Protein AF-0000000065988445 (afdb_homodimer)

Foldseek 3Di:
DKDFQLVLCVQLVWDKADDRRDIAQAADDLVDAALRYEYEDEDPVCVVSNLVGNYQEYEYECVCVPVNVRPHMYTYDPDSVSSSVRSRCVNPPPPPPDFDDADPQEADDPQEAEEGREAHEHPEYEEHNEYYEACEYAEHQEYAYHCEYAYYCEYHYHQEYHYYNEYYEEQEYAYHQEYEAAAFPAWDADPVPRDIDHQAQPAYEYEYALEYHEYNEYEHAARVYGEYHEHLEYEYECEYHGHLEAEYYNEYAYHNEYEYYNEYEAHQEYHEAPEYEAYNEYEYHHHYEYYVEYHYHVHDHDDDDYWYHVPIDRPVVVVVVVVVVVVVVVVVD/DKDFQLVLCVQLVWDKADDRRDIAQAADDLVPAALRYEYEDEDPVCVVSNLVGNYQEYEYECVCVPVNVRPHMYTYDPCSVSSSVRSRCVNPPPPPLDFADADPQEADDPQEAEEGREHHEHPEYEEHNEYYEACEYAEHQEYAYHCEYAYYCEYHYHQEYHYYNEYYEEQEYEYHQEYHAAAFPAWDADPVPRDIDHQAQPAYEYEYALEYHEHNEYAHAARVYGEYHEHQEYEYECEYHGHLEAEYYNEYAYHLEYEYYNEYEAAQEYHEANEYEAYNEYEYHHHYEYHNEYHYHVHDHDDDDYWYHVPIDRPVVVVVVVVVVVVVVVVVD

Radius of gyration: 28.17 Å; Cα contacts (8 Å, |Δi|>4): 2049; chains: 2; bounding box: 75×71×81 Å

Structure (mmCIF, N/CA/C/O backbone):
data_AF-0000000065988445-model_v1
#
loop_
_entity.id
_entity.type
_entity.pdbx_description
1 polymer 'UDP-3-O-acylglucosamine N-acyltransferase 2'
#
loop_
_atom_site.group_PDB
_atom_site.id
_atom_site.type_symbol
_atom_site.label_atom_id
_atom_site.label_alt_id
_atom_site.label_comp_id
_atom_site.label_asym_id
_atom_site.label_entity_id
_atom_site.label_seq_id
_atom_site.pdbx_PDB_ins_code
_atom_site.Cartn_x
_atom_site.Cartn_y
_atom_site.Cartn_z
_atom_site.occupancy
_atom_site.B_iso_or_equiv
_atom_site.auth_seq_id
_atom_site.auth_comp_id
_atom_site.auth_asym_id
_atom_site.auth_atom_id
_atom_site.pdbx_PDB_model_num
ATOM 1 N N . MET A 1 1 ? 18.891 -3.709 -20.578 1 68.94 1 MET A N 1
ATOM 2 C CA . MET A 1 1 ? 19.453 -4.539 -21.641 1 68.94 1 MET A CA 1
ATOM 3 C C . MET A 1 1 ? 18.672 -4.352 -22.938 1 68.94 1 MET A C 1
ATOM 5 O O . MET A 1 1 ? 17.531 -3.891 -22.922 1 68.94 1 MET A O 1
ATOM 9 N N . SER A 1 2 ? 19.438 -4.492 -24 1 89.44 2 SER A N 1
ATOM 10 C CA . SER A 1 2 ? 18.797 -4.348 -25.297 1 89.44 2 SER A CA 1
ATOM 11 C C . SER A 1 2 ? 18.562 -5.703 -25.953 1 89.44 2 SER A C 1
ATOM 13 O O . SER A 1 2 ? 19.188 -6.699 -25.578 1 89.44 2 SER A O 1
ATOM 15 N N . ALA A 1 3 ? 17.453 -5.844 -26.688 1 92.88 3 ALA A N 1
ATOM 16 C CA . ALA A 1 3 ? 17.125 -7.055 -27.438 1 92.88 3 ALA A CA 1
ATOM 17 C C . ALA A 1 3 ? 16.625 -6.723 -28.844 1 92.88 3 ALA A C 1
ATOM 19 O O . ALA A 1 3 ? 16.031 -5.664 -29.047 1 92.88 3 ALA A O 1
ATOM 20 N N . THR A 1 4 ? 16.906 -7.676 -29.641 1 95.31 4 THR A N 1
ATOM 21 C CA . THR A 1 4 ? 16.391 -7.484 -31 1 95.31 4 THR A CA 1
ATOM 22 C C . THR A 1 4 ? 14.906 -7.809 -31.078 1 95.31 4 THR A C 1
ATOM 24 O O . THR A 1 4 ? 14.391 -8.57 -30.25 1 95.31 4 THR A O 1
ATOM 27 N N . LEU A 1 5 ? 14.305 -7.324 -32.062 1 95.56 5 LEU A N 1
ATOM 28 C CA . LEU A 1 5 ? 12.883 -7.598 -32.25 1 95.56 5 LEU A CA 1
ATOM 29 C C . LEU A 1 5 ? 12.648 -9.07 -32.531 1 95.56 5 LEU A C 1
ATOM 31 O O . LEU A 1 5 ? 11.633 -9.641 -32.125 1 95.56 5 LEU A O 1
ATOM 35 N N . GLN A 1 6 ? 13.547 -9.602 -33.25 1 95.81 6 GLN A N 1
ATOM 36 C CA . GLN A 1 6 ? 13.453 -11.031 -33.5 1 95.81 6 GLN A CA 1
ATOM 37 C C . GLN A 1 6 ? 13.422 -11.836 -32.219 1 95.81 6 GLN A C 1
ATOM 39 O O . GLN A 1 6 ? 12.586 -12.727 -32.031 1 95.81 6 GLN A O 1
ATOM 44 N N . LYS A 1 7 ? 14.305 -11.5 -31.422 1 95.19 7 LYS A N 1
ATOM 45 C CA . LYS A 1 7 ? 14.352 -12.18 -30.125 1 95.19 7 LYS A CA 1
ATOM 46 C C . LYS A 1 7 ? 13.062 -11.961 -29.344 1 95.19 7 LYS A C 1
ATOM 48 O O . LYS A 1 7 ? 12.531 -12.898 -28.734 1 95.19 7 LYS A O 1
ATOM 53 N N . LEU A 1 8 ? 12.609 -10.75 -29.328 1 95.69 8 LEU A N 1
ATOM 54 C CA . LEU A 1 8 ? 11.375 -10.445 -28.609 1 95.69 8 LEU A CA 1
ATOM 55 C C . LEU A 1 8 ? 10.195 -11.195 -29.219 1 95.69 8 LEU A C 1
ATOM 57 O O . LEU A 1 8 ? 9.32 -11.68 -28.5 1 95.69 8 LEU A O 1
ATOM 61 N N . ALA A 1 9 ? 10.156 -11.281 -30.547 1 96.12 9 ALA A N 1
ATOM 62 C CA . ALA A 1 9 ? 9.086 -12.008 -31.219 1 96.12 9 ALA A CA 1
ATOM 63 C C . ALA A 1 9 ? 9.062 -13.469 -30.797 1 96.12 9 ALA A C 1
ATOM 65 O O . ALA A 1 9 ? 8 -14.023 -30.5 1 96.12 9 ALA A O 1
ATOM 66 N N . GLU A 1 10 ? 10.172 -14.039 -30.734 1 95.31 10 GLU A N 1
ATOM 67 C CA . GLU A 1 10 ? 10.297 -15.445 -30.375 1 95.31 10 GLU A CA 1
ATOM 68 C C . GLU A 1 10 ? 9.898 -15.664 -28.906 1 95.31 10 GLU A C 1
ATOM 70 O O . GLU A 1 10 ? 9.148 -16.594 -28.609 1 95.31 10 GLU A O 1
ATOM 75 N N . LEU A 1 11 ? 10.281 -14.805 -28.125 1 92.31 11 LEU A N 1
ATOM 76 C CA . LEU A 1 11 ? 10.047 -14.953 -26.688 1 92.31 11 LEU A CA 1
ATOM 77 C C . LEU A 1 11 ? 8.578 -14.734 -26.359 1 92.31 11 LEU A C 1
ATOM 79 O O . LEU A 1 11 ? 8.055 -15.328 -25.406 1 92.31 11 LEU A O 1
ATOM 83 N N . THR A 1 12 ? 7.938 -13.93 -27.156 1 93.62 12 THR A N 1
ATOM 84 C CA . THR A 1 12 ? 6.555 -13.586 -26.844 1 93.62 12 THR A CA 1
ATOM 85 C C . THR A 1 12 ? 5.586 -14.398 -27.688 1 93.62 12 THR A C 1
ATOM 87 O O . THR A 1 12 ? 4.371 -14.336 -27.484 1 93.62 12 THR A O 1
ATOM 90 N N . GLY A 1 13 ? 6.141 -15.109 -28.594 1 92.75 13 GLY A N 1
ATOM 91 C CA . GLY A 1 13 ? 5.289 -15.844 -29.516 1 92.75 13 GLY A CA 1
ATOM 92 C C . GLY A 1 13 ? 4.551 -14.945 -30.5 1 92.75 13 GLY A C 1
ATOM 93 O O . GLY A 1 13 ? 3.426 -15.25 -30.891 1 92.75 13 GLY A O 1
ATOM 94 N N . SER A 1 14 ? 5.109 -13.859 -30.812 1 95.75 14 SER A N 1
ATOM 95 C CA . SER A 1 14 ? 4.492 -12.898 -31.719 1 95.75 14 SER A CA 1
ATOM 96 C C . SER A 1 14 ? 5.039 -13.047 -33.125 1 95.75 14 SER A C 1
ATOM 98 O O . SER A 1 14 ? 6.152 -13.531 -33.344 1 95.75 14 SER A O 1
ATOM 100 N N . SER A 1 15 ? 4.203 -12.695 -34.062 1 95.94 15 SER A N 1
ATOM 101 C CA . SER A 1 15 ? 4.684 -12.562 -35.438 1 95.94 15 SER A CA 1
ATOM 102 C C . SER A 1 15 ? 5.277 -11.18 -35.688 1 95.94 15 SER A C 1
ATOM 104 O O . SER A 1 15 ? 4.801 -10.188 -35.125 1 95.94 15 SER A O 1
ATOM 106 N N . LEU A 1 16 ? 6.273 -11.18 -36.531 1 96.44 16 LEU A N 1
ATOM 107 C CA . LEU A 1 16 ? 7 -9.93 -36.719 1 96.44 16 LEU A CA 1
ATOM 108 C C . LEU A 1 16 ? 6.773 -9.383 -38.125 1 96.44 16 LEU A C 1
ATOM 110 O O . LEU A 1 16 ? 6.863 -10.125 -39.125 1 96.44 16 LEU A O 1
ATOM 114 N N . ILE A 1 17 ? 6.348 -8.188 -38.25 1 95.62 17 ILE A N 1
ATOM 115 C CA . ILE A 1 17 ? 6.32 -7.426 -39.5 1 95.62 17 ILE A CA 1
ATOM 116 C C . ILE A 1 17 ? 7.336 -6.289 -39.438 1 95.62 17 ILE A C 1
ATOM 118 O O . ILE A 1 17 ? 7.238 -5.41 -38.562 1 95.62 17 ILE A O 1
ATOM 122 N N . GLY A 1 18 ? 8.297 -6.258 -40.344 1 93.75 18 GLY A N 1
ATOM 123 C CA . GLY A 1 18 ? 9.273 -5.176 -40.375 1 93.75 18 GLY A CA 1
ATOM 124 C C . GLY A 1 18 ? 10.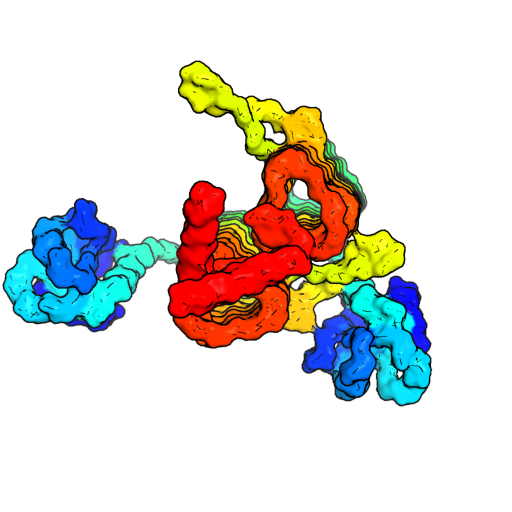688 -5.641 -40.094 1 93.75 18 GLY A C 1
ATOM 125 O O . GLY A 1 18 ? 11.023 -6.809 -40.312 1 93.75 18 GLY A O 1
ATOM 126 N N . ASP A 1 19 ? 11.586 -4.742 -39.625 1 93.31 19 ASP A N 1
ATOM 127 C CA . ASP A 1 19 ? 13.008 -4.984 -39.438 1 93.31 19 ASP A CA 1
ATOM 128 C C . ASP A 1 19 ? 13.266 -5.828 -38.188 1 93.31 19 ASP A C 1
ATOM 130 O O . ASP A 1 19 ? 13.195 -5.324 -37.062 1 93.31 19 ASP A O 1
ATOM 134 N N . SER A 1 20 ? 13.695 -7.031 -38.406 1 92.88 20 SER A N 1
ATOM 135 C CA . SER A 1 20 ? 13.906 -7.977 -37.312 1 92.88 20 SER A CA 1
ATOM 136 C C . SER A 1 20 ? 15.172 -7.648 -36.531 1 92.88 20 SER A C 1
ATOM 138 O O . SER A 1 20 ? 15.352 -8.109 -35.406 1 92.88 20 SER A O 1
ATOM 140 N N . THR A 1 21 ? 16.016 -6.859 -37.031 1 94.5 21 THR A N 1
ATOM 141 C CA . THR A 1 21 ? 17.328 -6.605 -36.438 1 94.5 21 THR A CA 1
ATOM 142 C C . THR A 1 21 ? 17.281 -5.367 -35.531 1 94.5 21 THR A C 1
ATOM 144 O O . THR A 1 21 ? 18.234 -5.102 -34.812 1 94.5 21 THR A O 1
ATOM 147 N N . LEU A 1 22 ? 16.188 -4.703 -35.625 1 95 22 LEU A N 1
ATOM 148 C CA . LEU A 1 22 ? 16.062 -3.51 -34.812 1 95 22 LEU A CA 1
ATOM 149 C C . LEU A 1 22 ? 16.234 -3.854 -33.312 1 95 22 LEU A C 1
ATOM 151 O O . LEU A 1 22 ? 15.688 -4.855 -32.844 1 95 22 LEU A O 1
ATOM 155 N N . THR A 1 23 ? 16.984 -3.008 -32.656 1 94.94 23 THR A N 1
ATOM 156 C CA . THR A 1 23 ? 17.234 -3.234 -31.234 1 94.94 23 THR A CA 1
ATOM 157 C C . THR A 1 23 ? 16.344 -2.352 -30.375 1 94.94 23 THR A C 1
ATOM 159 O O . THR A 1 23 ? 16.203 -1.155 -30.641 1 94.94 23 THR A O 1
ATOM 162 N N . ILE A 1 24 ? 15.688 -2.99 -29.422 1 94.81 24 ILE A N 1
ATOM 163 C CA . ILE A 1 24 ? 14.836 -2.311 -28.469 1 94.81 24 ILE A CA 1
ATOM 164 C C . ILE A 1 24 ? 15.531 -2.25 -27.109 1 94.81 24 ILE A C 1
ATOM 166 O O . ILE A 1 24 ? 16.109 -3.242 -26.656 1 94.81 24 ILE A O 1
ATOM 170 N N . CYS A 1 25 ? 15.359 -1.067 -26.406 1 92.38 25 CYS A N 1
ATOM 171 C CA . CYS A 1 25 ? 16.094 -0.891 -25.156 1 92.38 25 CYS A CA 1
ATOM 172 C C . CYS A 1 25 ? 15.133 -0.808 -23.969 1 92.38 25 CYS A C 1
ATOM 174 O O . CYS A 1 25 ? 15.516 -1.092 -22.844 1 92.38 25 CYS A O 1
ATOM 176 N N . SER A 1 26 ? 13.977 -0.34 -24.25 1 93.06 26 SER A N 1
ATOM 177 C CA . SER A 1 26 ? 13.047 -0.125 -23.141 1 93.06 26 SER A CA 1
ATOM 178 C C . SER A 1 26 ? 11.602 -0.185 -23.625 1 93.06 26 SER A C 1
ATOM 180 O O . SER A 1 26 ? 11.344 -0.394 -24.812 1 93.06 26 SER A O 1
ATOM 182 N N . VAL A 1 27 ? 10.727 -0.187 -22.641 1 94.31 27 VAL A N 1
ATOM 183 C CA . VAL A 1 27 ? 9.297 -0.112 -22.922 1 94.31 27 VAL A CA 1
ATOM 184 C C . VAL A 1 27 ? 8.742 1.222 -22.438 1 94.31 27 VAL A C 1
ATOM 186 O O . VAL A 1 27 ? 9.336 1.863 -21.562 1 94.31 27 VAL A O 1
ATOM 189 N N . ALA A 1 28 ? 7.598 1.615 -23.062 1 92.88 28 ALA A N 1
ATOM 190 C CA . ALA A 1 28 ? 7.023 2.896 -22.656 1 92.88 28 ALA A CA 1
ATOM 191 C C . ALA A 1 28 ? 5.539 2.965 -23 1 92.88 28 ALA A C 1
ATOM 193 O O . ALA A 1 28 ? 5.023 2.109 -23.719 1 92.88 28 ALA A O 1
ATOM 194 N N . ASN A 1 29 ? 4.988 3.924 -22.344 1 91.06 29 ASN A N 1
ATOM 195 C CA . ASN A 1 29 ? 3.648 4.301 -22.781 1 91.06 29 ASN A CA 1
ATOM 196 C C . ASN A 1 29 ? 3.678 5.008 -24.125 1 91.06 29 ASN A C 1
ATOM 198 O O . ASN A 1 29 ? 4.664 5.664 -24.469 1 91.06 29 ASN A O 1
ATOM 202 N N . LEU A 1 30 ? 2.527 4.898 -24.797 1 88.81 30 LEU A N 1
ATOM 203 C CA . LEU A 1 30 ? 2.408 5.484 -26.125 1 88.81 30 LEU A CA 1
ATOM 204 C C . LEU A 1 30 ? 2.711 6.977 -26.094 1 88.81 30 LEU A C 1
ATOM 206 O O . LEU A 1 30 ? 3.393 7.496 -26.984 1 88.81 30 LEU A O 1
ATOM 210 N N . ASN A 1 31 ? 2.334 7.613 -25.016 1 86.75 31 ASN A N 1
ATOM 211 C CA . ASN A 1 31 ? 2.404 9.07 -24.938 1 86.75 31 ASN A CA 1
ATOM 212 C C . ASN A 1 31 ? 3.818 9.547 -24.625 1 86.75 31 ASN A C 1
ATOM 214 O O . ASN A 1 31 ? 4.156 10.703 -24.859 1 86.75 31 ASN A O 1
ATOM 218 N N . HIS A 1 32 ? 4.664 8.703 -24.156 1 88.5 32 HIS A N 1
ATOM 219 C CA . HIS A 1 32 ? 6 9.117 -23.734 1 88.5 32 HIS A CA 1
ATOM 220 C C . HIS A 1 32 ? 7.07 8.258 -24.406 1 88.5 32 HIS A C 1
ATOM 222 O O . HIS A 1 32 ? 8.203 8.188 -23.922 1 88.5 32 HIS A O 1
ATOM 228 N N . ALA A 1 33 ? 6.742 7.719 -25.438 1 93.62 33 ALA A N 1
ATOM 229 C CA . ALA A 1 33 ? 7.633 6.762 -26.094 1 93.62 33 ALA A CA 1
ATOM 230 C C . ALA A 1 33 ? 8.781 7.477 -26.797 1 93.62 33 ALA A C 1
ATOM 232 O O . ALA A 1 33 ? 8.609 8.578 -27.312 1 93.62 33 ALA A O 1
ATOM 233 N N . THR A 1 34 ? 9.953 6.938 -26.75 1 92.75 34 THR A N 1
ATOM 234 C CA . THR A 1 34 ? 11.133 7.375 -27.484 1 92.75 34 THR A CA 1
ATOM 235 C C . THR A 1 34 ? 11.5 6.363 -28.562 1 92.75 34 THR A C 1
ATOM 237 O O . THR A 1 34 ? 10.961 5.254 -28.594 1 92.75 34 THR A O 1
ATOM 240 N N . PRO A 1 35 ? 12.375 6.762 -29.469 1 93.19 35 PRO A N 1
ATOM 241 C CA . PRO A 1 35 ? 12.734 5.875 -30.578 1 93.19 35 PRO A CA 1
ATOM 242 C C . PRO A 1 35 ? 13.492 4.633 -30.125 1 93.19 35 PRO A C 1
ATOM 244 O O . PRO A 1 35 ? 13.969 3.85 -30.953 1 93.19 35 PRO A O 1
ATOM 247 N N . ARG A 1 36 ? 13.586 4.422 -28.922 1 93.69 36 ARG A N 1
ATOM 248 C CA . ARG A 1 36 ? 14.242 3.232 -28.391 1 93.69 36 ARG A CA 1
ATOM 249 C C . ARG A 1 36 ? 13.242 2.326 -27.672 1 93.69 36 ARG A C 1
ATOM 251 O O . ARG A 1 36 ? 13.602 1.255 -27.188 1 93.69 36 ARG A O 1
ATOM 258 N N . ASP A 1 37 ? 12.016 2.758 -27.688 1 95.38 37 ASP A N 1
ATOM 259 C CA . ASP A 1 37 ? 11.055 2.102 -26.812 1 95.38 37 ASP A CA 1
ATOM 260 C C . ASP A 1 37 ? 10.125 1.188 -27.609 1 95.38 37 ASP A C 1
ATOM 262 O O . ASP A 1 37 ? 9.812 1.467 -28.766 1 95.38 37 ASP A O 1
ATOM 266 N N . LEU A 1 38 ? 9.695 0.109 -26.953 1 96.31 38 LEU A N 1
ATOM 267 C CA . LEU A 1 38 ? 8.57 -0.719 -27.359 1 96.31 38 LEU A CA 1
ATOM 268 C C . LEU A 1 38 ? 7.277 -0.253 -26.688 1 96.31 38 LEU A C 1
ATOM 270 O O . LEU A 1 38 ? 7.266 0.049 -25.5 1 96.31 38 LEU A O 1
ATOM 274 N N . VAL A 1 39 ? 6.195 -0.156 -27.453 1 96.12 39 VAL A N 1
ATOM 275 C CA . VAL A 1 39 ? 4.887 0.186 -26.906 1 96.12 39 VAL A CA 1
ATOM 276 C C . VAL A 1 39 ? 3.863 -0.875 -27.312 1 96.12 39 VAL A C 1
ATOM 278 O O . VAL A 1 39 ? 4.172 -1.786 -28.078 1 96.12 39 VAL A O 1
ATOM 281 N N . PHE A 1 40 ? 2.711 -0.805 -26.719 1 95.12 40 PHE A N 1
ATOM 282 C CA . PHE A 1 40 ? 1.688 -1.763 -27.125 1 95.12 40 PHE A CA 1
ATOM 283 C C . PHE A 1 40 ? 0.394 -1.048 -27.5 1 95.12 40 PHE A C 1
ATOM 285 O O . PHE A 1 40 ? 0.177 0.099 -27.094 1 95.12 40 PHE A O 1
ATOM 292 N N . CYS A 1 41 ? -0.382 -1.744 -28.344 1 94.5 41 CYS A N 1
ATOM 293 C CA . CYS A 1 41 ? -1.673 -1.258 -28.828 1 94.5 41 CYS A CA 1
ATOM 294 C C . CYS A 1 41 ? -2.682 -2.396 -28.922 1 94.5 41 CYS A C 1
ATOM 296 O O . CYS A 1 41 ? -2.568 -3.256 -29.797 1 94.5 41 CYS A O 1
ATOM 298 N N . GLU A 1 42 ? -3.648 -2.328 -28.047 1 91.44 42 GLU A N 1
ATOM 299 C CA . GLU A 1 42 ? -4.598 -3.434 -27.984 1 91.44 42 GLU A CA 1
ATOM 300 C C . GLU A 1 42 ? -5.871 -3.119 -28.766 1 91.44 42 GLU A C 1
ATOM 302 O O . GLU A 1 42 ? -6.605 -4.027 -29.156 1 91.44 42 GLU A O 1
ATOM 307 N N . ASP A 1 43 ? -6.125 -1.871 -28.953 1 91.75 43 ASP A N 1
ATOM 308 C CA . ASP A 1 43 ? -7.344 -1.445 -29.641 1 91.75 43 ASP A CA 1
ATOM 309 C C . ASP A 1 43 ? -7.02 -0.778 -30.969 1 91.75 43 ASP A C 1
ATOM 311 O O . ASP A 1 43 ? -6.18 0.124 -31.031 1 91.75 43 ASP A O 1
ATOM 315 N N . GLU A 1 44 ? -7.801 -1.139 -31.906 1 92.94 44 GLU A N 1
ATOM 316 C CA . GLU A 1 44 ? -7.574 -0.638 -33.25 1 92.94 44 GLU A CA 1
ATOM 317 C C . GLU A 1 44 ? -7.73 0.878 -33.312 1 92.94 44 GLU A C 1
ATOM 319 O O . GLU A 1 44 ? -7.059 1.546 -34.094 1 92.94 44 GLU A O 1
ATOM 324 N N . LYS A 1 45 ? -8.547 1.381 -32.438 1 92.94 45 LYS A N 1
ATOM 325 C CA . LYS A 1 45 ? -8.828 2.814 -32.469 1 92.94 45 LYS A CA 1
ATOM 326 C C . LYS A 1 45 ? -7.574 3.623 -32.125 1 92.94 45 LYS A C 1
ATOM 328 O O . LYS A 1 45 ? -7.469 4.793 -32.5 1 92.94 45 LYS A O 1
ATOM 333 N N . TYR A 1 46 ? -6.605 2.998 -31.5 1 91.94 46 TYR A N 1
ATOM 334 C CA . TYR A 1 46 ? -5.414 3.732 -31.094 1 91.94 46 TYR A CA 1
ATOM 335 C C . TYR A 1 46 ? -4.25 3.453 -32.031 1 91.94 46 TYR A C 1
ATOM 337 O O . TYR A 1 46 ? -3.123 3.889 -31.797 1 91.94 46 TYR A O 1
ATOM 345 N N . LEU A 1 47 ? -4.496 2.68 -33.031 1 93.31 47 LEU A N 1
ATOM 346 C CA . LEU A 1 47 ? -3.438 2.273 -33.938 1 93.31 47 LEU A CA 1
ATOM 347 C C . LEU A 1 47 ? -2.803 3.486 -34.625 1 93.31 47 LEU A C 1
ATOM 349 O O . LEU A 1 47 ? -1.583 3.539 -34.781 1 93.31 47 LEU A O 1
ATOM 353 N N . GLY A 1 48 ? -3.713 4.426 -35 1 92.94 48 GLY A N 1
ATOM 354 C CA . GLY A 1 48 ? -3.195 5.656 -35.594 1 92.94 48 GLY A CA 1
ATOM 355 C C . GLY A 1 48 ? -2.223 6.379 -34.656 1 92.94 48 GLY A C 1
ATOM 356 O O . GLY A 1 48 ? -1.146 6.793 -35.094 1 92.94 48 GLY A O 1
ATOM 357 N N . ASP A 1 49 ? -2.57 6.496 -33.406 1 93.69 49 ASP A N 1
ATOM 358 C CA . ASP A 1 49 ? -1.714 7.133 -32.406 1 93.69 49 ASP A CA 1
ATOM 359 C C . ASP A 1 49 ? -0.411 6.359 -32.219 1 93.69 49 ASP A C 1
ATOM 361 O O . ASP A 1 49 ? 0.657 6.953 -32.094 1 93.69 49 ASP A O 1
ATOM 365 N N . ALA A 1 50 ? -0.537 5.117 -32.25 1 94.31 50 ALA A N 1
ATOM 366 C CA . ALA A 1 50 ? 0.634 4.258 -32.125 1 94.31 50 ALA A CA 1
ATOM 367 C C . ALA A 1 50 ? 1.608 4.445 -33.281 1 94.31 50 ALA A C 1
ATOM 369 O O . ALA A 1 50 ? 2.822 4.531 -33.062 1 94.31 50 ALA A O 1
ATOM 370 N N . PHE A 1 51 ? 1.043 4.559 -34.406 1 94.19 51 PHE A N 1
ATOM 371 C CA . PHE A 1 51 ? 1.867 4.766 -35.594 1 94.19 51 PHE A CA 1
ATOM 372 C C . PHE A 1 51 ? 2.539 6.133 -35.562 1 94.19 51 PHE A C 1
ATOM 374 O O . PHE A 1 51 ? 3.676 6.281 -36.031 1 94.19 51 PHE A O 1
ATOM 381 N N . ALA A 1 52 ? 1.809 7.027 -35 1 94.38 52 ALA A N 1
ATOM 382 C CA . ALA A 1 52 ? 2.303 8.398 -34.969 1 94.38 52 ALA A CA 1
ATOM 383 C C . ALA A 1 52 ? 3.328 8.586 -33.875 1 94.38 52 ALA A C 1
ATOM 385 O O . ALA A 1 52 ? 4.082 9.562 -33.844 1 94.38 52 ALA A O 1
ATOM 386 N N . SER A 1 53 ? 3.393 7.688 -32.906 1 94 53 SER A N 1
ATOM 387 C CA . SER A 1 53 ? 4.301 7.82 -31.766 1 94 53 SER A CA 1
ATOM 388 C C . SER A 1 53 ? 5.754 7.641 -32.188 1 94 53 SER A C 1
ATOM 390 O O . SER A 1 53 ? 6.031 7.008 -33.219 1 94 53 SER A O 1
ATOM 392 N N . PRO A 1 54 ? 6.641 8.164 -31.406 1 95.44 54 PRO A N 1
ATOM 393 C CA . PRO A 1 54 ? 8.062 8.023 -31.734 1 95.44 54 PRO A CA 1
ATOM 394 C C . PRO A 1 54 ? 8.617 6.641 -31.406 1 95.44 54 PRO A C 1
ATOM 396 O O . PRO A 1 54 ? 9.812 6.391 -31.594 1 95.44 54 PRO A O 1
ATOM 399 N N . ALA A 1 55 ? 7.82 5.707 -30.938 1 95.94 55 ALA A N 1
ATOM 400 C CA . ALA A 1 55 ? 8.281 4.387 -30.516 1 95.94 55 ALA A CA 1
ATOM 401 C C . ALA A 1 55 ? 9.016 3.668 -31.641 1 95.94 55 ALA A C 1
ATOM 403 O O . ALA A 1 55 ? 8.719 3.885 -32.812 1 95.94 55 ALA A O 1
ATOM 404 N N . ALA A 1 56 ? 9.938 2.816 -31.234 1 95.88 56 ALA A N 1
ATOM 405 C CA . ALA A 1 56 ? 10.703 2.047 -32.219 1 95.88 56 ALA A CA 1
ATOM 406 C C . ALA A 1 56 ? 9.844 0.957 -32.844 1 95.88 56 ALA A C 1
ATOM 408 O O . ALA A 1 56 ? 9.977 0.672 -34.031 1 95.88 56 ALA A O 1
ATOM 409 N N . ALA A 1 57 ? 9.023 0.347 -32.031 1 97.06 57 ALA A N 1
ATOM 410 C CA . ALA A 1 57 ? 8.164 -0.758 -32.469 1 97.06 57 ALA A CA 1
ATOM 411 C C . ALA A 1 57 ? 6.891 -0.823 -31.625 1 97.06 57 ALA A C 1
ATOM 413 O O . ALA A 1 57 ? 6.801 -0.19 -30.578 1 97.06 57 ALA A O 1
ATOM 414 N N . ILE A 1 58 ? 5.945 -1.566 -32.188 1 97.12 58 ILE A N 1
ATOM 415 C CA . ILE A 1 58 ? 4.645 -1.64 -31.516 1 97.12 58 ILE A CA 1
ATOM 416 C C . ILE A 1 58 ? 4.207 -3.098 -31.391 1 97.12 58 ILE A C 1
ATOM 418 O O . ILE A 1 58 ? 4.188 -3.832 -32.375 1 97.12 58 ILE A O 1
ATOM 422 N N . VAL A 1 59 ? 3.947 -3.52 -30.203 1 97.25 59 VAL A N 1
ATOM 423 C CA . VAL A 1 59 ? 3.199 -4.762 -30.047 1 97.25 59 VAL A CA 1
ATOM 424 C C . VAL A 1 59 ? 1.715 -4.512 -30.297 1 97.25 59 VAL A C 1
ATOM 426 O O . VAL A 1 59 ? 1.097 -3.68 -29.625 1 97.25 59 VAL A O 1
ATOM 429 N N . VAL A 1 60 ? 1.143 -5.234 -31.203 1 96.31 60 VAL A N 1
ATOM 430 C CA . VAL A 1 60 ? -0.202 -4.867 -31.641 1 96.31 60 VAL A CA 1
ATOM 431 C C . VAL A 1 60 ? -1.032 -6.129 -31.859 1 96.31 60 VAL A C 1
ATOM 433 O O . VAL A 1 60 ? -0.483 -7.223 -32.031 1 96.31 60 VAL A O 1
ATOM 436 N N . GLY A 1 61 ? -2.322 -5.98 -31.828 1 94.88 61 GLY A N 1
ATOM 437 C CA . GLY A 1 61 ? -3.234 -7.098 -32.031 1 94.88 61 GLY A CA 1
ATOM 438 C C . GLY A 1 61 ? -3.271 -7.594 -33.469 1 94.88 61 GLY A C 1
ATOM 439 O O . GLY A 1 61 ? -2.678 -6.98 -34.344 1 94.88 61 GLY A O 1
ATOM 440 N N . GLU A 1 62 ? -4.023 -8.594 -33.625 1 94.38 62 GLU A N 1
ATOM 441 C CA . GLU A 1 62 ? -4.102 -9.281 -34.906 1 94.38 62 GLU A CA 1
ATOM 442 C C . GLU A 1 62 ? -4.781 -8.406 -35.938 1 94.38 62 GLU A C 1
ATOM 444 O O . GLU A 1 62 ? -4.621 -8.641 -37.156 1 94.38 62 GLU A O 1
ATOM 449 N N . PHE A 1 63 ? -5.508 -7.426 -35.438 1 92.31 63 PHE A N 1
ATOM 450 C CA . PHE A 1 63 ? -6.203 -6.531 -36.375 1 92.31 63 PHE A CA 1
ATOM 451 C C . PHE A 1 63 ? -5.215 -5.797 -37.281 1 92.31 63 PHE A C 1
ATOM 453 O O . PHE A 1 63 ? -5.59 -5.273 -38.312 1 92.31 63 PHE A O 1
ATOM 460 N N . ALA A 1 64 ? -3.953 -5.762 -36.875 1 92.38 64 ALA A N 1
ATOM 461 C CA . ALA A 1 64 ? -2.941 -5.051 -37.656 1 92.38 64 ALA A CA 1
ATOM 462 C C . ALA A 1 64 ? -2.082 -6.023 -38.469 1 92.38 64 ALA A C 1
ATOM 464 O O . ALA A 1 64 ? -1.054 -5.637 -39.031 1 92.38 64 ALA A O 1
ATOM 465 N N . ALA A 1 65 ? -2.447 -7.25 -38.562 1 91.19 65 ALA A N 1
ATOM 466 C CA . ALA A 1 65 ? -1.649 -8.305 -39.156 1 91.19 65 ALA A CA 1
ATOM 467 C C . ALA A 1 65 ? -1.441 -8.031 -40.656 1 91.19 65 ALA A C 1
ATOM 469 O O . ALA A 1 65 ? -0.475 -8.516 -41.25 1 91.19 65 ALA A O 1
ATOM 470 N N . SER A 1 66 ? -2.316 -7.25 -41.25 1 88.88 66 SER A N 1
ATOM 471 C CA . SER A 1 66 ? -2.23 -7.004 -42.688 1 88.88 66 SER A CA 1
ATOM 472 C C . SER A 1 66 ? -1.549 -5.672 -43 1 88.88 66 SER A C 1
ATOM 474 O O . SER A 1 66 ? -1.466 -5.254 -44.156 1 88.88 66 SER A O 1
ATOM 476 N N . ALA A 1 67 ? -1.209 -5.02 -41.906 1 86.44 67 ALA A N 1
ATOM 477 C CA . ALA A 1 67 ? -0.587 -3.709 -42.094 1 86.44 67 ALA A CA 1
ATOM 478 C C . ALA A 1 67 ? 0.868 -3.852 -42.562 1 86.44 67 ALA A C 1
ATOM 480 O O . ALA A 1 67 ? 1.778 -3.395 -41.844 1 86.44 67 ALA A O 1
ATOM 481 N N . HIS A 1 68 ? 1.127 -4.348 -43.719 1 84.75 68 HIS A N 1
ATOM 482 C CA . HIS A 1 68 ? 2.465 -4.629 -44.25 1 84.75 68 HIS A CA 1
ATOM 483 C C . HIS A 1 68 ? 3.217 -3.34 -44.562 1 84.75 68 HIS A C 1
ATOM 485 O O . HIS A 1 68 ? 4.449 -3.34 -44.625 1 84.75 68 HIS A O 1
ATOM 491 N N . ASP A 1 69 ? 2.467 -2.252 -44.75 1 86.94 69 ASP A N 1
ATOM 492 C CA . ASP A 1 69 ? 3.08 -0.96 -45.031 1 86.94 69 ASP A CA 1
ATOM 493 C C . ASP A 1 69 ? 3.133 -0.082 -43.781 1 86.94 69 ASP A C 1
ATOM 495 O O . ASP A 1 69 ? 3.09 1.146 -43.875 1 86.94 69 ASP A O 1
ATOM 499 N N . ALA A 1 70 ? 3.174 -0.8 -42.656 1 90.12 70 ALA A N 1
ATOM 500 C CA . ALA A 1 70 ? 3.234 -0.046 -41.406 1 90.12 70 ALA A CA 1
ATOM 501 C C . ALA A 1 70 ? 4.496 0.811 -41.344 1 90.12 70 ALA A C 1
ATOM 503 O O . ALA A 1 70 ? 5.555 0.403 -41.812 1 90.12 70 ALA A O 1
ATOM 504 N N . PRO A 1 71 ? 4.426 2.014 -40.781 1 92.31 71 PRO A N 1
ATOM 505 C CA . PRO A 1 71 ? 5.562 2.936 -40.75 1 92.31 71 PRO A CA 1
ATOM 506 C C . PRO A 1 71 ? 6.66 2.484 -39.781 1 92.31 71 PRO A C 1
ATOM 508 O O . PRO A 1 71 ? 7.754 3.055 -39.781 1 92.31 71 PRO A O 1
ATOM 511 N N . LYS A 1 72 ? 6.336 1.554 -38.906 1 93.62 72 LYS A N 1
ATOM 512 C CA . LYS A 1 72 ? 7.309 0.981 -38 1 93.62 72 LYS A CA 1
ATOM 513 C C . LYS A 1 72 ? 7.047 -0.505 -37.781 1 93.62 72 LYS A C 1
ATOM 515 O O . LYS A 1 72 ? 5.961 -1.002 -38.062 1 93.62 72 LYS A O 1
ATOM 520 N N . PRO A 1 73 ? 8.078 -1.208 -37.25 1 96.31 73 PRO A N 1
ATOM 521 C CA . PRO A 1 73 ? 7.91 -2.648 -37.031 1 96.31 73 PRO A CA 1
ATOM 522 C C . PRO A 1 73 ? 6.809 -2.979 -36.031 1 96.31 73 PRO A C 1
ATOM 524 O O . PRO A 1 73 ? 6.602 -2.238 -35.062 1 96.31 73 PRO A O 1
ATOM 527 N N . LEU A 1 74 ? 6.219 -4.133 -36.344 1 96.69 74 LEU A N 1
ATOM 528 C CA . LEU A 1 74 ? 5.098 -4.57 -35.5 1 96.69 74 LEU A CA 1
ATOM 529 C C . LEU A 1 74 ? 5.336 -5.977 -34.969 1 96.69 74 LEU A C 1
ATOM 531 O O . LEU A 1 74 ? 5.844 -6.84 -35.688 1 96.69 74 LEU A O 1
ATOM 535 N N . LEU A 1 75 ? 5.059 -6.145 -33.75 1 96.88 75 LEU A N 1
ATOM 536 C CA . LEU A 1 75 ? 4.887 -7.469 -33.156 1 96.88 75 LEU A CA 1
ATOM 537 C C . LEU A 1 75 ? 3.408 -7.816 -33.031 1 96.88 75 LEU A C 1
ATOM 539 O O . LEU A 1 75 ? 2.705 -7.25 -32.188 1 96.88 75 LEU A O 1
ATOM 543 N N . ILE A 1 76 ? 2.961 -8.758 -33.781 1 96.88 76 ILE A N 1
ATOM 544 C CA . ILE A 1 76 ? 1.547 -9.117 -33.812 1 96.88 76 ILE A CA 1
ATOM 545 C C . ILE A 1 76 ? 1.268 -10.227 -32.812 1 96.88 76 ILE A C 1
ATOM 547 O O . ILE A 1 76 ? 1.907 -11.281 -32.844 1 96.88 76 ILE A O 1
ATOM 551 N N . SER A 1 77 ? 0.403 -9.969 -31.969 1 96.12 77 SER A N 1
ATOM 552 C CA . SER A 1 77 ? 0.074 -10.945 -30.922 1 96.12 77 SER A CA 1
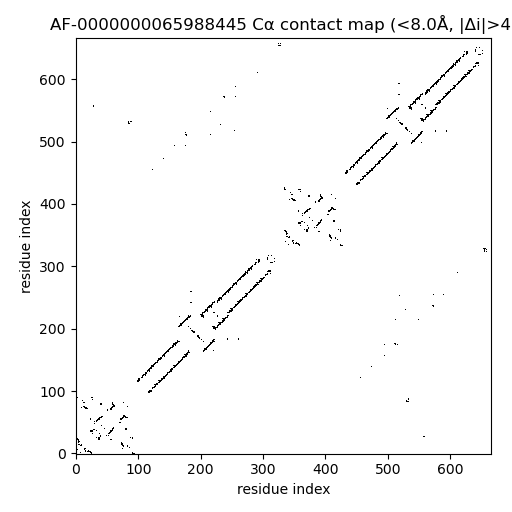ATOM 553 C C . SER A 1 77 ? -1.431 -11.016 -30.688 1 96.12 77 SER A C 1
ATOM 555 O O . SER A 1 77 ? -2.139 -10.023 -30.859 1 96.12 77 SER A O 1
ATOM 557 N N . THR A 1 78 ? -1.921 -12.227 -30.297 1 94.31 78 THR A N 1
ATOM 558 C CA . THR A 1 78 ? -3.316 -12.383 -29.906 1 94.31 78 THR A CA 1
ATOM 559 C C . THR A 1 78 ? -3.564 -11.766 -28.531 1 94.31 78 THR A C 1
ATOM 561 O O . THR A 1 78 ? -4.711 -11.508 -28.156 1 94.31 78 THR A O 1
ATOM 564 N N . GLN A 1 79 ? -2.494 -11.562 -27.766 1 95.38 79 GLN A N 1
ATOM 565 C CA . GLN A 1 79 ? -2.545 -10.922 -26.453 1 95.38 79 GLN A CA 1
ATOM 566 C C . GLN A 1 79 ? -1.471 -9.844 -26.328 1 95.38 79 GLN A C 1
ATOM 568 O O . GLN A 1 79 ? -0.486 -10.023 -25.609 1 95.38 79 GLN A O 1
ATOM 573 N N . PRO A 1 80 ? -1.724 -8.758 -26.938 1 95.56 80 PRO A N 1
ATOM 574 C CA . PRO A 1 80 ? -0.682 -7.734 -27.031 1 95.56 80 PRO A CA 1
ATOM 575 C C . PRO A 1 80 ? -0.15 -7.309 -25.672 1 95.56 80 PRO A C 1
ATOM 577 O O . PRO A 1 80 ? 1.062 -7.156 -25.5 1 95.56 80 PRO A O 1
ATOM 580 N N . ARG A 1 81 ? -1.008 -7.125 -24.688 1 94.44 81 ARG A N 1
ATOM 581 C CA . ARG A 1 81 ? -0.562 -6.715 -23.359 1 94.44 81 ARG A CA 1
ATOM 582 C C . ARG A 1 81 ? 0.359 -7.762 -22.75 1 94.44 81 ARG A C 1
ATOM 584 O O . ARG A 1 81 ? 1.356 -7.418 -22.109 1 94.44 81 ARG A O 1
ATOM 591 N N . LEU A 1 82 ? -0.021 -8.961 -22.875 1 95.75 82 LEU A N 1
ATOM 592 C CA . LEU A 1 82 ? 0.803 -10.047 -22.359 1 95.75 82 LEU A CA 1
ATOM 593 C C . LEU A 1 82 ? 2.168 -10.062 -23.047 1 95.75 82 LEU A C 1
ATOM 595 O O . LEU A 1 82 ? 3.197 -10.195 -22.375 1 95.75 82 LEU A O 1
ATOM 599 N N . ALA A 1 83 ? 2.139 -9.961 -24.344 1 96.19 83 ALA A N 1
ATOM 600 C CA . ALA A 1 83 ? 3.391 -9.93 -25.094 1 96.19 83 ALA A CA 1
ATOM 601 C C . ALA A 1 83 ? 4.266 -8.758 -24.656 1 96.19 83 ALA A C 1
ATOM 603 O O . ALA A 1 83 ? 5.484 -8.906 -24.531 1 96.19 83 ALA A O 1
ATOM 604 N N . PHE A 1 84 ? 3.592 -7.648 -24.469 1 95.88 84 PHE A N 1
ATOM 605 C CA . PHE A 1 84 ? 4.277 -6.453 -24 1 95.88 84 PHE A CA 1
ATOM 606 C C . PHE A 1 84 ? 4.914 -6.703 -22.625 1 95.88 84 PHE A C 1
ATOM 608 O O . PHE A 1 84 ? 6.082 -6.379 -22.422 1 95.88 84 PHE A O 1
ATOM 615 N N . ALA A 1 85 ? 4.195 -7.309 -21.734 1 95.06 85 ALA A N 1
ATOM 616 C CA . ALA A 1 85 ? 4.695 -7.625 -20.406 1 95.06 85 ALA A CA 1
ATOM 617 C C . ALA A 1 85 ? 5.891 -8.57 -20.469 1 95.06 85 ALA A C 1
ATOM 619 O O . ALA A 1 85 ? 6.895 -8.359 -19.781 1 95.06 85 ALA A O 1
ATOM 620 N N . LYS A 1 86 ? 5.812 -9.531 -21.234 1 94.06 86 LYS A N 1
ATOM 621 C CA . LYS A 1 86 ? 6.895 -10.492 -21.406 1 94.06 86 LYS A CA 1
ATOM 622 C C . LYS A 1 86 ? 8.141 -9.828 -21.984 1 94.06 86 LYS A C 1
ATOM 624 O O . LYS A 1 86 ? 9.258 -10.094 -21.531 1 94.06 86 LYS A O 1
ATOM 629 N N . ALA A 1 87 ? 7.926 -9.016 -22.938 1 94.12 87 ALA A N 1
ATOM 630 C CA . ALA A 1 87 ? 9.039 -8.281 -23.547 1 94.12 87 ALA A CA 1
ATOM 631 C C . ALA A 1 87 ? 9.719 -7.379 -22.516 1 94.12 87 ALA A C 1
ATOM 633 O O . ALA A 1 87 ? 10.945 -7.312 -22.453 1 94.12 87 ALA A O 1
ATOM 634 N N . ALA A 1 88 ? 8.891 -6.738 -21.781 1 93.38 88 ALA A N 1
ATOM 635 C CA . ALA A 1 88 ? 9.422 -5.836 -20.766 1 93.38 88 ALA A CA 1
ATOM 636 C C . ALA A 1 88 ? 10.305 -6.59 -19.766 1 93.38 88 ALA A C 1
ATOM 638 O O . ALA A 1 88 ? 11.352 -6.09 -19.359 1 93.38 88 ALA A O 1
ATOM 639 N N . LYS A 1 89 ? 9.867 -7.695 -19.375 1 90.62 89 LYS A N 1
ATOM 640 C CA . LYS A 1 89 ? 10.617 -8.516 -18.422 1 90.62 89 LYS A CA 1
ATOM 641 C C . LYS A 1 89 ? 12 -8.859 -18.984 1 90.62 89 LYS A C 1
ATOM 643 O O . LYS A 1 89 ? 12.992 -8.812 -18.25 1 90.62 89 LYS A O 1
ATOM 648 N N . VAL A 1 90 ? 12.039 -9.141 -20.188 1 88.12 90 VAL A N 1
ATOM 649 C CA . VAL A 1 90 ? 13.289 -9.5 -20.859 1 88.12 90 VAL A CA 1
ATOM 650 C C . VAL A 1 90 ? 14.219 -8.289 -20.891 1 88.12 90 VAL A C 1
ATOM 652 O O . VAL A 1 90 ? 15.422 -8.414 -20.656 1 88.12 90 VAL A O 1
ATOM 655 N N . LEU A 1 91 ? 13.656 -7.199 -21.156 1 88.56 91 LEU A N 1
ATOM 656 C CA . LEU A 1 91 ? 14.445 -5.98 -21.312 1 88.56 91 LEU A CA 1
ATOM 657 C C . LEU A 1 91 ? 14.961 -5.492 -19.953 1 88.56 91 LEU A C 1
ATOM 659 O O . LEU A 1 91 ? 15.977 -4.793 -19.891 1 88.56 91 LEU A O 1
ATOM 663 N N . ARG A 1 92 ? 14.266 -5.754 -18.859 1 80.5 92 ARG A N 1
ATOM 664 C CA . ARG A 1 92 ? 14.656 -5.32 -17.531 1 80.5 92 ARG A CA 1
ATOM 665 C C . ARG A 1 92 ? 15.68 -6.273 -16.922 1 80.5 92 ARG A C 1
ATOM 667 O O . ARG A 1 92 ? 16.469 -5.879 -16.047 1 80.5 92 ARG A O 1
ATOM 674 N N . SER A 1 93 ? 15.453 -7.574 -16.953 1 63.28 93 SER A N 1
ATOM 675 C CA . SER A 1 93 ? 16.172 -8.648 -16.266 1 63.28 93 SER A CA 1
ATOM 676 C C . SER A 1 93 ? 17.672 -8.438 -16.328 1 63.28 93 SER A C 1
ATOM 678 O O . SER A 1 93 ? 18.422 -9 -15.523 1 63.28 93 SER A O 1
ATOM 680 N N . HIS A 1 94 ? 18.312 -7.727 -17.328 1 52.09 94 HIS A N 1
ATOM 681 C CA . HIS A 1 94 ? 19.734 -8.023 -17.469 1 52.09 94 HIS A CA 1
ATOM 682 C C . HIS A 1 94 ? 20.547 -7.332 -16.375 1 52.09 94 HIS A C 1
ATOM 684 O O . HIS A 1 94 ? 21.766 -7.215 -16.5 1 52.09 94 HIS A O 1
ATOM 690 N N . LYS A 1 95 ? 20.047 -6.609 -15.438 1 50.62 95 LYS A N 1
ATOM 691 C CA . LYS A 1 95 ? 21.141 -6.16 -14.562 1 50.62 95 LYS A CA 1
ATOM 692 C C . LYS A 1 95 ? 21.766 -7.332 -13.82 1 50.62 95 LYS A C 1
ATOM 694 O O . LYS A 1 95 ? 21.109 -7.992 -13.016 1 50.62 95 LYS A O 1
ATOM 699 N N . LYS A 1 96 ? 22.734 -7.898 -14.453 1 47.62 96 LYS A N 1
ATOM 700 C CA . LYS A 1 96 ? 23.609 -8.938 -13.914 1 47.62 96 LYS A CA 1
ATOM 701 C C . LYS A 1 96 ? 23.922 -8.688 -12.445 1 47.62 96 LYS A C 1
ATOM 703 O O . LYS A 1 96 ? 24.422 -7.621 -12.078 1 47.62 96 LYS A O 1
ATOM 708 N N . ARG A 1 97 ? 23 -9.188 -11.586 1 51.62 97 ARG A N 1
ATOM 709 C CA . ARG A 1 97 ? 23.438 -9.211 -10.195 1 51.62 97 ARG A CA 1
ATOM 710 C C . ARG A 1 97 ? 24.875 -9.75 -10.078 1 51.62 97 ARG A C 1
ATOM 712 O O . ARG A 1 97 ? 25.172 -10.82 -10.594 1 51.62 97 ARG A O 1
ATOM 719 N N . SER A 1 98 ? 25.719 -8.961 -10.273 1 49.91 98 SER A N 1
ATOM 720 C CA . SER A 1 98 ? 27.031 -9.578 -10.094 1 49.91 98 SER A CA 1
ATOM 721 C C . SER A 1 98 ? 26.984 -10.633 -8.992 1 49.91 98 SER A C 1
ATOM 723 O O . SER A 1 98 ? 26.172 -10.555 -8.078 1 49.91 98 SER A O 1
ATOM 725 N N . GLY A 1 99 ? 27.656 -11.781 -9 1 51.72 99 GLY A N 1
ATOM 726 C CA . GLY A 1 99 ? 27.859 -13.016 -8.258 1 51.72 99 GLY A CA 1
ATOM 727 C C . GLY A 1 99 ? 27.406 -12.922 -6.812 1 51.72 99 GLY A C 1
ATOM 728 O O . GLY A 1 99 ? 27.031 -11.844 -6.344 1 51.72 99 GLY A O 1
ATOM 729 N N . GLY A 1 100 ? 27.375 -14.336 -6.047 1 62.38 100 GLY A N 1
ATOM 730 C CA . GLY A 1 100 ? 27.156 -14.891 -4.719 1 62.38 100 GLY A CA 1
ATOM 731 C C . GLY A 1 100 ? 27.812 -14.078 -3.619 1 62.38 100 GLY A C 1
ATOM 732 O O . GLY A 1 100 ? 29.016 -14.211 -3.383 1 62.38 100 GLY A O 1
ATOM 733 N N . ILE A 1 101 ? 27.281 -12.828 -3.225 1 80.56 101 ILE A N 1
ATOM 734 C CA . ILE A 1 101 ? 27.969 -12.062 -2.189 1 80.56 101 ILE A CA 1
ATOM 735 C C . ILE A 1 101 ? 27.109 -12.016 -0.929 1 80.56 101 ILE A C 1
ATOM 737 O O . ILE A 1 101 ? 25.922 -11.695 -0.993 1 80.56 101 ILE A O 1
ATOM 741 N N . VAL A 1 102 ? 27.734 -12.688 0.037 1 93.81 102 VAL A N 1
ATOM 742 C CA . VAL A 1 102 ? 27.188 -12.508 1.38 1 93.81 102 VAL A CA 1
ATOM 743 C C . VAL A 1 102 ? 27.828 -11.281 2.031 1 93.81 102 VAL A C 1
ATOM 745 O O . VAL A 1 102 ? 29.047 -11.242 2.238 1 93.81 102 VAL A O 1
ATOM 748 N N . HIS A 1 103 ? 27.047 -10.289 2.236 1 96.06 103 HIS A N 1
ATOM 749 C CA . HIS A 1 103 ? 27.578 -9.078 2.852 1 96.06 103 HIS A CA 1
ATOM 750 C C . HIS A 1 103 ? 28.266 -9.383 4.176 1 96.06 103 HIS A C 1
ATOM 752 O O . HIS A 1 103 ? 27.781 -10.203 4.957 1 96.06 103 HIS A O 1
ATOM 758 N N . PRO A 1 104 ? 29.297 -8.703 4.504 1 95.94 104 PRO A N 1
ATOM 759 C CA . PRO A 1 104 ? 30.078 -9.016 5.703 1 95.94 104 PRO A CA 1
ATOM 760 C C . PRO A 1 104 ? 29.297 -8.812 6.992 1 95.94 104 PRO A C 1
ATOM 762 O O . PRO A 1 104 ? 29.609 -9.43 8.016 1 95.94 104 PRO A O 1
ATOM 765 N N . THR A 1 105 ? 28.297 -8 6.965 1 96.94 105 THR A N 1
ATOM 766 C CA . THR A 1 105 ? 27.562 -7.715 8.188 1 96.94 105 THR A CA 1
ATOM 767 C C . THR A 1 105 ? 26.453 -8.742 8.414 1 96.94 105 THR A C 1
ATOM 769 O O . THR A 1 105 ? 25.766 -8.719 9.438 1 96.94 105 THR A O 1
ATOM 772 N N . ALA A 1 106 ? 26.25 -9.586 7.465 1 97.81 106 ALA A N 1
ATOM 773 C CA . ALA A 1 106 ? 25.234 -10.617 7.629 1 97.81 106 ALA A CA 1
ATOM 774 C C . ALA A 1 106 ? 25.641 -11.633 8.695 1 97.81 106 ALA A C 1
ATOM 776 O O . ALA A 1 106 ? 26.812 -11.938 8.844 1 97.81 106 ALA A O 1
ATOM 777 N N . VAL A 1 107 ? 24.672 -12.07 9.453 1 98.38 107 VAL A N 1
ATOM 778 C CA . VAL A 1 107 ? 24.891 -13.109 10.445 1 98.38 107 VAL A CA 1
ATOM 779 C C . VAL A 1 107 ? 24.375 -14.453 9.922 1 98.38 107 VAL A C 1
ATOM 781 O O . VAL A 1 107 ? 23.156 -14.648 9.797 1 98.38 107 VAL A O 1
ATOM 784 N N . VAL A 1 108 ? 25.359 -15.391 9.625 1 98.12 108 VAL A N 1
ATOM 785 C CA . VAL A 1 108 ? 25.031 -16.641 8.953 1 98.12 108 VAL A CA 1
ATOM 786 C C . VAL A 1 108 ? 25.609 -17.812 9.742 1 98.12 108 VAL A C 1
ATOM 788 O O . VAL A 1 108 ? 26.812 -18.016 9.758 1 98.12 108 VAL A O 1
ATOM 791 N N . PRO A 1 109 ? 24.766 -18.562 10.344 1 98.19 109 PRO A N 1
ATOM 792 C CA . PRO A 1 109 ? 25.266 -19.766 11.016 1 98.19 109 PRO A CA 1
ATOM 793 C C . PRO A 1 109 ? 25.906 -20.766 10.047 1 98.19 109 PRO A C 1
ATOM 795 O O . PRO A 1 109 ? 25.547 -20.797 8.859 1 98.19 109 PRO A O 1
ATOM 798 N N . PRO A 1 110 ? 26.734 -21.641 10.594 1 97.81 110 PRO A N 1
ATOM 799 C CA . PRO A 1 110 ? 27.438 -22.609 9.742 1 97.81 110 PRO A CA 1
ATOM 800 C C . PRO A 1 110 ? 26.484 -23.641 9.125 1 97.81 110 PRO A C 1
ATOM 802 O O . PRO A 1 110 ? 26.828 -24.25 8.109 1 97.81 110 PRO A O 1
ATOM 805 N N . THR A 1 111 ? 25.328 -23.797 9.734 1 98.38 111 THR A N 1
ATOM 806 C CA . THR A 1 111 ? 24.438 -24.859 9.289 1 98.38 111 THR A CA 1
ATOM 807 C C . THR A 1 111 ? 23.656 -24.422 8.055 1 98.38 111 THR A C 1
ATOM 809 O O . THR A 1 111 ? 22.953 -25.234 7.438 1 98.38 111 THR A O 1
ATOM 812 N N . VAL A 1 112 ? 23.766 -23.219 7.684 1 98.25 112 VAL A N 1
ATOM 813 C CA . VAL A 1 112 ? 23.031 -22.703 6.531 1 98.25 112 VAL A CA 1
ATOM 814 C C . VAL A 1 112 ? 23.609 -23.281 5.246 1 98.25 112 VAL A C 1
ATOM 816 O O . VAL A 1 112 ? 24.828 -23.391 5.098 1 98.25 112 VAL A O 1
ATOM 819 N N . VAL A 1 113 ? 22.719 -23.672 4.352 1 98.06 113 VAL A N 1
ATOM 820 C CA . VAL A 1 113 ? 23.125 -24.203 3.047 1 98.06 113 VAL A CA 1
ATOM 821 C C . VAL A 1 113 ? 22.719 -23.219 1.951 1 98.06 113 VAL A C 1
ATOM 823 O O . VAL A 1 113 ? 21.531 -22.875 1.817 1 98.06 113 VAL A O 1
ATOM 826 N N . PHE A 1 114 ? 23.672 -22.812 1.141 1 97.31 114 PHE A N 1
ATOM 827 C CA . PHE A 1 114 ? 23.438 -21.891 0.036 1 97.31 114 PHE A CA 1
ATOM 828 C C . PHE A 1 114 ? 23.516 -22.625 -1.302 1 97.31 114 PHE A C 1
ATOM 830 O O . PHE A 1 114 ? 24.391 -23.469 -1.499 1 97.31 114 PHE A O 1
ATOM 837 N N . GLY A 1 115 ? 22.578 -22.266 -2.137 1 96.62 115 GLY A N 1
ATOM 838 C CA . GLY A 1 115 ? 22.75 -22.625 -3.535 1 96.62 115 GLY A CA 1
ATOM 839 C C . GLY A 1 115 ? 23.719 -21.719 -4.27 1 96.62 115 GLY A C 1
ATOM 840 O O . GLY A 1 115 ? 24.469 -20.953 -3.646 1 96.62 115 GLY A O 1
ATOM 841 N N . ALA A 1 116 ? 23.719 -21.859 -5.574 1 95.25 116 ALA A N 1
ATOM 842 C CA . ALA A 1 116 ? 24.625 -21.078 -6.418 1 95.25 116 ALA A CA 1
ATOM 843 C C . ALA A 1 116 ? 24.141 -19.641 -6.566 1 95.25 116 ALA A C 1
ATOM 845 O O . ALA A 1 116 ? 22.922 -19.406 -6.641 1 95.25 116 ALA A O 1
ATOM 846 N N . GLU A 1 117 ? 25.062 -18.641 -6.59 1 94.75 117 GLU A N 1
ATOM 847 C CA . GLU A 1 117 ? 24.844 -17.234 -6.957 1 94.75 117 GLU A CA 1
ATOM 848 C C . GLU A 1 117 ? 23.859 -16.578 -6.008 1 94.75 117 GLU A C 1
ATOM 850 O O . GLU A 1 117 ? 23 -15.797 -6.438 1 94.75 117 GLU A O 1
ATOM 855 N N . VAL A 1 118 ? 23.875 -16.938 -4.797 1 96.69 118 VAL A N 1
ATOM 856 C CA . VAL A 1 118 ? 23.016 -16.328 -3.785 1 96.69 118 VAL A CA 1
ATOM 857 C C . VAL A 1 118 ? 23.609 -14.984 -3.355 1 96.69 118 VAL A C 1
ATOM 859 O O . VAL A 1 118 ? 24.828 -14.859 -3.205 1 96.69 118 VAL A O 1
ATOM 862 N N . VAL A 1 119 ? 22.766 -14.008 -3.264 1 96.56 119 VAL A N 1
ATOM 863 C CA . VAL A 1 119 ? 23.172 -12.703 -2.754 1 96.56 119 VAL A CA 1
ATOM 864 C C . VAL A 1 119 ? 22.5 -12.438 -1.412 1 96.56 119 VAL A C 1
ATOM 866 O O . VAL A 1 119 ? 21.281 -12.516 -1.3 1 96.56 119 VAL A O 1
ATOM 869 N N . VAL A 1 120 ? 23.281 -12.117 -0.385 1 97.81 120 VAL A N 1
ATOM 870 C CA . VAL A 1 120 ? 22.781 -11.805 0.949 1 97.81 120 VAL A CA 1
ATOM 871 C C . VAL A 1 120 ? 23.172 -10.375 1.327 1 97.81 120 VAL A C 1
ATOM 873 O O . VAL A 1 120 ? 24.359 -10.055 1.422 1 97.81 120 VAL A O 1
ATOM 876 N N . GLY A 1 121 ? 22.172 -9.547 1.606 1 96.94 121 GLY A N 1
ATOM 877 C CA . GLY A 1 121 ? 22.391 -8.125 1.847 1 96.94 121 GLY A CA 1
ATOM 878 C C . GLY A 1 121 ? 22.891 -7.832 3.246 1 96.94 121 GLY A C 1
ATOM 879 O O . GLY A 1 121 ? 23.109 -8.75 4.043 1 96.94 121 GLY A O 1
ATOM 880 N N . ALA A 1 122 ? 23.094 -6.508 3.49 1 97.69 122 ALA A N 1
ATOM 881 C CA . ALA A 1 122 ? 23.625 -6.047 4.773 1 97.69 122 ALA A CA 1
ATOM 882 C C . ALA A 1 122 ? 22.625 -6.316 5.898 1 97.69 122 ALA A C 1
ATOM 884 O O . ALA A 1 122 ? 21.422 -6.164 5.719 1 97.69 122 ALA A O 1
ATOM 885 N N . TYR A 1 123 ? 23.188 -6.832 7.035 1 98.31 123 TYR A N 1
ATOM 886 C CA . TYR A 1 123 ? 22.484 -6.965 8.305 1 98.31 123 TYR A CA 1
ATOM 887 C C . TYR A 1 123 ? 21.359 -8 8.203 1 98.31 123 TYR A C 1
ATOM 889 O O . TYR A 1 123 ? 20.391 -7.941 8.945 1 98.31 123 TYR A O 1
ATOM 897 N N . VAL A 1 124 ? 21.516 -8.844 7.262 1 98.56 124 VAL A N 1
ATOM 898 C CA . VAL A 1 124 ? 20.656 -10.016 7.219 1 98.56 124 VAL A CA 1
ATOM 899 C C . VAL A 1 124 ? 21 -10.953 8.375 1 98.56 124 VAL A C 1
ATOM 901 O O . VAL A 1 124 ? 22.172 -11.125 8.711 1 98.56 124 VAL A O 1
ATOM 904 N N . VAL A 1 125 ? 19.953 -11.508 8.977 1 98.88 125 VAL A N 1
ATOM 905 C CA . VAL A 1 125 ? 20.156 -12.469 10.055 1 98.88 125 VAL A CA 1
ATOM 906 C C .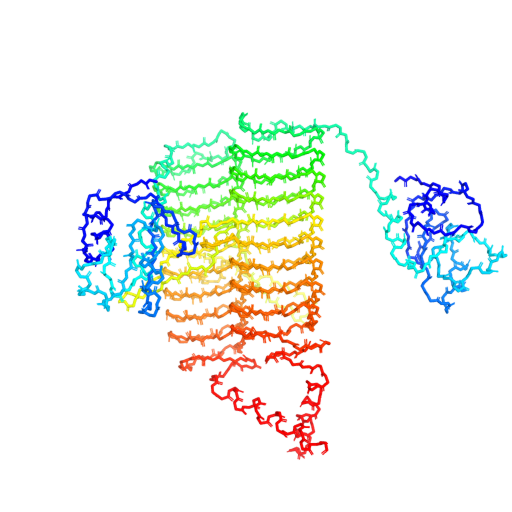 VAL A 1 125 ? 19.438 -13.781 9.711 1 98.88 125 VAL A C 1
ATOM 908 O O . VAL A 1 125 ? 18.219 -13.805 9.547 1 98.88 125 VAL A O 1
ATOM 911 N N . LEU A 1 126 ? 20.219 -14.875 9.641 1 98.75 126 LEU A N 1
ATOM 912 C CA . LEU A 1 126 ? 19.656 -16.188 9.344 1 98.75 126 LEU A CA 1
ATOM 913 C C . LEU A 1 126 ? 19.719 -17.094 10.57 1 98.75 126 LEU A C 1
ATOM 915 O O . LEU A 1 126 ? 20.641 -17.016 11.375 1 98.75 126 LEU A O 1
ATOM 919 N N . GLY A 1 127 ? 18.703 -17.891 10.703 1 98.75 127 GLY A N 1
ATOM 920 C CA . GLY A 1 127 ? 18.703 -18.906 11.742 1 98.75 127 GLY A CA 1
ATOM 921 C C . GLY A 1 127 ? 19.391 -20.203 11.328 1 98.75 127 GLY A C 1
ATOM 922 O O . GLY A 1 127 ? 20.016 -20.266 10.258 1 98.75 127 GLY A O 1
ATOM 923 N N . GLU A 1 128 ? 19.266 -21.234 12.172 1 98.69 128 GLU A N 1
ATOM 924 C CA . GLU A 1 128 ? 19.906 -22.531 11.93 1 98.69 128 GLU A CA 1
ATOM 925 C C . GLU A 1 128 ? 19.156 -23.328 10.867 1 98.69 128 GLU A C 1
ATOM 927 O O . GLU A 1 128 ? 17.938 -23.203 10.742 1 98.69 128 GLU A O 1
ATOM 932 N N . HIS A 1 129 ? 19.875 -24.125 10.094 1 98.62 129 HIS A N 1
ATOM 933 C CA . HIS A 1 129 ? 19.344 -25.125 9.164 1 98.62 129 HIS A CA 1
ATOM 934 C C . HIS A 1 129 ? 18.484 -24.469 8.086 1 98.62 129 HIS A C 1
ATOM 936 O O . HIS A 1 129 ? 17.453 -25.016 7.68 1 98.62 129 HIS A O 1
ATOM 942 N N . VAL A 1 130 ? 18.828 -23.266 7.758 1 98.75 130 VAL A N 1
ATOM 943 C CA . VAL A 1 130 ? 18.172 -22.578 6.652 1 98.75 130 VAL A CA 1
ATOM 944 C C . VAL A 1 130 ? 18.75 -23.078 5.324 1 98.75 130 VAL A C 1
ATOM 946 O O . VAL A 1 130 ? 19.953 -23.281 5.199 1 98.75 130 VAL A O 1
ATOM 949 N N . HIS A 1 131 ? 17.891 -23.359 4.383 1 98.75 131 HIS A N 1
ATOM 950 C CA . HIS A 1 131 ? 18.266 -23.75 3.031 1 98.75 131 HIS A CA 1
ATOM 951 C C . HIS A 1 131 ? 17.844 -22.703 2.008 1 98.75 131 HIS A C 1
ATOM 953 O O . HIS A 1 131 ? 16.656 -22.422 1.874 1 98.75 131 HIS A O 1
ATOM 959 N N . ILE A 1 132 ? 18.766 -2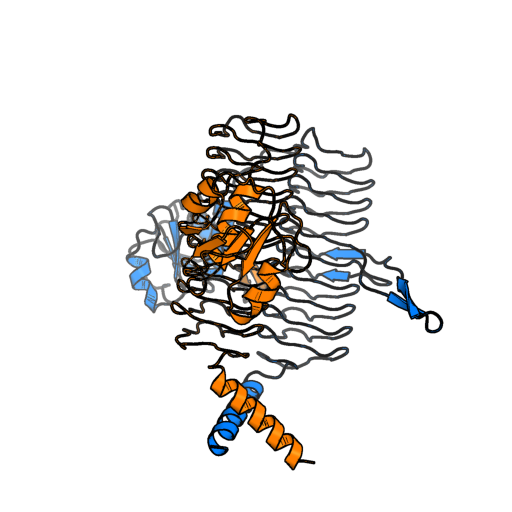2.172 1.265 1 98.44 132 ILE A N 1
ATOM 960 C CA . ILE A 1 132 ? 18.5 -21.141 0.26 1 98.44 132 ILE A CA 1
ATOM 961 C C . ILE A 1 132 ? 18.891 -21.656 -1.121 1 98.44 132 ILE A C 1
ATOM 963 O O . ILE A 1 132 ? 20.062 -22.016 -1.351 1 98.44 132 ILE A O 1
ATOM 967 N N . GLY A 1 133 ? 17.984 -21.656 -2.01 1 98.19 133 GLY A N 1
ATOM 968 C CA . GLY A 1 133 ? 18.203 -22.172 -3.35 1 98.19 133 GLY A CA 1
ATOM 969 C C . GLY A 1 133 ? 19.031 -21.25 -4.219 1 98.19 133 GLY A C 1
ATOM 970 O O . GLY A 1 133 ? 19.5 -20.203 -3.758 1 98.19 133 GLY A O 1
ATOM 971 N N . ASP A 1 134 ? 19.203 -21.688 -5.508 1 97.12 134 ASP A N 1
ATOM 972 C CA . ASP A 1 134 ? 20.062 -20.984 -6.445 1 97.12 134 ASP A CA 1
ATOM 973 C C . ASP A 1 134 ? 19.484 -19.609 -6.797 1 97.12 134 ASP A C 1
ATOM 975 O O . ASP A 1 134 ? 18.266 -19.469 -6.949 1 97.12 134 ASP A O 1
ATOM 979 N N . ARG A 1 135 ? 20.359 -18.547 -6.883 1 95.88 135 ARG A N 1
ATOM 980 C CA . ARG A 1 135 ? 20.031 -17.234 -7.445 1 95.88 135 ARG A CA 1
ATOM 981 C C . ARG A 1 135 ? 18.969 -16.516 -6.617 1 95.88 135 ARG A C 1
ATOM 983 O O . ARG A 1 135 ? 18.047 -15.906 -7.172 1 95.88 135 ARG A O 1
ATOM 990 N N . VAL A 1 136 ? 19 -16.766 -5.359 1 97.56 136 VAL A N 1
ATOM 991 C CA . VAL A 1 136 ? 18.141 -16.031 -4.441 1 97.56 136 VAL A CA 1
ATOM 992 C C . VAL A 1 136 ? 18.812 -14.734 -4.02 1 97.56 136 VAL A C 1
ATOM 994 O O . VAL A 1 136 ? 20.016 -14.711 -3.746 1 97.56 136 VAL A O 1
ATOM 997 N N . CYS A 1 137 ? 18.062 -13.672 -4.078 1 97.31 137 CYS A N 1
ATOM 998 C CA . CYS A 1 137 ? 18.516 -12.375 -3.604 1 97.31 137 CYS A CA 1
ATOM 999 C C . CYS A 1 137 ? 17.797 -11.977 -2.324 1 97.31 137 CYS A C 1
ATOM 1001 O O . CYS A 1 137 ? 16.562 -11.852 -2.312 1 97.31 137 CYS A O 1
ATOM 1003 N N . ILE A 1 138 ? 18.547 -11.734 -1.267 1 98.31 138 ILE A N 1
ATOM 1004 C CA . ILE A 1 138 ? 18 -11.344 0.026 1 98.31 138 ILE A CA 1
ATOM 1005 C C . ILE A 1 138 ? 18.422 -9.914 0.358 1 98.31 138 ILE A C 1
ATOM 1007 O O . ILE A 1 138 ? 19.609 -9.625 0.488 1 98.31 138 ILE A O 1
ATOM 1011 N N . GLY A 1 139 ? 17.453 -9.031 0.55 1 97.75 139 GLY A N 1
ATOM 1012 C CA . GLY A 1 139 ? 17.719 -7.621 0.795 1 97.75 139 GLY A CA 1
ATOM 1013 C C . GLY A 1 139 ? 18.188 -7.34 2.215 1 97.75 139 GLY A C 1
ATOM 1014 O O . GLY A 1 139 ? 18.188 -8.234 3.059 1 97.75 139 GLY A O 1
ATOM 1015 N N . ALA A 1 140 ? 18.484 -6.109 2.441 1 98.19 140 ALA A N 1
ATOM 1016 C CA . ALA A 1 140 ? 19.062 -5.688 3.721 1 98.19 140 ALA A CA 1
ATOM 1017 C C . ALA A 1 140 ? 18.047 -5.84 4.848 1 98.19 140 ALA A C 1
ATOM 1019 O O . ALA A 1 140 ? 16.844 -5.574 4.656 1 98.19 140 ALA A O 1
ATOM 1020 N N . GLY A 1 141 ? 18.531 -6.25 5.984 1 98.31 141 GLY A N 1
ATOM 1021 C CA . GLY A 1 141 ? 17.734 -6.234 7.203 1 98.31 141 GLY A CA 1
ATOM 1022 C C . GLY A 1 141 ? 16.734 -7.371 7.281 1 98.31 141 GLY A C 1
ATOM 1023 O O . GLY A 1 141 ? 15.898 -7.406 8.188 1 98.31 141 GLY A O 1
ATOM 1024 N N . VAL A 1 142 ? 16.844 -8.273 6.363 1 98.81 142 VAL A N 1
ATOM 1025 C CA . VAL A 1 142 ? 15.93 -9.422 6.375 1 98.81 142 VAL A CA 1
ATOM 1026 C C . VAL A 1 142 ? 16.297 -10.359 7.523 1 98.81 142 VAL A C 1
ATOM 1028 O O . VAL A 1 142 ? 17.484 -10.578 7.797 1 98.81 142 VAL A O 1
ATOM 1031 N N . CYS A 1 143 ? 15.25 -10.891 8.18 1 98.94 143 CYS A N 1
ATOM 1032 C CA . CYS A 1 143 ? 15.422 -11.898 9.219 1 98.94 143 CYS A CA 1
ATOM 1033 C C . CYS A 1 143 ? 14.719 -13.195 8.836 1 98.94 143 CYS A C 1
ATOM 1035 O O . CYS A 1 143 ? 13.508 -13.219 8.609 1 98.94 143 CYS A O 1
ATOM 1037 N N . ILE A 1 144 ? 15.484 -14.305 8.82 1 98.94 144 ILE A N 1
ATOM 1038 C CA . ILE A 1 144 ? 14.938 -15.609 8.461 1 98.94 144 ILE A CA 1
ATOM 1039 C C . ILE A 1 144 ? 15.172 -16.594 9.602 1 98.94 144 ILE A C 1
ATOM 1041 O O . ILE A 1 144 ? 16.312 -16.828 10.008 1 98.94 144 ILE A O 1
ATOM 1045 N N . GLY A 1 145 ? 14.102 -17.125 10.094 1 98.88 145 GLY A N 1
ATOM 1046 C CA . GLY A 1 145 ? 14.172 -18.047 11.219 1 98.88 145 GLY A CA 1
ATOM 1047 C C . GLY A 1 145 ? 14.727 -19.406 10.844 1 98.88 145 GLY A C 1
ATOM 1048 O O . GLY A 1 145 ? 14.961 -19.672 9.664 1 98.88 145 GLY A O 1
ATOM 1049 N N . SER A 1 146 ? 14.906 -20.297 11.852 1 98.81 146 SER A N 1
ATOM 1050 C CA . SER A 1 146 ? 15.508 -21.609 11.664 1 98.81 146 SER A CA 1
ATOM 1051 C C . SER A 1 146 ? 14.617 -22.5 10.812 1 98.81 146 SER A C 1
ATOM 1053 O O . SER A 1 146 ? 13.398 -22.344 10.805 1 98.81 146 SER A O 1
ATOM 1055 N N . ASP A 1 147 ? 15.203 -23.375 10.078 1 98.75 147 ASP A N 1
ATOM 1056 C CA . ASP A 1 147 ? 14.547 -24.469 9.367 1 98.75 147 ASP A CA 1
ATOM 1057 C C . ASP A 1 147 ? 13.695 -23.938 8.219 1 98.75 147 ASP A C 1
ATOM 1059 O O . ASP A 1 147 ? 12.766 -24.609 7.766 1 98.75 147 ASP A O 1
ATOM 1063 N N . VAL A 1 148 ? 13.922 -22.734 7.824 1 98.88 148 VAL A N 1
ATOM 1064 C CA . VAL A 1 148 ? 13.25 -22.172 6.66 1 98.88 148 VAL A CA 1
ATOM 1065 C C . VAL A 1 148 ? 13.883 -22.719 5.383 1 98.88 148 VAL A C 1
ATOM 1067 O O . VAL A 1 148 ? 15.102 -22.875 5.312 1 98.88 148 VAL A O 1
ATOM 1070 N N . LYS A 1 149 ? 13.078 -23.031 4.418 1 98.88 149 LYS A N 1
ATOM 1071 C CA . LYS A 1 149 ? 13.516 -23.453 3.092 1 98.88 149 LYS A CA 1
ATOM 1072 C C . LYS A 1 149 ? 13.023 -22.5 2.012 1 98.88 149 LYS A C 1
ATOM 1074 O O . LYS A 1 149 ? 11.82 -22.234 1.915 1 98.88 149 LYS A O 1
ATOM 1079 N N . ILE A 1 150 ? 13.922 -22.016 1.206 1 98.88 150 ILE A N 1
ATOM 1080 C CA . ILE A 1 150 ? 13.602 -21.109 0.104 1 98.88 150 ILE A CA 1
ATOM 1081 C C . ILE A 1 150 ? 14.086 -21.703 -1.213 1 98.88 150 ILE A C 1
ATOM 1083 O O . ILE A 1 150 ? 15.258 -22.062 -1.344 1 98.88 150 ILE A O 1
ATOM 1087 N N . GLY A 1 151 ? 13.25 -21.797 -2.158 1 98.81 151 GLY A N 1
ATOM 1088 C CA . GLY A 1 151 ? 13.586 -22.344 -3.463 1 98.81 151 GLY A CA 1
ATOM 1089 C C . GLY A 1 151 ? 14.508 -21.438 -4.266 1 98.81 151 GLY A C 1
ATOM 1090 O O . GLY A 1 151 ? 15.242 -20.625 -3.697 1 98.81 151 GLY A O 1
ATOM 1091 N N . THR A 1 152 ? 14.508 -21.656 -5.602 1 98.38 152 THR A N 1
ATOM 1092 C CA . THR A 1 152 ? 15.445 -20.953 -6.473 1 98.38 152 THR A CA 1
ATOM 1093 C C . THR A 1 152 ? 14.812 -19.688 -7.031 1 98.38 152 THR A C 1
ATOM 1095 O O . THR A 1 152 ? 13.586 -19.578 -7.105 1 98.38 152 THR A O 1
ATOM 1098 N N . ASP A 1 153 ? 15.641 -18.703 -7.391 1 97.06 153 ASP A N 1
ATOM 1099 C CA . ASP A 1 153 ? 15.266 -17.531 -8.156 1 97.06 153 ASP A CA 1
ATOM 1100 C C . ASP A 1 153 ? 14.234 -16.688 -7.402 1 97.06 153 ASP A C 1
ATOM 1102 O O . ASP A 1 153 ? 13.297 -16.156 -8.008 1 97.06 153 ASP A O 1
ATOM 1106 N N . CYS A 1 154 ? 14.336 -16.641 -6.059 1 98.38 154 CYS A N 1
ATOM 1107 C CA . CYS A 1 154 ? 13.453 -15.82 -5.242 1 98.38 154 CYS A CA 1
ATOM 1108 C C . CYS A 1 154 ? 14.078 -14.453 -4.977 1 98.38 154 CYS A C 1
ATOM 1110 O O . CYS A 1 154 ? 15.305 -14.305 -5.004 1 98.38 154 CYS A O 1
ATOM 1112 N N . GLU A 1 155 ? 13.258 -13.5 -4.871 1 98 155 GLU A N 1
ATOM 1113 C CA . GLU A 1 155 ? 13.648 -12.156 -4.477 1 98 155 GLU A CA 1
ATOM 1114 C C . GLU A 1 155 ? 12.961 -11.734 -3.182 1 98 155 GLU A C 1
ATOM 1116 O O . GLU A 1 155 ? 11.742 -11.555 -3.154 1 98 155 GLU A O 1
ATOM 1121 N N . ILE A 1 156 ? 13.727 -11.578 -2.125 1 98.75 156 ILE A N 1
ATOM 1122 C CA . ILE A 1 156 ? 13.219 -11.141 -0.828 1 98.75 156 ILE A CA 1
ATOM 1123 C C . ILE A 1 156 ? 13.703 -9.719 -0.534 1 98.75 156 ILE A C 1
ATOM 1125 O O . ILE A 1 156 ? 14.891 -9.5 -0.304 1 98.75 156 ILE A O 1
ATOM 1129 N N . HIS A 1 157 ? 12.797 -8.766 -0.502 1 98.69 157 HIS A N 1
ATOM 1130 C CA . HIS A 1 157 ? 13.172 -7.367 -0.334 1 98.69 157 HIS A CA 1
ATOM 1131 C C . HIS A 1 157 ? 13.445 -7.043 1.131 1 98.69 157 HIS A C 1
ATOM 1133 O O . HIS A 1 157 ? 13.312 -7.91 1.998 1 98.69 157 HIS A O 1
ATOM 1139 N N . SER A 1 158 ? 13.859 -5.844 1.357 1 98.56 158 SER A N 1
ATOM 1140 C CA . SER A 1 158 ? 14.406 -5.43 2.645 1 98.56 158 SER A CA 1
ATOM 1141 C C . SER A 1 158 ? 13.375 -5.574 3.758 1 98.56 158 SER A C 1
ATOM 1143 O O . SER A 1 158 ? 12.18 -5.363 3.535 1 98.56 158 SER A O 1
ATOM 1145 N N . ARG A 1 159 ? 13.852 -5.977 4.906 1 98.31 159 ARG A N 1
ATOM 1146 C CA . ARG A 1 159 ? 13.148 -5.922 6.184 1 98.31 159 ARG A CA 1
ATOM 1147 C C . ARG A 1 159 ? 11.992 -6.914 6.215 1 98.31 159 ARG A C 1
ATOM 1149 O O . ARG A 1 159 ? 11.016 -6.719 6.941 1 98.31 159 ARG A O 1
ATOM 1156 N N . VAL A 1 160 ? 12.062 -7.867 5.387 1 98.88 160 VAL A N 1
ATOM 1157 C CA . VAL A 1 160 ? 11.133 -8.992 5.488 1 98.88 160 VAL A CA 1
ATOM 1158 C C . VAL A 1 160 ? 11.516 -9.875 6.672 1 98.88 160 VAL A C 1
ATOM 1160 O O . VAL A 1 160 ? 12.703 -10.031 6.977 1 98.88 160 VAL A O 1
ATOM 1163 N N . THR A 1 161 ? 10.516 -10.359 7.359 1 98.94 161 THR A N 1
ATOM 1164 C CA . THR A 1 161 ? 10.727 -11.336 8.422 1 98.94 161 THR A CA 1
ATOM 1165 C C . THR A 1 161 ? 10.031 -12.656 8.094 1 98.94 161 THR A C 1
ATOM 1167 O O . THR A 1 161 ? 8.828 -12.68 7.824 1 98.94 161 THR A O 1
ATOM 1170 N N . ILE A 1 162 ? 10.789 -13.727 8.078 1 98.94 162 ILE A N 1
ATOM 1171 C CA . ILE A 1 162 ? 10.258 -15.062 7.832 1 98.94 162 ILE A CA 1
ATOM 1172 C C . ILE A 1 162 ? 10.477 -15.945 9.062 1 98.94 162 ILE A C 1
ATOM 1174 O O . ILE A 1 162 ? 11.625 -16.203 9.445 1 98.94 162 ILE A O 1
ATOM 1178 N N . TYR A 1 163 ? 9.422 -16.359 9.648 1 98.88 163 TYR A N 1
ATOM 1179 C CA . TYR A 1 163 ? 9.5 -17.141 10.867 1 98.88 163 TYR A CA 1
ATOM 1180 C C . TYR A 1 163 ? 9.945 -18.578 10.57 1 98.88 163 TYR A C 1
ATOM 1182 O O . TYR A 1 163 ? 9.914 -19.016 9.414 1 98.88 163 TYR A O 1
ATOM 1190 N N . HIS A 1 164 ? 10.305 -19.281 11.633 1 98.62 164 HIS A N 1
ATOM 1191 C CA . HIS A 1 164 ? 10.906 -20.609 11.539 1 98.62 164 HIS A CA 1
ATOM 1192 C C . HIS A 1 164 ? 9.984 -21.578 10.82 1 98.62 164 HIS A C 1
ATOM 1194 O O . HIS A 1 164 ? 8.758 -21.469 10.922 1 98.62 164 HIS A O 1
ATOM 1200 N N . GLY A 1 165 ? 10.531 -22.438 10.07 1 98.56 165 GLY A N 1
ATOM 1201 C CA . GLY A 1 165 ? 9.82 -23.578 9.508 1 98.56 165 GLY A CA 1
ATOM 1202 C C . GLY A 1 165 ? 9.031 -23.25 8.258 1 98.56 165 GLY A C 1
ATOM 1203 O O . GLY A 1 165 ? 8.391 -24.125 7.672 1 98.56 165 GLY A O 1
ATOM 1204 N N . THR A 1 166 ? 9.039 -22.031 7.809 1 98.88 166 THR A N 1
ATOM 1205 C CA . THR A 1 166 ? 8.32 -21.609 6.609 1 98.88 166 THR A CA 1
ATOM 1206 C C . THR A 1 166 ? 8.977 -22.203 5.359 1 98.88 166 THR A C 1
ATOM 1208 O O . THR A 1 166 ? 10.211 -22.25 5.262 1 98.88 166 THR A O 1
ATOM 1211 N N . HIS A 1 167 ? 8.164 -22.641 4.398 1 98.88 167 HIS A N 1
ATOM 1212 C CA . HIS A 1 167 ? 8.641 -23.156 3.117 1 98.88 167 HIS A CA 1
ATOM 1213 C C . HIS A 1 167 ? 8.211 -22.25 1.968 1 98.88 167 HIS A C 1
ATOM 1215 O O . HIS A 1 167 ? 7.016 -22.047 1.751 1 98.88 167 HIS A O 1
ATOM 1221 N N . ILE A 1 168 ? 9.148 -21.781 1.256 1 98.94 168 ILE A N 1
ATOM 1222 C CA . ILE A 1 168 ? 8.906 -20.906 0.119 1 98.94 168 ILE A CA 1
ATOM 1223 C C . ILE A 1 168 ? 9.336 -21.594 -1.172 1 98.94 168 ILE A C 1
ATOM 1225 O O . ILE A 1 168 ? 10.469 -22.078 -1.271 1 98.94 168 ILE A O 1
ATOM 1229 N N . GLY A 1 169 ? 8.508 -21.609 -2.166 1 98.88 169 GLY A N 1
ATOM 1230 C CA . GLY A 1 169 ? 8.797 -22.25 -3.443 1 98.88 169 GLY A CA 1
ATOM 1231 C C . GLY A 1 169 ? 9.773 -21.453 -4.293 1 98.88 169 GLY A C 1
ATOM 1232 O O . GLY A 1 169 ? 10.625 -20.734 -3.762 1 98.88 169 GLY A O 1
ATOM 1233 N N . ASN A 1 170 ? 9.719 -21.719 -5.613 1 98.81 170 ASN A N 1
ATOM 1234 C CA . ASN A 1 170 ? 10.617 -21.094 -6.574 1 98.81 170 ASN A CA 1
ATOM 1235 C C . ASN A 1 170 ? 10 -19.828 -7.18 1 98.81 170 ASN A C 1
ATOM 1237 O O . ASN A 1 170 ? 8.773 -19.734 -7.301 1 98.81 170 ASN A O 1
ATOM 1241 N N . HIS A 1 171 ? 10.875 -18.875 -7.574 1 98.12 171 HIS A N 1
ATOM 1242 C CA . HIS A 1 171 ? 10.453 -17.672 -8.289 1 98.12 171 HIS A CA 1
ATOM 1243 C C . HIS A 1 171 ? 9.438 -16.875 -7.484 1 98.12 171 HIS A C 1
ATOM 1245 O O . HIS A 1 171 ? 8.43 -16.422 -8.023 1 98.12 171 HIS A O 1
ATOM 1251 N N . VAL A 1 172 ? 9.656 -16.781 -6.184 1 98.81 172 VAL A N 1
ATOM 1252 C CA . VAL A 1 172 ? 8.773 -16.031 -5.297 1 98.81 172 VAL A CA 1
ATOM 1253 C C . VAL A 1 172 ? 9.359 -14.641 -5.047 1 98.81 172 VAL A C 1
ATOM 1255 O O . VAL A 1 172 ? 10.57 -14.492 -4.867 1 98.81 172 VAL A O 1
ATOM 1258 N N . ILE A 1 173 ? 8.492 -13.664 -5.137 1 98.69 173 ILE A N 1
ATOM 1259 C CA . ILE A 1 173 ? 8.867 -12.297 -4.785 1 98.69 173 ILE A CA 1
ATOM 1260 C C . ILE A 1 173 ? 8.172 -11.891 -3.492 1 98.69 173 ILE A C 1
ATOM 1262 O O . ILE A 1 173 ? 6.949 -12.031 -3.365 1 98.69 173 ILE A O 1
ATOM 1266 N N . ILE A 1 174 ? 8.93 -11.398 -2.494 1 98.94 174 ILE A N 1
ATOM 1267 C CA . ILE A 1 174 ? 8.383 -10.906 -1.236 1 98.94 174 ILE A CA 1
ATOM 1268 C C . ILE A 1 174 ? 8.812 -9.453 -1.018 1 98.94 174 ILE A C 1
ATOM 1270 O O . ILE A 1 174 ? 10 -9.18 -0.812 1 98.94 174 ILE A O 1
ATOM 1274 N N . HIS A 1 175 ? 7.879 -8.531 -1.019 1 98.88 175 HIS A N 1
ATOM 1275 C CA . HIS A 1 175 ? 8.203 -7.109 -0.906 1 98.88 175 HIS A CA 1
ATOM 1276 C C . HIS A 1 175 ? 8.461 -6.719 0.544 1 98.88 175 HIS A C 1
ATOM 1278 O O . HIS A 1 175 ? 8.156 -7.48 1.463 1 98.88 175 HIS A O 1
ATOM 1284 N N . ALA A 1 176 ? 8.961 -5.547 0.72 1 98.94 176 ALA A N 1
ATOM 1285 C CA . ALA A 1 176 ? 9.531 -5.062 1.974 1 98.94 176 ALA A CA 1
ATOM 1286 C C . ALA A 1 176 ? 8.484 -5.055 3.086 1 98.94 176 ALA A C 1
ATOM 1288 O O . ALA A 1 176 ? 7.324 -4.715 2.854 1 98.94 176 ALA A O 1
ATOM 1289 N N . GLY A 1 177 ? 8.953 -5.414 4.297 1 98.75 177 GLY A N 1
ATOM 1290 C CA . GLY A 1 177 ? 8.156 -5.27 5.508 1 98.75 177 GLY A CA 1
ATOM 1291 C C . GLY A 1 177 ? 7.215 -6.434 5.738 1 98.75 177 GLY A C 1
ATOM 1292 O O . GLY A 1 177 ? 6.586 -6.531 6.797 1 98.75 177 GLY A O 1
ATOM 1293 N N . ALA A 1 178 ? 7.082 -7.328 4.785 1 98.94 178 ALA A N 1
ATOM 1294 C CA . ALA A 1 178 ? 6.18 -8.469 4.949 1 98.94 178 ALA A CA 1
ATOM 1295 C C . ALA A 1 178 ? 6.637 -9.367 6.094 1 98.94 178 ALA A C 1
ATOM 1297 O O . ALA A 1 178 ? 7.836 -9.484 6.355 1 98.94 178 ALA A O 1
ATOM 1298 N N . VAL A 1 179 ? 5.664 -9.961 6.781 1 98.94 179 VAL A N 1
ATOM 1299 C CA . VAL A 1 179 ? 5.91 -10.898 7.871 1 98.94 179 VAL A CA 1
ATOM 1300 C C . VAL A 1 179 ? 5.246 -12.242 7.566 1 98.94 179 VAL A C 1
ATOM 1302 O O . VAL A 1 179 ? 4.02 -12.32 7.473 1 98.94 179 VAL A O 1
ATOM 1305 N N . LEU A 1 180 ? 6.059 -13.312 7.453 1 98.94 180 LEU A N 1
ATOM 1306 C CA . LEU A 1 180 ? 5.566 -14.617 7.027 1 98.94 180 LEU A CA 1
ATOM 1307 C C . LEU A 1 180 ? 5.762 -15.664 8.125 1 98.94 180 LEU A C 1
ATOM 1309 O O . LEU A 1 180 ? 6.855 -15.789 8.672 1 98.94 180 LEU A O 1
ATOM 1313 N N . GLY A 1 181 ? 4.652 -16.328 8.445 1 98.81 181 GLY A N 1
ATOM 1314 C CA . GLY A 1 181 ? 4.738 -17.5 9.305 1 98.81 181 GLY A CA 1
ATOM 1315 C C . GLY A 1 181 ? 4.559 -17.188 10.773 1 98.81 181 GLY A C 1
ATOM 1316 O O . GLY A 1 181 ? 4.902 -18 11.641 1 98.81 181 GLY A O 1
ATOM 1317 N N . SER A 1 182 ? 4.129 -16.016 11.133 1 98.56 182 SER A N 1
ATOM 1318 C CA . SER A 1 182 ? 3.855 -15.695 12.531 1 98.56 182 SER A CA 1
ATOM 1319 C C . SER A 1 182 ? 2.689 -16.516 13.07 1 98.56 182 SER A C 1
ATOM 1321 O O . SER A 1 182 ? 1.97 -17.156 12.305 1 98.56 182 SER A O 1
ATOM 1323 N N . ASP A 1 183 ? 2.553 -16.484 14.398 1 97.69 183 ASP A N 1
ATOM 1324 C CA . ASP A 1 183 ? 1.467 -17.234 15.023 1 97.69 183 ASP A CA 1
ATOM 1325 C C . ASP A 1 183 ? 0.107 -16.656 14.625 1 97.69 183 ASP A C 1
ATOM 1327 O O . ASP A 1 183 ? -0.057 -15.445 14.531 1 97.69 183 ASP A O 1
ATOM 1331 N N . GLY A 1 184 ? -0.802 -17.594 14.414 1 96.56 184 GLY A N 1
ATOM 1332 C CA . GLY A 1 184 ? -2.164 -17.188 14.117 1 96.56 184 GLY A CA 1
ATOM 1333 C C . GLY A 1 184 ? -2.92 -16.688 15.344 1 96.56 184 GLY A C 1
ATOM 1334 O O . GLY A 1 184 ? -2.434 -16.812 16.469 1 96.56 184 GLY A O 1
ATOM 1335 N N . PHE A 1 185 ? -4.059 -16.141 15.133 1 96.12 185 PHE A N 1
ATOM 1336 C CA . PHE A 1 185 ? -4.934 -15.562 16.141 1 96.12 185 PHE A CA 1
ATOM 1337 C C . PHE A 1 185 ? -5.91 -16.609 16.672 1 96.12 185 PHE A C 1
ATOM 1339 O O . PHE A 1 185 ? -7.129 -16.422 16.609 1 96.12 185 PHE A O 1
ATOM 1346 N N . GLY A 1 186 ? -5.34 -17.656 17.156 1 94.12 186 GLY A N 1
ATOM 1347 C CA . GLY A 1 186 ? -6.141 -18.719 17.719 1 94.12 186 GLY A CA 1
ATOM 1348 C C . GLY A 1 186 ? -6.117 -18.75 19.234 1 94.12 186 GLY A C 1
ATOM 1349 O O . GLY A 1 186 ? -5.09 -19.062 19.844 1 94.12 186 GLY A O 1
ATOM 1350 N N . TYR A 1 187 ? -7.289 -18.453 19.859 1 95.5 187 TYR A N 1
ATOM 1351 C CA . TYR A 1 187 ? -7.379 -18.406 21.312 1 95.5 187 TYR A CA 1
ATOM 1352 C C . TYR A 1 187 ? -8.648 -19.109 21.797 1 95.5 187 TYR A C 1
ATOM 1354 O O . TYR A 1 187 ? -9.648 -19.156 21.094 1 95.5 187 TYR A O 1
ATOM 1362 N N . VAL A 1 188 ? -8.477 -19.703 22.953 1 94.25 188 VAL A N 1
ATOM 1363 C CA . VAL A 1 188 ? -9.625 -20.297 23.641 1 94.25 188 VAL A CA 1
ATOM 1364 C C . VAL A 1 188 ? -9.875 -19.562 24.953 1 94.25 188 VAL A C 1
ATOM 1366 O O . VAL A 1 188 ? -8.938 -19.281 25.688 1 94.25 188 VAL A O 1
ATOM 1369 N N . ARG A 1 189 ? -11.055 -19.234 25.156 1 95.88 189 ARG A N 1
ATOM 1370 C CA . ARG A 1 189 ? -11.414 -18.5 26.359 1 95.88 189 ARG A CA 1
ATOM 1371 C C . ARG A 1 189 ? -11.758 -19.438 27.516 1 95.88 189 ARG A C 1
ATOM 1373 O O . ARG A 1 189 ? -12.57 -20.344 27.359 1 95.88 189 ARG A O 1
ATOM 1380 N N . ASP A 1 190 ? -11.094 -19.188 28.641 1 95.88 190 ASP A N 1
ATOM 1381 C CA . ASP A 1 190 ? -11.477 -19.891 29.859 1 95.88 190 ASP A CA 1
ATOM 1382 C C . ASP A 1 190 ? -12.852 -19.438 30.359 1 95.88 190 ASP A C 1
ATOM 1384 O O . ASP A 1 190 ? -13.016 -18.281 30.75 1 95.88 190 ASP A O 1
ATOM 1388 N N . LYS A 1 191 ? -13.75 -20.312 30.375 1 95.38 191 LYS A N 1
ATOM 1389 C CA . LYS A 1 191 ? -15.117 -19.938 30.719 1 95.38 191 LYS A CA 1
ATOM 1390 C C . LYS A 1 191 ? -15.227 -19.5 32.188 1 95.38 191 LYS A C 1
ATOM 1392 O O . LYS A 1 191 ? -16.094 -18.688 32.531 1 95.38 191 LYS A O 1
ATOM 1397 N N . LEU A 1 192 ? -14.383 -20 32.906 1 96 192 LEU A N 1
ATOM 1398 C CA . LEU A 1 192 ? -14.438 -19.688 34.344 1 96 192 LEU A CA 1
ATOM 1399 C C . LEU A 1 192 ? -13.773 -18.344 34.625 1 96 192 LEU A C 1
ATOM 1401 O O . LEU A 1 192 ? -14.32 -17.531 35.375 1 96 192 LEU A O 1
ATOM 1405 N N . THR A 1 193 ? -12.695 -18.047 34.062 1 96.38 193 THR A N 1
ATOM 1406 C CA . THR A 1 193 ? -11.914 -16.875 34.438 1 96.38 193 THR A CA 1
ATOM 1407 C C . THR A 1 193 ? -12.102 -15.773 33.375 1 96.38 193 THR A C 1
ATOM 1409 O O . THR A 1 193 ? -11.797 -14.602 33.656 1 96.38 193 THR A O 1
ATOM 1412 N N . GLY A 1 194 ? -12.516 -16.188 32.25 1 96.75 194 GLY A N 1
ATOM 1413 C CA . GLY A 1 194 ? -12.641 -15.234 31.141 1 96.75 194 GLY A CA 1
ATOM 1414 C C . GLY A 1 194 ? -11.328 -14.969 30.438 1 96.75 194 GLY A C 1
ATOM 1415 O O . GLY A 1 194 ? -11.289 -14.211 29.469 1 96.75 194 GLY A O 1
ATOM 1416 N N . ARG A 1 195 ? -10.281 -15.492 30.844 1 96.69 195 ARG A N 1
ATOM 1417 C CA . ARG A 1 195 ? -8.953 -15.289 30.281 1 96.69 195 ARG A CA 1
ATOM 1418 C C . ARG A 1 195 ? -8.758 -16.125 29.016 1 96.69 195 ARG A C 1
ATOM 1420 O O . ARG A 1 195 ? -9.352 -17.188 28.875 1 96.69 195 ARG A O 1
ATOM 1427 N N . TYR A 1 196 ? -7.988 -15.547 28.062 1 97.12 196 TYR A N 1
ATOM 1428 C CA . TYR A 1 196 ? -7.695 -16.234 26.812 1 97.12 196 TYR A CA 1
ATOM 1429 C C . TYR A 1 196 ? -6.387 -17.016 26.906 1 97.12 196 TYR A C 1
ATOM 1431 O O . TYR A 1 196 ? -5.414 -16.531 27.5 1 97.12 196 TYR A O 1
ATOM 1439 N N . HIS A 1 197 ? -6.453 -18.266 26.281 1 96.12 197 HIS A N 1
ATOM 1440 C CA . HIS A 1 197 ? -5.277 -19.109 26.125 1 96.12 197 HIS A CA 1
ATOM 1441 C C . HIS A 1 197 ? -5.02 -19.438 24.672 1 96.12 197 HIS A C 1
ATOM 1443 O O . HIS A 1 197 ? -5.953 -19.734 23.922 1 96.12 197 HIS A O 1
ATOM 1449 N N . GLN A 1 198 ? -3.799 -19.266 24.312 1 94.56 198 GLN A N 1
ATOM 1450 C CA . GLN A 1 198 ? -3.465 -19.453 22.906 1 94.56 198 GLN A CA 1
ATOM 1451 C C . GLN A 1 198 ? -3.561 -20.922 22.516 1 94.56 198 GLN A C 1
ATOM 1453 O O . GLN A 1 198 ? -3.076 -21.797 23.25 1 94.56 198 GLN A O 1
ATOM 1458 N N . MET A 1 199 ? -4.285 -21.172 21.375 1 92.31 199 MET A N 1
ATOM 1459 C CA . MET A 1 199 ? -4.234 -22.469 20.719 1 92.31 199 MET A CA 1
ATOM 1460 C C . MET A 1 199 ? -2.869 -22.719 20.094 1 92.31 199 MET A C 1
ATOM 1462 O O . MET A 1 199 ? -2.23 -21.781 19.609 1 92.31 199 MET A O 1
ATOM 1466 N N . PRO A 1 200 ? -2.396 -23.953 20.125 1 91.38 200 PRO A N 1
ATOM 1467 C CA . PRO A 1 200 ? -1.104 -24.219 19.5 1 91.38 200 PRO A CA 1
ATOM 1468 C C . PRO A 1 200 ? -1.056 -23.766 18.047 1 91.38 200 PRO A C 1
ATOM 1470 O O . PRO A 1 200 ? -2.025 -23.953 17.297 1 91.38 200 PRO A O 1
ATOM 1473 N N . GLN A 1 201 ? -0.055 -23.094 17.672 1 94.06 201 GLN A N 1
ATOM 1474 C CA . GLN A 1 201 ? 0.256 -22.703 16.312 1 94.06 201 GLN A CA 1
ATOM 1475 C C . GLN A 1 201 ? 1.485 -23.438 15.789 1 94.06 201 GLN A C 1
ATOM 1477 O O . GLN A 1 201 ? 2.537 -22.828 15.57 1 94.06 201 GLN A O 1
ATOM 1482 N N . ILE A 1 202 ? 1.4 -24.703 15.461 1 95.44 202 ILE A N 1
ATOM 1483 C CA . ILE A 1 202 ? 2.574 -25.547 15.25 1 95.44 202 ILE A CA 1
ATOM 1484 C C . ILE A 1 202 ? 2.67 -25.938 13.773 1 95.44 202 ILE A C 1
ATOM 1486 O O . ILE A 1 202 ? 3.641 -26.562 13.352 1 95.44 202 ILE A O 1
ATOM 1490 N N . GLY A 1 203 ? 1.583 -25.609 12.992 1 97 203 GLY A N 1
ATOM 1491 C CA . GLY A 1 203 ? 1.671 -25.844 11.562 1 97 203 GLY A CA 1
ATOM 1492 C C . GLY A 1 203 ? 2.664 -24.922 10.867 1 97 203 GLY A C 1
ATOM 1493 O O . GLY A 1 203 ? 3.291 -24.078 11.508 1 97 203 GLY A O 1
ATOM 1494 N N . HIS A 1 204 ? 2.811 -25.188 9.539 1 98.31 204 HIS A N 1
ATOM 1495 C CA . HIS A 1 204 ? 3.758 -24.406 8.75 1 98.31 204 HIS A CA 1
ATOM 1496 C C . HIS A 1 204 ? 3.033 -23.469 7.793 1 98.31 204 HIS A C 1
ATOM 1498 O O . HIS A 1 204 ? 1.812 -23.547 7.645 1 98.31 204 HIS A O 1
ATOM 1504 N N . LEU A 1 205 ? 3.752 -22.516 7.312 1 98.88 205 LEU A N 1
ATOM 1505 C CA . LEU A 1 205 ? 3.361 -21.766 6.113 1 98.88 205 LEU A CA 1
ATOM 1506 C C . LEU A 1 205 ? 4.078 -22.312 4.883 1 98.88 205 LEU A C 1
ATOM 1508 O O . LEU A 1 205 ? 5.309 -22.422 4.875 1 98.88 205 LEU A O 1
ATOM 1512 N N . ILE A 1 206 ? 3.303 -22.688 3.875 1 98.94 206 ILE A N 1
ATOM 1513 C CA . ILE A 1 206 ? 3.832 -23.188 2.607 1 98.94 206 ILE A CA 1
ATOM 1514 C C . ILE A 1 206 ? 3.426 -22.25 1.476 1 98.94 206 ILE A C 1
ATOM 1516 O O . ILE A 1 206 ? 2.234 -22.062 1.209 1 98.94 206 ILE A O 1
ATOM 1520 N N . VAL A 1 207 ? 4.402 -21.688 0.832 1 98.94 207 VAL A N 1
ATOM 1521 C CA . VAL A 1 207 ? 4.18 -20.766 -0.283 1 98.94 207 VAL A CA 1
ATOM 1522 C C . VAL A 1 207 ? 4.609 -21.438 -1.59 1 98.94 207 VAL A C 1
ATOM 1524 O O . VAL A 1 207 ? 5.758 -21.859 -1.728 1 98.94 207 VAL A O 1
ATOM 1527 N N . GLY A 1 208 ? 3.75 -21.484 -2.564 1 98.88 208 GLY A N 1
ATOM 1528 C CA . GLY A 1 208 ? 4.023 -22.125 -3.836 1 98.88 208 GLY A CA 1
ATOM 1529 C C . GLY A 1 208 ? 4.887 -21.297 -4.762 1 98.88 208 GLY A C 1
ATOM 1530 O O . GLY A 1 208 ? 5.328 -20.203 -4.395 1 98.88 208 GLY A O 1
ATOM 1531 N N . ASP A 1 209 ? 5.133 -21.906 -5.965 1 98.81 209 ASP A N 1
ATOM 1532 C CA . ASP A 1 209 ? 5.996 -21.266 -6.953 1 98.81 209 ASP A CA 1
ATOM 1533 C C . ASP A 1 209 ? 5.324 -20.031 -7.551 1 98.81 209 ASP A C 1
ATOM 1535 O O . ASP A 1 209 ? 4.098 -19.984 -7.672 1 98.81 209 ASP A O 1
ATOM 1539 N N . HIS A 1 210 ? 6.117 -19.047 -7.934 1 98.38 210 HIS A N 1
ATOM 1540 C CA . HIS A 1 210 ? 5.68 -17.891 -8.703 1 98.38 210 HIS A CA 1
ATOM 1541 C C . HIS A 1 210 ? 4.652 -17.062 -7.93 1 98.38 210 HIS A C 1
ATOM 1543 O O . HIS A 1 210 ? 3.734 -16.5 -8.523 1 98.38 210 HIS A O 1
ATOM 1549 N N . VAL A 1 211 ? 4.695 -17.109 -6.609 1 98.88 211 VAL A N 1
ATOM 1550 C CA . VAL A 1 211 ? 3.848 -16.266 -5.773 1 98.88 211 VAL A CA 1
ATOM 1551 C C . VAL A 1 211 ? 4.52 -14.906 -5.566 1 98.88 211 VAL A C 1
ATOM 1553 O O . VAL A 1 211 ? 5.73 -14.836 -5.352 1 98.88 211 VAL A O 1
ATOM 1556 N N . ASP A 1 212 ? 3.787 -13.852 -5.73 1 98.88 212 ASP A N 1
ATOM 1557 C CA . ASP A 1 212 ? 4.219 -12.508 -5.367 1 98.88 212 ASP A CA 1
ATOM 1558 C C . ASP A 1 212 ? 3.494 -12.016 -4.113 1 98.88 212 ASP A C 1
ATOM 1560 O O . ASP A 1 212 ? 2.264 -12.016 -4.062 1 98.88 212 ASP A O 1
ATOM 1564 N N . ILE A 1 213 ? 4.246 -11.57 -3.105 1 98.94 213 ILE A N 1
ATOM 1565 C CA . ILE A 1 213 ? 3.703 -11.078 -1.845 1 98.94 213 ILE A CA 1
ATOM 1566 C C . ILE A 1 213 ? 4.023 -9.594 -1.687 1 98.94 213 ILE A C 1
ATOM 1568 O O . ILE A 1 213 ? 5.191 -9.203 -1.666 1 98.94 213 ILE A O 1
ATOM 1572 N N . GLY A 1 214 ? 3.008 -8.766 -1.531 1 98.88 214 GLY A N 1
ATOM 1573 C CA . GLY A 1 214 ? 3.156 -7.316 -1.492 1 98.88 214 GLY A CA 1
ATOM 1574 C C . GLY A 1 214 ? 3.783 -6.816 -0.205 1 98.88 214 GLY A C 1
ATOM 1575 O O . GLY A 1 214 ? 4.121 -7.609 0.678 1 98.88 214 GLY A O 1
ATOM 1576 N N . ALA A 1 215 ? 3.943 -5.469 -0.117 1 98.94 215 ALA A N 1
ATOM 1577 C CA . ALA A 1 215 ? 4.582 -4.816 1.024 1 98.94 215 ALA A CA 1
ATOM 1578 C C . ALA A 1 215 ? 3.697 -4.891 2.266 1 98.94 215 ALA A C 1
ATOM 1580 O O . ALA A 1 215 ? 2.477 -4.738 2.176 1 98.94 215 ALA A O 1
ATOM 1581 N N . ASN A 1 216 ? 4.336 -5.152 3.441 1 98.94 216 ASN A N 1
ATOM 1582 C CA . ASN A 1 216 ? 3.693 -5.152 4.754 1 98.94 216 ASN A CA 1
ATOM 1583 C C . ASN A 1 216 ? 2.535 -6.145 4.809 1 98.94 216 ASN A C 1
ATOM 1585 O O . ASN A 1 216 ? 1.566 -5.934 5.539 1 98.94 216 ASN A O 1
ATOM 1589 N N . VAL A 1 217 ? 2.594 -7.184 3.979 1 98.94 217 VAL A N 1
ATOM 1590 C CA . VAL A 1 217 ? 1.656 -8.297 4.062 1 98.94 217 VAL A CA 1
ATOM 1591 C C . VAL A 1 217 ? 1.985 -9.156 5.281 1 98.94 217 VAL A C 1
ATOM 1593 O O . VAL A 1 217 ? 3.156 -9.32 5.637 1 98.94 217 VAL A O 1
ATOM 1596 N N . THR A 1 218 ? 0.898 -9.711 5.91 1 98.94 218 THR A N 1
ATOM 1597 C CA . THR A 1 218 ? 1.091 -10.656 7 1 98.94 218 THR A CA 1
ATOM 1598 C C . THR A 1 218 ? 0.414 -11.992 6.684 1 98.94 218 THR A C 1
ATOM 1600 O O . THR A 1 218 ? -0.74 -12.016 6.25 1 98.94 218 THR A O 1
ATOM 1603 N N . ILE A 1 219 ? 1.13 -13.086 6.855 1 98.94 219 ILE A N 1
ATOM 1604 C CA . ILE A 1 219 ? 0.594 -14.43 6.664 1 98.94 219 ILE A CA 1
ATOM 1605 C C . ILE A 1 219 ? 0.903 -15.289 7.887 1 98.94 219 ILE A C 1
ATOM 1607 O O . ILE A 1 219 ? 2.07 -15.508 8.227 1 98.94 219 ILE A O 1
ATOM 1611 N N . ASP A 1 220 ? -0.11 -15.789 8.508 1 98.88 220 ASP A N 1
ATOM 1612 C CA . ASP A 1 220 ? 0.067 -16.625 9.688 1 98.88 220 ASP A CA 1
ATOM 1613 C C . ASP A 1 220 ? 0.442 -18.047 9.297 1 98.88 220 ASP A C 1
ATOM 1615 O O . ASP A 1 220 ? -0.013 -18.562 8.273 1 98.88 220 ASP A O 1
ATOM 1619 N N . ARG A 1 221 ? 1.23 -18.656 10.141 1 98.56 221 ARG A N 1
ATOM 1620 C CA . ARG A 1 221 ? 1.387 -20.109 10.047 1 98.56 221 ARG A CA 1
ATOM 1621 C C . ARG A 1 221 ? 0.104 -20.828 10.445 1 98.56 221 ARG A C 1
ATOM 1623 O O . ARG A 1 221 ? -0.803 -20.219 11.016 1 98.56 221 ARG A O 1
ATOM 1630 N N . GLY A 1 222 ? 0.152 -22.125 10.188 1 97.19 222 GLY A N 1
ATOM 1631 C CA . GLY A 1 222 ? -1.006 -22.922 10.555 1 97.19 222 GLY A CA 1
ATOM 1632 C C . GLY A 1 222 ? -1.033 -23.281 12.031 1 97.19 222 GLY A C 1
ATOM 1633 O O . GLY A 1 222 ? 0.009 -23.312 12.688 1 97.19 222 GLY A O 1
ATOM 1634 N N . GLY A 1 223 ? -2.266 -23.531 12.516 1 95.19 223 GLY A N 1
ATOM 1635 C CA . GLY A 1 223 ? -2.4 -24.094 13.844 1 95.19 223 GLY A CA 1
ATOM 1636 C C . GLY A 1 223 ? -1.979 -25.547 13.93 1 95.19 223 GLY A C 1
ATOM 1637 O O . GLY A 1 223 ? -0.793 -25.859 14.07 1 95.19 223 GLY A O 1
ATOM 1638 N N . LEU A 1 224 ? -3.006 -26.375 13.688 1 92.19 224 LEU A N 1
ATOM 1639 C CA . LEU A 1 224 ? -2.734 -27.812 13.664 1 92.19 224 LEU A CA 1
ATOM 1640 C C . LEU A 1 224 ? -2.51 -28.297 12.234 1 92.19 224 LEU A C 1
ATOM 1642 O O . LEU A 1 224 ? -1.945 -29.375 12.016 1 92.19 224 LEU A O 1
ATOM 1646 N N . GLU A 1 225 ? -2.955 -27.5 11.273 1 95.31 225 GLU A N 1
ATOM 1647 C CA . GLU A 1 225 ? -2.711 -27.703 9.852 1 95.31 225 GLU A CA 1
ATOM 1648 C C . GLU A 1 225 ? -1.807 -26.609 9.281 1 95.31 225 GLU A C 1
ATOM 1650 O O . GLU A 1 225 ? -1.331 -25.75 10.016 1 95.31 225 GLU A O 1
ATOM 1655 N N . ASP A 1 226 ? -1.454 -26.797 8 1 98.56 226 ASP A N 1
ATOM 1656 C CA . ASP A 1 226 ? -0.58 -25.781 7.398 1 98.56 226 ASP A CA 1
ATOM 1657 C C . ASP A 1 226 ? -1.393 -24.688 6.723 1 98.56 226 ASP A C 1
ATOM 1659 O O . ASP A 1 226 ? -2.533 -24.906 6.312 1 98.56 226 ASP A O 1
ATOM 1663 N N . THR A 1 227 ? -0.959 -23.469 6.762 1 98.81 227 THR A N 1
ATOM 1664 C CA . THR A 1 227 ? -1.396 -22.438 5.828 1 98.81 227 THR A CA 1
ATOM 1665 C C . THR A 1 227 ? -0.714 -22.609 4.477 1 98.81 227 THR A C 1
ATOM 1667 O O . THR A 1 227 ? 0.504 -22.781 4.406 1 98.81 227 THR A O 1
ATOM 1670 N N . VAL A 1 228 ? -1.517 -22.562 3.352 1 98.94 228 VAL A N 1
ATOM 1671 C CA . VAL A 1 228 ? -0.961 -22.891 2.041 1 98.94 228 VAL A CA 1
ATOM 1672 C C . VAL A 1 228 ? -1.367 -21.812 1.027 1 98.94 228 VAL A C 1
ATOM 1674 O O . VAL A 1 228 ? -2.553 -21.516 0.881 1 98.94 228 VAL A O 1
ATOM 1677 N N . ILE A 1 229 ? -0.391 -21.266 0.376 1 98.94 229 ILE A N 1
ATOM 1678 C CA . ILE A 1 229 ? -0.611 -20.344 -0.737 1 98.94 229 ILE A CA 1
ATOM 1679 C C . ILE A 1 229 ? -0.272 -21.047 -2.053 1 98.94 229 ILE A C 1
ATOM 1681 O O . ILE A 1 229 ? 0.88 -21.422 -2.289 1 98.94 229 ILE A O 1
ATOM 1685 N N . GLY A 1 230 ? -1.206 -21.141 -2.922 1 98.88 230 GLY A N 1
ATOM 1686 C CA . GLY A 1 230 ? -1.022 -21.859 -4.172 1 98.88 230 GLY A CA 1
ATOM 1687 C C . GLY A 1 230 ? -0.135 -21.125 -5.16 1 98.88 230 GLY A C 1
ATOM 1688 O O . GLY A 1 230 ? -0.04 -19.891 -5.121 1 98.88 230 GLY A O 1
ATOM 1689 N N . ALA A 1 231 ? 0.423 -21.922 -6.09 1 98.81 231 ALA A N 1
ATOM 1690 C CA . ALA A 1 231 ? 1.363 -21.391 -7.074 1 98.81 231 ALA A CA 1
ATOM 1691 C C . ALA A 1 231 ? 0.71 -20.312 -7.934 1 98.81 231 ALA A C 1
ATOM 1693 O O . ALA A 1 231 ? -0.459 -20.422 -8.305 1 98.81 231 ALA A O 1
ATOM 1694 N N . GLY A 1 232 ? 1.498 -19.266 -8.258 1 98.69 232 GLY A N 1
ATOM 1695 C CA . GLY A 1 232 ? 1.052 -18.25 -9.188 1 98.69 232 GLY A CA 1
ATOM 1696 C C . GLY A 1 232 ? 0.182 -17.188 -8.531 1 98.69 232 GLY A C 1
ATOM 1697 O O . GLY A 1 232 ? -0.183 -16.188 -9.172 1 98.69 232 GLY A O 1
ATOM 1698 N N . THR A 1 233 ? -0.156 -17.328 -7.277 1 98.81 233 THR A N 1
ATOM 1699 C CA . THR A 1 233 ? -1.023 -16.391 -6.562 1 98.81 233 THR A CA 1
ATOM 1700 C C . THR A 1 233 ? -0.299 -15.086 -6.289 1 98.81 233 THR A C 1
ATOM 1702 O O . THR A 1 233 ? 0.901 -15.078 -6.008 1 98.81 233 THR A O 1
ATOM 1705 N N . LYS A 1 234 ? -1.063 -14.016 -6.492 1 98.88 234 LYS A N 1
ATOM 1706 C CA . LYS A 1 234 ? -0.539 -12.672 -6.258 1 98.88 234 LYS A CA 1
ATOM 1707 C C . LYS A 1 234 ? -1.278 -11.984 -5.113 1 98.88 234 LYS A C 1
ATOM 1709 O O . LYS A 1 234 ? -2.508 -11.891 -5.129 1 98.88 234 LYS A O 1
ATOM 1714 N N . LEU A 1 235 ? -0.516 -11.5 -4.105 1 98.94 235 LEU A N 1
ATOM 1715 C CA . LEU A 1 235 ? -1.062 -10.742 -2.986 1 98.94 235 LEU A CA 1
ATOM 1716 C C . LEU A 1 235 ? -0.598 -9.289 -3.035 1 98.94 235 LEU A C 1
ATOM 1718 O O . LEU A 1 235 ? 0.604 -9.016 -3.041 1 98.94 235 LEU A O 1
ATOM 1722 N N . ASP A 1 236 ? -1.565 -8.336 -3.074 1 98.88 236 ASP A N 1
ATOM 1723 C CA . ASP A 1 236 ? -1.249 -6.91 -3.033 1 98.88 236 ASP A CA 1
ATOM 1724 C C . ASP A 1 236 ? -0.809 -6.484 -1.633 1 98.88 236 ASP A C 1
ATOM 1726 O O . ASP A 1 236 ? -0.641 -7.328 -0.748 1 98.88 236 ASP A O 1
ATOM 1730 N N . ASN A 1 237 ? -0.55 -5.188 -1.479 1 98.94 237 ASN A N 1
ATOM 1731 C CA . ASN A 1 237 ? -0.009 -4.656 -0.232 1 98.94 237 ASN A CA 1
ATOM 1732 C C . ASN A 1 237 ? -1.024 -4.746 0.903 1 98.94 237 ASN A C 1
ATOM 1734 O O . ASN A 1 237 ? -2.232 -4.688 0.667 1 98.94 237 ASN A O 1
ATOM 1738 N N . LEU A 1 238 ? -0.5 -4.906 2.211 1 98.88 238 LEU A N 1
ATOM 1739 C CA . LEU A 1 238 ? -1.271 -4.781 3.443 1 98.88 238 LEU A CA 1
ATOM 1740 C C . LEU A 1 238 ? -2.377 -5.828 3.498 1 98.88 238 LEU A C 1
ATOM 1742 O O . LEU A 1 238 ? -3.42 -5.605 4.121 1 98.88 238 LEU A O 1
ATOM 1746 N N . VAL A 1 239 ? -2.242 -6.945 2.789 1 98.94 239 VAL A N 1
ATOM 1747 C CA . VAL A 1 239 ? -3.156 -8.078 2.885 1 98.94 239 VAL A CA 1
ATOM 1748 C C . VAL A 1 239 ? -2.842 -8.891 4.141 1 98.94 239 VAL A C 1
ATOM 1750 O O . VAL A 1 239 ? -1.678 -9.023 4.527 1 98.94 239 VAL A O 1
ATOM 1753 N N . HIS A 1 240 ? -3.871 -9.438 4.773 1 98.94 240 HIS A N 1
ATOM 1754 C CA . HIS A 1 240 ? -3.723 -10.352 5.898 1 98.94 240 HIS A CA 1
ATOM 1755 C C . HIS A 1 240 ? -4.273 -11.734 5.562 1 98.94 240 HIS A C 1
ATOM 1757 O O . HIS A 1 240 ? -5.41 -11.852 5.098 1 98.94 240 HIS A O 1
ATOM 1763 N N . ILE A 1 241 ? -3.529 -12.781 5.789 1 98.94 241 ILE A N 1
ATOM 1764 C CA . ILE A 1 241 ? -3.951 -14.164 5.637 1 98.94 241 ILE A CA 1
ATOM 1765 C C . ILE A 1 241 ? -3.871 -14.883 6.984 1 98.94 241 ILE A C 1
ATOM 1767 O O . ILE A 1 241 ? -2.785 -15.039 7.547 1 98.94 241 ILE A O 1
ATOM 1771 N N . GLY A 1 242 ? -4.992 -15.367 7.473 1 98.81 242 GLY A N 1
ATOM 1772 C CA . GLY A 1 242 ? -5.051 -16.016 8.773 1 98.81 242 GLY A CA 1
ATOM 1773 C C . GLY A 1 242 ? -4.535 -17.438 8.758 1 98.81 242 GLY A C 1
ATOM 1774 O O . GLY A 1 242 ? -4.129 -17.938 7.707 1 98.81 242 GLY A O 1
ATOM 1775 N N . HIS A 1 243 ? -4.531 -18.047 9.953 1 98.38 243 HIS A N 1
ATOM 1776 C CA . HIS A 1 243 ? -4.012 -19.406 10.133 1 98.38 243 HIS A CA 1
ATOM 1777 C C . HIS A 1 243 ? -4.848 -20.422 9.359 1 98.38 243 HIS A C 1
ATOM 1779 O O . HIS A 1 243 ? -6.062 -20.266 9.234 1 98.38 243 HIS A O 1
ATOM 1785 N N . ASN A 1 244 ? -4.238 -21.438 8.828 1 98.38 244 ASN A N 1
ATOM 1786 C CA . ASN A 1 244 ? -4.883 -22.594 8.211 1 98.38 244 ASN A CA 1
ATOM 1787 C C . ASN A 1 244 ? -5.551 -22.219 6.891 1 98.38 244 ASN A C 1
ATOM 1789 O O . ASN A 1 244 ? -6.285 -23.031 6.32 1 98.38 244 ASN A O 1
ATOM 1793 N N . VAL A 1 245 ? -5.383 -21.031 6.438 1 98.88 245 VAL A N 1
ATOM 1794 C CA . VAL A 1 245 ? -5.996 -20.625 5.176 1 98.88 245 VAL A CA 1
ATOM 1795 C C . VAL A 1 245 ? -5.352 -21.406 4.023 1 98.88 245 VAL A C 1
ATOM 1797 O O . VAL A 1 245 ? -4.137 -21.609 4.012 1 98.88 245 VAL A O 1
ATOM 1800 N N . ARG A 1 246 ? -6.141 -21.828 3.082 1 98.94 246 ARG A N 1
ATOM 1801 C CA . ARG A 1 246 ? -5.684 -22.469 1.86 1 98.94 246 ARG A CA 1
ATOM 1802 C C . ARG A 1 246 ? -6.145 -21.703 0.625 1 98.94 246 ARG A C 1
ATOM 1804 O O . ARG A 1 246 ? -7.344 -21.625 0.349 1 98.94 246 ARG A O 1
ATOM 1811 N N . ILE A 1 247 ? -5.242 -21.219 -0.11 1 98.94 247 ILE A N 1
ATOM 1812 C CA . ILE A 1 247 ? -5.523 -20.469 -1.325 1 98.94 247 ILE A CA 1
ATOM 1813 C C . ILE A 1 247 ? -5.082 -21.266 -2.547 1 98.94 247 ILE A C 1
ATOM 1815 O O . ILE A 1 247 ? -3.949 -21.75 -2.602 1 98.94 247 ILE A O 1
ATOM 1819 N N . GLY A 1 248 ? -5.938 -21.406 -3.514 1 98.75 248 GLY A N 1
ATOM 1820 C CA . GLY A 1 248 ? -5.637 -22.141 -4.738 1 98.75 248 GLY A CA 1
ATOM 1821 C C . GLY A 1 248 ? -4.648 -21.422 -5.633 1 98.75 248 GLY A C 1
ATOM 1822 O O . GLY A 1 248 ? -4.047 -20.422 -5.227 1 98.75 248 GLY A O 1
ATOM 1823 N N . GLU A 1 249 ? -4.445 -22 -6.863 1 98.69 249 GLU A N 1
ATOM 1824 C CA . GLU A 1 249 ? -3.473 -21.469 -7.812 1 98.69 249 GLU A CA 1
ATOM 1825 C C . GLU A 1 249 ? -4.031 -20.266 -8.562 1 98.69 249 GLU A C 1
ATOM 1827 O O . GLU A 1 249 ? -5.234 -20.188 -8.812 1 98.69 249 GLU A O 1
ATOM 1832 N N . ASN A 1 250 ? -3.139 -19.328 -8.883 1 98.56 250 ASN A N 1
ATOM 1833 C CA . ASN A 1 250 ? -3.457 -18.219 -9.766 1 98.56 250 ASN A CA 1
ATOM 1834 C C . ASN A 1 250 ? -4.629 -17.391 -9.234 1 98.56 250 ASN A C 1
ATOM 1836 O O . ASN A 1 250 ? -5.562 -17.078 -9.977 1 98.56 250 ASN A O 1
ATOM 1840 N N . VAL A 1 251 ? -4.613 -17.141 -7.957 1 98.69 251 VAL A N 1
ATOM 1841 C CA . VAL A 1 251 ? -5.547 -16.234 -7.305 1 98.69 251 VAL A CA 1
ATOM 1842 C C . VAL A 1 251 ? -4.914 -14.844 -7.176 1 98.69 251 VAL A C 1
ATOM 1844 O O . VAL A 1 251 ? -3.707 -14.727 -6.961 1 98.69 251 VAL A O 1
ATOM 1847 N N . VAL A 1 252 ? -5.734 -13.812 -7.398 1 98.75 252 VAL A N 1
ATOM 1848 C CA . VAL A 1 252 ? -5.281 -12.453 -7.121 1 98.75 252 VAL A CA 1
ATOM 1849 C C . VAL A 1 252 ? -6.098 -11.859 -5.977 1 98.75 252 VAL A C 1
ATOM 1851 O O . VAL A 1 252 ? -7.328 -11.922 -5.984 1 98.75 252 VAL A O 1
ATOM 1854 N N . ILE A 1 253 ? -5.395 -11.289 -4.98 1 98.88 253 ILE A N 1
ATOM 1855 C CA . ILE A 1 253 ? -6.016 -10.648 -3.824 1 98.88 253 ILE A CA 1
ATOM 1856 C C . ILE A 1 253 ? -5.516 -9.211 -3.697 1 98.88 253 ILE A C 1
ATOM 1858 O O . ILE A 1 253 ? -4.332 -8.977 -3.438 1 98.88 253 ILE A O 1
ATOM 1862 N N . ALA A 1 254 ? -6.434 -8.273 -3.814 1 98.75 254 ALA A N 1
ATOM 1863 C CA . ALA A 1 254 ? -6.062 -6.859 -3.832 1 98.75 254 ALA A CA 1
ATOM 1864 C C . ALA A 1 254 ? -5.844 -6.332 -2.416 1 98.75 254 ALA A C 1
ATOM 1866 O O . ALA A 1 254 ? -6.121 -7.027 -1.438 1 98.75 254 ALA A O 1
ATOM 1867 N N . ALA A 1 255 ? -5.402 -5.117 -2.338 1 98.88 255 ALA A N 1
ATOM 1868 C CA . ALA A 1 255 ? -4.812 -4.527 -1.138 1 98.88 255 ALA A CA 1
ATOM 1869 C C . ALA A 1 255 ? -5.82 -4.5 0.009 1 98.88 255 ALA A C 1
ATOM 1871 O O . ALA A 1 255 ? -7.012 -4.266 -0.207 1 98.88 255 ALA A O 1
ATOM 1872 N N . GLN A 1 256 ? -5.27 -4.645 1.308 1 98.81 256 GLN A N 1
ATOM 1873 C CA . GLN A 1 256 ? -5.957 -4.434 2.576 1 98.81 256 GLN A CA 1
ATOM 1874 C C . GLN A 1 256 ? -7.086 -5.441 2.768 1 98.81 256 GLN A C 1
ATOM 1876 O O . GLN A 1 256 ? -7.969 -5.246 3.605 1 98.81 256 GLN A O 1
ATOM 1881 N N . THR A 1 257 ? -7.109 -6.527 1.962 1 98.88 257 THR A N 1
ATOM 1882 C CA . THR A 1 257 ? -8.039 -7.629 2.178 1 98.88 257 THR A CA 1
ATOM 1883 C C . THR A 1 257 ? -7.637 -8.445 3.402 1 98.88 257 THR A C 1
ATOM 1885 O O . THR A 1 257 ? -6.449 -8.672 3.641 1 98.88 257 THR A O 1
ATOM 1888 N N . GLY A 1 258 ? -8.648 -8.867 4.18 1 98.81 258 GLY A N 1
ATOM 1889 C CA . GLY A 1 258 ? -8.438 -9.711 5.344 1 98.81 258 GLY A CA 1
ATOM 1890 C C . GLY A 1 258 ? -9.148 -11.047 5.254 1 98.81 258 GLY A C 1
ATOM 1891 O O . GLY A 1 258 ? -10.375 -11.094 5.148 1 98.81 258 GLY A O 1
ATOM 1892 N N . ILE A 1 259 ? -8.414 -12.102 5.336 1 98.88 259 ILE A N 1
ATOM 1893 C CA . ILE A 1 259 ? -8.945 -13.461 5.289 1 98.88 259 ILE A CA 1
ATOM 1894 C C . ILE A 1 259 ? -8.773 -14.133 6.645 1 98.88 259 ILE A C 1
ATOM 1896 O O . ILE A 1 259 ? -7.645 -14.367 7.086 1 98.88 259 ILE A O 1
ATOM 1900 N N . SER A 1 260 ? -9.859 -14.438 7.281 1 98.56 260 SER A N 1
ATOM 1901 C CA . SER A 1 260 ? -9.805 -15.047 8.609 1 98.56 260 SER A CA 1
ATOM 1902 C C . SER A 1 260 ? -9.352 -16.5 8.531 1 98.56 260 SER A C 1
ATOM 1904 O O . SER A 1 260 ? -9.203 -17.047 7.438 1 98.56 260 SER A O 1
ATOM 1906 N N . GLY A 1 261 ? -9.141 -17.062 9.68 1 98.31 261 GLY A N 1
ATOM 1907 C CA . GLY A 1 261 ? -8.555 -18.391 9.781 1 98.31 261 GLY A CA 1
ATOM 1908 C C . GLY A 1 261 ? -9.391 -19.453 9.102 1 98.31 261 GLY A C 1
ATOM 1909 O O . GLY A 1 261 ? -10.617 -19.406 9.141 1 98.31 261 GLY A O 1
ATOM 1910 N N . SER A 1 262 ? -8.703 -20.406 8.469 1 98.31 262 SER A N 1
ATOM 1911 C CA . SER A 1 262 ? -9.25 -21.672 7.984 1 98.31 262 SER A CA 1
ATOM 1912 C C . SER A 1 262 ? -10.195 -21.453 6.809 1 98.31 262 SER A C 1
ATOM 1914 O O . SER A 1 262 ? -11.133 -22.219 6.605 1 98.31 262 SER A O 1
ATOM 1916 N N . CYS A 1 263 ? -10.078 -20.328 6.145 1 98.75 263 CYS A N 1
ATOM 1917 C CA . CYS A 1 263 ? -10.797 -20.109 4.895 1 98.75 263 CYS A CA 1
ATOM 1918 C C . CYS A 1 263 ? -10.156 -20.906 3.756 1 98.75 263 CYS A C 1
ATOM 1920 O O . CYS A 1 263 ? -8.977 -21.25 3.818 1 98.75 263 CYS A O 1
ATOM 1922 N N . THR A 1 264 ? -10.945 -21.234 2.762 1 98.81 264 THR A N 1
ATOM 1923 C CA . THR A 1 264 ? -10.477 -21.844 1.522 1 98.81 264 THR A CA 1
ATOM 1924 C C . THR A 1 264 ? -10.875 -21 0.316 1 98.81 264 THR A C 1
ATOM 1926 O O . THR A 1 264 ? -12.055 -20.688 0.141 1 98.81 264 THR A O 1
ATOM 1929 N N . ILE A 1 265 ? -9.938 -20.672 -0.483 1 98.81 265 ILE A N 1
ATOM 1930 C CA . ILE A 1 265 ? -10.188 -19.891 -1.688 1 98.81 265 ILE A CA 1
ATOM 1931 C C . ILE A 1 265 ? -9.836 -20.703 -2.922 1 98.81 265 ILE A C 1
ATOM 1933 O O . ILE A 1 265 ? -8.688 -21.109 -3.105 1 98.81 265 ILE A O 1
ATOM 1937 N N . GLY A 1 266 ? -10.812 -20.906 -3.773 1 98.62 266 GLY A N 1
ATOM 1938 C CA . GLY A 1 266 ? -10.625 -21.719 -4.969 1 98.62 266 GLY A CA 1
ATOM 1939 C C . GLY A 1 266 ? -9.719 -21.062 -5.996 1 98.62 266 GLY A C 1
ATOM 1940 O O . GLY A 1 266 ? -9.664 -19.844 -6.09 1 98.62 266 GLY A O 1
ATOM 1941 N N . ALA A 1 267 ? -9.102 -21.922 -6.812 1 98.31 267 ALA A N 1
ATOM 1942 C CA . ALA A 1 267 ? -8.141 -21.484 -7.824 1 98.31 267 ALA A CA 1
ATOM 1943 C C . ALA A 1 267 ? -8.789 -20.5 -8.797 1 98.31 267 ALA A C 1
ATOM 1945 O O . ALA A 1 267 ? -9.984 -20.594 -9.078 1 98.31 267 ALA A O 1
ATOM 1946 N N . GLY A 1 268 ? -7.98 -19.547 -9.266 1 97.81 268 GLY A N 1
ATOM 1947 C CA . GLY A 1 268 ? -8.422 -18.625 -10.305 1 97.81 268 GLY A CA 1
ATOM 1948 C C . GLY A 1 268 ? -9.336 -17.531 -9.797 1 97.81 268 GLY A C 1
ATOM 1949 O O . GLY A 1 268 ? -9.898 -16.781 -10.586 1 97.81 268 GLY A O 1
ATOM 1950 N N . SER A 1 269 ? -9.57 -17.406 -8.492 1 98.31 269 SER A N 1
ATOM 1951 C CA . SER A 1 269 ? -10.469 -16.406 -7.934 1 98.31 269 SER A CA 1
ATOM 1952 C C . SER A 1 269 ? -9.836 -15.008 -7.973 1 98.31 269 SER A C 1
ATOM 1954 O O . SER A 1 269 ? -8.609 -14.883 -7.969 1 98.31 269 SER A O 1
ATOM 1956 N N . ILE A 1 270 ? -10.672 -14.039 -8.133 1 98.38 270 ILE A N 1
ATOM 1957 C CA . ILE A 1 270 ? -10.305 -12.633 -8.117 1 98.38 270 ILE A CA 1
ATOM 1958 C C . ILE A 1 270 ? -10.961 -11.938 -6.93 1 98.38 270 ILE A C 1
ATOM 1960 O O . ILE A 1 270 ? -12.188 -11.797 -6.887 1 98.38 270 ILE A O 1
ATOM 1964 N N . ILE A 1 271 ? -10.133 -11.469 -6.004 1 98.69 271 ILE A N 1
ATOM 1965 C CA . ILE A 1 271 ? -10.633 -10.844 -4.781 1 98.69 271 ILE A CA 1
ATOM 1966 C C . ILE A 1 271 ? -10.25 -9.367 -4.758 1 98.69 271 ILE A C 1
ATOM 1968 O O . ILE A 1 271 ? -9.07 -9.023 -4.695 1 98.69 271 ILE A O 1
ATOM 1972 N N . GLY A 1 272 ? -11.242 -8.453 -4.766 1 98.31 272 GLY A N 1
ATOM 1973 C CA . GLY A 1 272 ? -11.008 -7.02 -4.754 1 98.31 272 GLY A CA 1
ATOM 1974 C C . GLY A 1 272 ? -10.422 -6.52 -3.447 1 98.31 272 GLY A C 1
ATOM 1975 O O . GLY A 1 272 ? -10.102 -7.316 -2.561 1 98.31 272 GLY A O 1
ATOM 1976 N N . GLY A 1 273 ? -10.219 -5.211 -3.404 1 98.38 273 GLY A N 1
ATOM 1977 C CA . GLY A 1 273 ? -9.602 -4.617 -2.229 1 98.38 273 GLY A CA 1
ATOM 1978 C C . GLY A 1 273 ? -10.539 -4.535 -1.039 1 98.38 273 GLY A C 1
ATOM 1979 O O . GLY A 1 273 ? -11.75 -4.379 -1.206 1 98.38 273 GLY A O 1
ATOM 1980 N N . GLN A 1 274 ? -9.906 -4.586 0.193 1 98.5 274 GLN A N 1
ATOM 1981 C CA . GLN A 1 274 ? -10.609 -4.398 1.455 1 98.5 274 GLN A CA 1
ATOM 1982 C C . GLN A 1 274 ? -11.75 -5.402 1.597 1 98.5 274 GLN A C 1
ATOM 1984 O O . GLN A 1 274 ? -12.781 -5.094 2.205 1 98.5 274 GLN A O 1
ATOM 1989 N N . VAL A 1 275 ? -11.656 -6.543 0.949 1 98.62 275 VAL A N 1
ATOM 1990 C CA . VAL A 1 275 ? -12.617 -7.617 1.172 1 98.62 275 VAL A CA 1
ATOM 1991 C C . VAL A 1 275 ? -12.375 -8.258 2.539 1 98.62 275 VAL A C 1
ATOM 1993 O O . VAL A 1 275 ? -11.227 -8.383 2.977 1 98.62 275 VAL A O 1
ATOM 1996 N N . GLY A 1 276 ? -13.445 -8.625 3.227 1 98.62 276 GLY A N 1
ATOM 1997 C CA . GLY A 1 276 ? -13.383 -9.344 4.488 1 98.62 276 GLY A CA 1
ATOM 1998 C C . GLY A 1 276 ? -14.023 -10.719 4.426 1 98.62 276 GLY A C 1
ATOM 1999 O O . GLY A 1 276 ? -15.172 -10.852 3.992 1 98.62 276 GLY A O 1
ATOM 2000 N N . MET A 1 277 ? -13.312 -11.695 4.844 1 98.56 277 MET A N 1
ATOM 2001 C CA . MET A 1 277 ? -13.867 -13.039 4.883 1 98.56 277 MET A CA 1
ATOM 2002 C C . MET A 1 277 ? -13.906 -13.57 6.312 1 98.56 277 MET A C 1
ATOM 2004 O O . MET A 1 277 ? -12.891 -13.578 7.004 1 98.56 277 MET A O 1
ATOM 2008 N N . GLY A 1 278 ? -15.086 -14.016 6.723 1 98.31 278 GLY A N 1
ATOM 2009 C CA . GLY A 1 278 ? -15.219 -14.656 8.023 1 98.31 278 GLY A CA 1
ATOM 2010 C C . GLY A 1 278 ? -14.547 -16.016 8.086 1 98.31 278 GLY A C 1
ATOM 2011 O O . GLY A 1 278 ? -14.203 -16.594 7.055 1 98.31 278 GLY A O 1
ATOM 2012 N N . ASP A 1 279 ? -14.359 -16.484 9.32 1 98.06 279 ASP A N 1
ATOM 2013 C CA . ASP A 1 279 ? -13.586 -17.703 9.508 1 98.06 279 ASP A CA 1
ATOM 2014 C C . ASP A 1 279 ? -14.273 -18.891 8.852 1 98.06 279 ASP A C 1
ATOM 2016 O O . ASP A 1 279 ? -15.5 -18.922 8.75 1 98.06 279 ASP A O 1
ATOM 2020 N N . HIS A 1 280 ? -13.523 -19.844 8.312 1 98.06 280 HIS A N 1
ATOM 2021 C CA . HIS A 1 280 ? -13.953 -21.125 7.777 1 98.06 280 HIS A CA 1
ATOM 2022 C C . HIS A 1 280 ? -14.844 -20.938 6.551 1 98.06 280 HIS A C 1
ATOM 2024 O O . HIS A 1 280 ? -15.641 -21.828 6.215 1 98.06 280 HIS A O 1
ATOM 2030 N N . ALA A 1 281 ? -14.812 -19.766 5.953 1 98.44 281 ALA A N 1
ATOM 2031 C CA . ALA A 1 281 ? -15.539 -19.562 4.699 1 98.44 281 ALA A CA 1
ATOM 2032 C C . ALA A 1 281 ? -14.82 -20.25 3.539 1 98.44 281 ALA A C 1
ATOM 2034 O O . ALA A 1 281 ? -13.602 -20.422 3.572 1 98.44 281 ALA A O 1
ATOM 2035 N N . THR A 1 282 ? -15.609 -20.641 2.518 1 98.62 282 THR A N 1
ATOM 2036 C CA . THR A 1 282 ? -15.078 -21.297 1.327 1 98.62 282 THR A CA 1
ATOM 2037 C C . THR A 1 282 ? -15.547 -20.594 0.062 1 98.62 282 THR A C 1
ATOM 2039 O O . THR A 1 282 ? -16.75 -20.359 -0.114 1 98.62 282 THR A O 1
ATOM 2042 N N . LEU A 1 283 ? -14.625 -20.188 -0.762 1 98.5 283 LEU A N 1
ATOM 2043 C CA . LEU A 1 283 ? -14.93 -19.672 -2.092 1 98.5 283 LEU A CA 1
ATOM 2044 C C . LEU A 1 283 ? -14.641 -20.719 -3.162 1 98.5 283 LEU A C 1
ATOM 2046 O O . LEU A 1 283 ? -13.523 -21.234 -3.244 1 98.5 283 LEU A O 1
ATOM 2050 N N . GLU A 1 284 ? -15.578 -21 -3.969 1 97.94 284 GLU A N 1
ATOM 2051 C CA . GLU A 1 284 ? -15.367 -21.938 -5.066 1 97.94 284 GLU A CA 1
ATOM 2052 C C . GLU A 1 284 ? -14.414 -21.359 -6.109 1 97.94 284 GLU A C 1
ATOM 2054 O O . GLU A 1 284 ? -14.109 -20.156 -6.086 1 97.94 284 GLU A O 1
ATOM 2059 N N . GLU A 1 285 ? -13.977 -22.25 -6.996 1 97.44 285 GLU A N 1
ATOM 2060 C CA . GLU A 1 285 ? -13.023 -21.844 -8.031 1 97.44 285 GLU A CA 1
ATOM 2061 C C . GLU A 1 285 ? -13.602 -20.734 -8.906 1 97.44 285 GLU A C 1
ATOM 2063 O O . GLU A 1 285 ? -14.781 -20.766 -9.258 1 97.44 285 GLU A O 1
ATOM 2068 N N . GLY A 1 286 ? -12.789 -19.766 -9.164 1 97.12 286 GLY A N 1
ATOM 2069 C CA . GLY A 1 286 ? -13.148 -18.734 -10.125 1 97.12 286 GLY A CA 1
ATOM 2070 C C . GLY A 1 286 ? -14.055 -17.672 -9.547 1 97.12 286 GLY A C 1
ATOM 2071 O O . GLY A 1 286 ? -14.688 -16.906 -10.289 1 97.12 286 GLY A O 1
ATOM 2072 N N . THR A 1 287 ? -14.195 -17.531 -8.273 1 97.69 287 THR A N 1
ATOM 2073 C CA . THR A 1 287 ? -15.039 -16.531 -7.629 1 97.69 287 THR A CA 1
ATOM 2074 C C . THR A 1 287 ? -14.484 -15.133 -7.852 1 97.69 287 THR A C 1
ATOM 2076 O O . THR A 1 287 ? -13.266 -14.922 -7.785 1 97.69 287 THR A O 1
ATOM 2079 N N . ILE A 1 288 ? -15.406 -14.227 -8.141 1 98.25 288 ILE A N 1
ATOM 2080 C CA . ILE A 1 288 ? -15.023 -12.828 -8.32 1 98.25 288 ILE A CA 1
ATOM 2081 C C . ILE A 1 288 ? -15.742 -11.969 -7.281 1 98.25 288 ILE A C 1
ATOM 2083 O O . ILE A 1 288 ? -16.969 -11.836 -7.312 1 98.25 288 ILE A O 1
ATOM 2087 N N . LEU A 1 289 ? -14.992 -11.352 -6.379 1 98.25 289 LEU A N 1
ATOM 2088 C CA . LEU A 1 289 ? -15.531 -10.461 -5.352 1 98.25 289 LEU A CA 1
ATOM 2089 C C . LEU A 1 289 ? -15.055 -9.031 -5.566 1 98.25 289 LEU A C 1
ATOM 2091 O O . LEU A 1 289 ? -13.852 -8.766 -5.594 1 98.25 289 LEU A O 1
ATOM 2095 N N . GLY A 1 290 ? -16.016 -8.125 -5.719 1 97.12 290 GLY A N 1
ATOM 2096 C CA . GLY A 1 290 ? -15.672 -6.711 -5.801 1 97.12 290 GLY A CA 1
ATOM 2097 C C . GLY A 1 290 ? -15.148 -6.148 -4.492 1 97.12 290 GLY A C 1
ATOM 2098 O O . GLY A 1 290 ? -15.234 -6.801 -3.451 1 97.12 290 GLY A O 1
ATOM 2099 N N . GLY A 1 291 ? -14.617 -4.988 -4.57 1 96.94 291 GLY A N 1
ATOM 2100 C CA . GLY A 1 291 ? -14.039 -4.352 -3.4 1 96.94 291 GLY A CA 1
ATOM 2101 C C . GLY A 1 291 ? -15.039 -4.152 -2.273 1 96.94 291 GLY A C 1
ATOM 2102 O O . GLY A 1 291 ? -16.219 -3.902 -2.52 1 96.94 291 GLY A O 1
ATOM 2103 N N . GLN A 1 292 ? -14.477 -4.23 -0.994 1 97.12 292 GLN A N 1
ATOM 2104 C CA . GLN A 1 292 ? -15.219 -3.988 0.242 1 97.12 292 GLN A CA 1
ATOM 2105 C C . GLN A 1 292 ? -16.344 -5 0.417 1 97.12 292 GLN A C 1
ATOM 2107 O O . GLN A 1 292 ? -17.266 -4.781 1.209 1 97.12 292 GLN A O 1
ATOM 2112 N N . SER A 1 293 ? -16.312 -6.098 -0.344 1 97.56 293 SER A N 1
ATOM 2113 C CA . SER A 1 293 ? -17.297 -7.148 -0.137 1 97.56 293 SER A CA 1
ATOM 2114 C C . SER A 1 293 ? -17 -7.949 1.126 1 97.56 293 SER A C 1
ATOM 2116 O O . SER A 1 293 ? -15.883 -7.914 1.64 1 97.56 293 SER A O 1
ATOM 2118 N N . GLY A 1 294 ? -18.031 -8.625 1.594 1 98 294 GLY A N 1
ATOM 2119 C CA . GLY A 1 294 ? -17.875 -9.438 2.793 1 98 294 GLY A CA 1
ATOM 2120 C C . GLY A 1 294 ? -18.469 -10.82 2.65 1 98 294 GLY A C 1
ATOM 2121 O O . GLY A 1 294 ? -19.531 -10.992 2.043 1 98 294 GLY A O 1
ATOM 2122 N N . ILE A 1 295 ? -17.766 -11.797 3.111 1 98.31 295 ILE A N 1
ATOM 2123 C CA . ILE A 1 295 ? -18.25 -13.172 3.156 1 98.31 295 ILE A CA 1
ATOM 2124 C C . ILE A 1 295 ? -18.453 -13.602 4.609 1 98.31 295 ILE A C 1
ATOM 2126 O O . ILE A 1 295 ? -17.547 -13.445 5.438 1 98.31 295 ILE A O 1
ATOM 2130 N N . LEU A 1 296 ? -19.609 -14.18 4.898 1 97.38 296 LEU A N 1
ATOM 2131 C CA . LEU A 1 296 ? -19.922 -14.602 6.262 1 97.38 296 LEU A CA 1
ATOM 2132 C C . LEU A 1 296 ? -19.125 -15.844 6.641 1 97.38 296 LEU A C 1
ATOM 2134 O O . LEU A 1 296 ? -18.766 -16.641 5.777 1 97.38 296 LEU A O 1
ATOM 2138 N N . SER A 1 297 ? -18.922 -15.984 7.949 1 97.75 297 SER A N 1
ATOM 2139 C CA . SER A 1 297 ? -18.234 -17.156 8.469 1 97.75 297 SER A CA 1
ATOM 2140 C C . SER A 1 297 ? -18.906 -18.453 8.016 1 97.75 297 SER A C 1
ATOM 2142 O O . SER A 1 297 ? -20.141 -18.516 7.941 1 97.75 297 SER A O 1
ATOM 2144 N N . GLU A 1 298 ? -18.109 -19.469 7.703 1 97.44 298 GLU A N 1
ATOM 2145 C CA . GLU A 1 298 ? -18.547 -20.828 7.41 1 97.44 298 GLU A CA 1
ATOM 2146 C C . GLU A 1 298 ? -19.328 -20.891 6.105 1 97.44 298 GLU A C 1
ATOM 2148 O O . GLU A 1 298 ? -19.797 -21.953 5.699 1 97.44 298 GLU A O 1
ATOM 2153 N N . LYS A 1 299 ? -19.469 -19.75 5.484 1 96.62 299 LYS A N 1
ATOM 2154 C CA . LYS A 1 299 ? -20.219 -19.719 4.238 1 96.62 299 LYS A CA 1
ATOM 2155 C C . LYS A 1 299 ? -19.469 -20.422 3.111 1 96.62 299 LYS A C 1
ATOM 2157 O O . LYS A 1 299 ? -18.266 -20.219 2.951 1 96.62 299 LYS A O 1
ATOM 2162 N N . ILE A 1 300 ? -20.234 -21.25 2.379 1 97.31 300 ILE A N 1
ATOM 2163 C CA . ILE A 1 300 ? -19.75 -21.781 1.114 1 97.31 300 ILE A CA 1
ATOM 2164 C C . ILE A 1 300 ? -20.266 -20.938 -0.042 1 97.31 300 ILE A C 1
ATOM 2166 O O . ILE A 1 300 ? -21.453 -21 -0.387 1 97.31 300 ILE A O 1
ATOM 2170 N N . PHE A 1 301 ? -19.422 -20.203 -0.592 1 95.94 301 PHE A N 1
ATOM 2171 C CA . PHE A 1 301 ? -19.797 -19.219 -1.607 1 95.94 301 PHE A CA 1
ATOM 2172 C C . PHE A 1 301 ? -19.609 -19.797 -3.006 1 95.94 301 PHE A C 1
ATOM 2174 O O . PHE A 1 301 ? -18.484 -20.062 -3.434 1 95.94 301 PHE A O 1
ATOM 2181 N N . ARG A 1 302 ? -20.734 -19.938 -3.811 1 94.88 302 ARG A N 1
ATOM 2182 C CA . ARG A 1 302 ? -20.719 -20.688 -5.062 1 94.88 302 ARG A CA 1
ATOM 2183 C C . ARG A 1 302 ? -21.109 -19.797 -6.238 1 94.88 302 ARG A C 1
ATOM 2185 O O . ARG A 1 302 ? -21.188 -20.25 -7.379 1 94.88 302 ARG A O 1
ATOM 2192 N N . GLU A 1 303 ? -21.344 -18.547 -5.961 1 92.56 303 GLU A N 1
ATOM 2193 C CA . GLU A 1 303 ? -21.844 -17.656 -7.004 1 92.56 303 GLU A CA 1
ATOM 2194 C C . GLU A 1 303 ? -20.828 -17.484 -8.125 1 92.56 303 GLU A C 1
ATOM 2196 O O . GLU A 1 303 ? -19.625 -17.422 -7.863 1 92.56 303 GLU A O 1
ATOM 2201 N N . LYS A 1 304 ? -21.406 -17.422 -9.328 1 90.75 304 LYS A N 1
ATOM 2202 C CA . LYS A 1 304 ? -20.578 -17.188 -10.508 1 90.75 304 LYS A CA 1
ATOM 2203 C C . LYS A 1 304 ? -20.625 -15.734 -10.945 1 90.75 304 LYS A C 1
ATOM 2205 O O . LYS A 1 304 ? -21.625 -15.047 -10.703 1 90.75 304 LYS A O 1
ATOM 2210 N N . GLY A 1 305 ? -19.562 -15.328 -11.531 1 93.06 305 GLY A N 1
ATOM 2211 C CA . GLY A 1 305 ? -19.516 -13.945 -11.977 1 93.06 305 GLY A CA 1
ATOM 2212 C C . GLY A 1 305 ? -19.188 -12.969 -10.859 1 93.06 305 GLY A C 1
ATOM 2213 O O . GLY A 1 305 ? -18.859 -13.375 -9.742 1 93.06 305 GLY A O 1
ATOM 2214 N N . PRO A 1 306 ? -19.266 -11.703 -11.219 1 96.31 306 PRO A N 1
ATOM 2215 C CA . PRO A 1 306 ? -18.891 -10.68 -10.242 1 96.31 306 PRO A CA 1
ATOM 2216 C C . PRO A 1 306 ? -19.906 -10.531 -9.117 1 96.31 306 PRO A C 1
ATOM 2218 O O . PRO A 1 306 ? -21.109 -10.492 -9.375 1 96.31 306 PRO A O 1
ATOM 2221 N N . CYS A 1 307 ? -19.422 -10.477 -7.902 1 97.5 307 CYS A N 1
ATOM 2222 C CA . CYS A 1 307 ? -20.25 -10.289 -6.715 1 97.5 307 CYS A CA 1
ATOM 2223 C C . CYS A 1 307 ? -19.828 -9.047 -5.941 1 97.5 307 CYS A C 1
ATOM 2225 O O . CYS A 1 307 ? -18.688 -8.594 -6.066 1 97.5 307 CYS A O 1
ATOM 2227 N N . PHE A 1 308 ? -20.766 -8.492 -5.141 1 96.06 308 PHE A N 1
ATOM 2228 C CA . PHE A 1 308 ? -20.516 -7.246 -4.418 1 96.06 308 PHE A CA 1
ATOM 2229 C C . PHE A 1 308 ? -21.359 -7.172 -3.154 1 96.06 308 PHE A C 1
ATOM 2231 O O . PHE A 1 308 ? -22.344 -7.906 -3.014 1 96.06 308 PHE A O 1
ATOM 2238 N N . GLY A 1 309 ? -20.828 -6.273 -2.135 1 94.88 309 GLY A N 1
ATOM 2239 C CA . GLY A 1 309 ? -21.609 -5.992 -0.947 1 94.88 309 GLY A CA 1
ATOM 2240 C C . GLY A 1 309 ? -21.234 -6.859 0.239 1 94.88 309 GLY A C 1
ATOM 2241 O O . GLY A 1 309 ? -20.328 -7.688 0.143 1 94.88 309 GLY A O 1
ATOM 2242 N N . THR A 1 310 ? -21.969 -6.488 1.391 1 93.25 310 THR A N 1
ATOM 2243 C CA . THR A 1 310 ? -21.812 -7.242 2.629 1 93.25 310 THR A CA 1
ATOM 2244 C C . THR A 1 310 ? -23.156 -7.539 3.262 1 93.25 310 THR A C 1
ATOM 2246 O O . THR A 1 310 ? -23.797 -6.645 3.816 1 93.25 310 THR A O 1
ATOM 2249 N N . PRO A 1 311 ? -23.578 -8.758 3.203 1 95.06 311 PRO A N 1
ATOM 2250 C CA . PRO A 1 311 ? -22.906 -9.906 2.602 1 95.06 311 PRO A CA 1
ATOM 2251 C C . PRO A 1 311 ? -22.875 -9.844 1.076 1 95.06 311 PRO A C 1
ATOM 2253 O O . PRO A 1 311 ? -23.766 -9.242 0.465 1 95.06 311 PRO A O 1
ATOM 2256 N N . ALA A 1 312 ? -21.953 -10.539 0.525 1 96.31 312 ALA A N 1
ATOM 2257 C CA . ALA A 1 312 ? -21.766 -10.508 -0.923 1 96.31 312 ALA A CA 1
ATOM 2258 C C . ALA A 1 312 ? -22.906 -11.211 -1.644 1 96.31 312 ALA A C 1
ATOM 2260 O O . ALA A 1 312 ? -23.375 -12.258 -1.193 1 96.31 312 ALA A O 1
ATOM 2261 N N . LYS A 1 313 ? -23.281 -10.656 -2.748 1 96.12 313 LYS A N 1
ATOM 2262 C CA . LYS A 1 313 ? -24.297 -11.195 -3.646 1 96.12 313 LYS A CA 1
ATOM 2263 C C . LYS A 1 313 ? -23.969 -10.852 -5.102 1 96.12 313 LYS A C 1
ATOM 2265 O O . LYS A 1 313 ? -23.109 -10.008 -5.371 1 96.12 313 LYS A O 1
ATOM 2270 N N . PRO A 1 314 ? -24.641 -11.578 -5.988 1 95.75 314 PRO A N 1
ATOM 2271 C CA . PRO A 1 314 ? -24.375 -11.258 -7.395 1 95.75 314 PRO A CA 1
ATOM 2272 C C . PRO A 1 314 ? -24.562 -9.773 -7.711 1 95.75 314 PRO A C 1
ATOM 2274 O O . PRO A 1 314 ? -25.5 -9.148 -7.219 1 95.75 314 PRO A O 1
ATOM 2277 N N . LEU A 1 315 ? -23.719 -9.25 -8.508 1 94.38 315 LEU A N 1
ATOM 2278 C CA . LEU A 1 315 ? -23.656 -7.816 -8.773 1 94.38 315 LEU A CA 1
ATOM 2279 C C . LEU A 1 315 ? -25 -7.293 -9.273 1 94.38 315 LEU A C 1
ATOM 2281 O O . LEU A 1 315 ? -25.469 -6.238 -8.828 1 94.38 315 LEU A O 1
ATOM 2285 N N . LYS A 1 316 ? -25.594 -7.996 -10.18 1 93.38 316 LYS A N 1
ATOM 2286 C CA . LYS A 1 316 ? -26.891 -7.574 -10.719 1 93.38 316 LYS A CA 1
ATOM 2287 C C . LYS A 1 316 ? -27.938 -7.449 -9.617 1 93.38 316 LYS A C 1
ATOM 2289 O O . LYS A 1 316 ? -28.703 -6.484 -9.586 1 93.38 316 LYS A O 1
ATOM 2294 N N . GLN A 1 317 ? -27.906 -8.398 -8.797 1 94.38 317 GLN A N 1
ATOM 2295 C CA . GLN A 1 317 ? -28.828 -8.367 -7.668 1 94.38 317 GLN A CA 1
ATOM 2296 C C . GLN A 1 317 ? -28.531 -7.188 -6.742 1 94.38 317 GLN A C 1
ATOM 2298 O O . GLN A 1 317 ? -29.453 -6.492 -6.297 1 94.38 317 GLN A O 1
ATOM 2303 N N . TYR A 1 318 ? -27.359 -6.977 -6.477 1 93.38 318 TYR A N 1
ATOM 2304 C CA . TYR A 1 318 ? -26.938 -5.871 -5.621 1 93.38 318 TYR A CA 1
ATOM 2305 C C . TYR A 1 318 ? -27.406 -4.539 -6.184 1 93.38 318 TYR A C 1
ATOM 2307 O O . TYR A 1 318 ? -27.984 -3.721 -5.465 1 93.38 318 TYR A O 1
ATOM 2315 N N . LEU A 1 319 ? -27.188 -4.352 -7.438 1 90.5 319 LEU A N 1
ATOM 2316 C CA . LEU A 1 319 ? -27.562 -3.098 -8.086 1 90.5 319 LEU A CA 1
ATOM 2317 C C . LEU A 1 319 ? -29.078 -2.904 -8.07 1 90.5 319 LEU A C 1
ATOM 2319 O O . LEU A 1 319 ? -29.562 -1.786 -7.887 1 90.5 319 LEU A O 1
ATOM 2323 N N . ARG A 1 320 ? -29.781 -3.953 -8.258 1 92.88 320 ARG A N 1
ATOM 2324 C CA . ARG A 1 320 ? -31.234 -3.891 -8.203 1 92.88 320 ARG A CA 1
ATOM 2325 C C . ARG A 1 320 ? -31.719 -3.459 -6.82 1 92.88 320 ARG A C 1
ATOM 2327 O O . ARG A 1 320 ? -32.656 -2.646 -6.703 1 92.88 320 ARG A O 1
ATOM 2334 N N . GLU A 1 321 ? -31.141 -4.008 -5.859 1 90.62 321 GLU A N 1
ATOM 2335 C CA . GLU A 1 321 ? -31.5 -3.666 -4.488 1 90.62 321 GLU A CA 1
ATOM 2336 C C . GLU A 1 321 ? -31.188 -2.203 -4.18 1 90.62 321 GLU A C 1
ATOM 2338 O O . GLU A 1 321 ? -31.984 -1.523 -3.516 1 90.62 321 GLU A O 1
ATOM 2343 N N . GLN A 1 322 ? -30.125 -1.759 -4.668 1 88.5 322 GLN A N 1
ATOM 2344 C CA . GLN A 1 322 ? -29.766 -0.361 -4.461 1 88.5 322 GLN A CA 1
ATOM 2345 C C . GLN A 1 322 ? -30.75 0.573 -5.152 1 88.5 322 GLN A C 1
ATOM 2347 O O . GLN A 1 322 ? -31.125 1.605 -4.598 1 88.5 322 GLN A O 1
ATOM 2352 N N . ALA A 1 323 ? -31.109 0.201 -6.281 1 90.5 323 ALA A N 1
ATOM 2353 C CA . ALA A 1 323 ? -32.094 0.994 -7.02 1 90.5 323 ALA A CA 1
ATOM 2354 C C . ALA A 1 323 ? -33.438 1.023 -6.293 1 90.5 323 ALA A C 1
ATOM 2356 O O . ALA A 1 323 ? -34.094 2.064 -6.238 1 90.5 323 ALA A O 1
ATOM 2357 N N . ALA A 1 324 ? -33.781 -0.082 -5.883 1 90.88 324 ALA A N 1
ATOM 2358 C CA . ALA A 1 324 ? -35.031 -0.172 -5.148 1 90.88 324 ALA A CA 1
ATOM 2359 C C . ALA A 1 324 ? -35.031 0.724 -3.912 1 90.88 324 ALA A C 1
ATOM 2361 O O . ALA A 1 324 ? -36 1.401 -3.613 1 90.88 324 ALA A O 1
ATOM 2362 N N . LEU A 1 325 ? -33.969 0.69 -3.285 1 89.69 325 LEU A N 1
ATOM 2363 C CA . LEU A 1 325 ? -33.812 1.512 -2.088 1 89.69 325 LEU A CA 1
ATOM 2364 C C . LEU A 1 325 ? -33.906 2.994 -2.434 1 89.69 325 LEU A C 1
ATOM 2366 O O . LEU A 1 325 ? -34.531 3.77 -1.715 1 89.69 325 LEU A O 1
ATOM 2370 N N . SER A 1 326 ? -33.25 3.375 -3.486 1 88.88 326 SER A N 1
ATOM 2371 C CA . SER A 1 326 ? -33.281 4.762 -3.936 1 88.88 326 SER A CA 1
ATOM 2372 C C . SER A 1 326 ? -34.719 5.207 -4.262 1 88.88 326 SER A C 1
ATOM 2374 O O . SER A 1 326 ? -35.094 6.32 -3.914 1 88.88 326 SER A O 1
ATOM 2376 N N . ARG A 1 327 ? -35.375 4.324 -4.863 1 90.12 327 ARG A N 1
ATOM 2377 C CA . ARG A 1 327 ? -36.75 4.625 -5.227 1 90.12 327 ARG A CA 1
ATOM 2378 C C . ARG A 1 327 ? -37.625 4.777 -3.982 1 90.12 327 ARG A C 1
ATOM 2380 O O . ARG A 1 327 ? -38.5 5.652 -3.926 1 90.12 327 ARG A O 1
ATOM 2387 N N . LEU A 1 328 ? -37.375 3.98 -3.119 1 86.44 328 LEU A N 1
ATOM 2388 C CA . LEU A 1 328 ? -38.156 4 -1.882 1 86.44 328 LEU A CA 1
ATOM 2389 C C . LEU A 1 328 ? -37.938 5.305 -1.123 1 86.44 328 LEU A C 1
ATOM 2391 O O . LEU A 1 328 ? -38.844 5.836 -0.506 1 86.44 328 LEU A O 1
ATOM 2395 N N . SER A 1 329 ? -36.781 5.82 -1.168 1 85.19 329 SER A N 1
ATOM 2396 C CA . SER A 1 329 ? -36.438 7.016 -0.407 1 85.19 329 SER A CA 1
ATOM 2397 C C . SER A 1 329 ? -36.969 8.273 -1.066 1 85.19 329 SER A C 1
ATOM 2399 O O . SER A 1 329 ? -37.188 9.297 -0.404 1 85.19 329 SER A O 1
ATOM 2401 N N . ARG A 1 330 ? -37.281 8.219 -2.297 1 81.56 330 ARG A N 1
ATOM 2402 C CA . ARG A 1 330 ? -37.844 9.352 -3.008 1 81.56 330 ARG A CA 1
ATOM 2403 C C . ARG A 1 330 ? -39.375 9.438 -2.777 1 81.56 330 ARG A C 1
ATOM 2405 O O . ARG A 1 330 ? -39.938 10.523 -2.822 1 81.56 330 ARG A O 1
ATOM 2412 N N . ARG A 1 331 ? -40 8.281 -2.594 1 71.31 331 ARG A N 1
ATOM 2413 C CA . ARG A 1 331 ? -41.469 8.25 -2.373 1 71.31 331 ARG A CA 1
ATOM 2414 C C . ARG A 1 331 ? -41.812 8.766 -0.98 1 71.31 331 ARG A C 1
ATOM 2416 O O . ARG A 1 331 ? -42.906 9.281 -0.761 1 71.31 331 ARG A O 1
ATOM 2423 N N . SER A 1 332 ? -40.875 8.508 -0.172 1 63.25 332 SER A N 1
ATOM 2424 C CA . SER A 1 332 ? -41.156 8.938 1.192 1 63.25 332 SER A CA 1
ATOM 2425 C C . SER A 1 332 ? -41.031 10.453 1.338 1 63.25 332 SER A C 1
ATOM 2427 O O . SER A 1 332 ? -41.281 11 2.418 1 63.25 332 SER A O 1
ATOM 2429 N N . GLU A 1 333 ? -40.688 11.188 0.286 1 53.19 333 GLU A N 1
ATOM 2430 C CA . GLU A 1 333 ? -40.844 12.641 0.267 1 53.19 333 GLU A CA 1
ATOM 2431 C C . GLU A 1 333 ? -42.281 13.039 -0.124 1 53.19 333 GLU A C 1
ATOM 2433 O O . GLU A 1 333 ? -42.875 12.438 -1.021 1 53.19 333 GLU A O 1
ATOM 2438 N N . MET B 1 1 ? 11.984 22.969 24.5 1 71.62 1 MET B N 1
ATOM 2439 C CA . MET B 1 1 ? 12.57 24.312 24.516 1 71.62 1 MET B CA 1
ATOM 2440 C C . MET B 1 1 ? 11.562 25.328 25.016 1 71.62 1 MET B C 1
ATOM 2442 O O . MET B 1 1 ? 10.359 25.094 25 1 71.62 1 MET B O 1
ATOM 2446 N N . SER B 1 2 ? 12.188 26.359 25.641 1 88.56 2 SER B N 1
ATOM 2447 C CA . SER B 1 2 ? 11.328 27.422 26.156 1 88.56 2 SER B CA 1
ATOM 2448 C C . SER B 1 2 ? 11.344 28.641 25.234 1 88.56 2 SER B C 1
ATOM 2450 O O . SER B 1 2 ? 12.273 28.812 24.438 1 88.56 2 SER B O 1
ATOM 2452 N N . ALA B 1 3 ? 10.203 29.344 25.141 1 92.31 3 ALA B N 1
ATOM 2453 C CA . ALA B 1 3 ? 10.094 30.578 24.359 1 92.31 3 ALA B CA 1
ATOM 2454 C C . ALA B 1 3 ? 9.281 31.625 25.109 1 92.31 3 ALA B C 1
ATOM 2456 O O . ALA B 1 3 ? 8.391 31.297 25.891 1 92.31 3 ALA B O 1
ATOM 2457 N N . THR B 1 4 ? 9.648 32.812 24.75 1 95 4 THR B N 1
ATOM 2458 C CA . THR B 1 4 ? 8.875 33.875 25.359 1 95 4 THR B CA 1
ATOM 2459 C C . THR B 1 4 ? 7.539 34.031 24.656 1 95 4 THR B C 1
ATOM 2461 O O . THR B 1 4 ? 7.395 33.656 23.484 1 95 4 THR B O 1
ATOM 2464 N N . LEU B 1 5 ? 6.629 34.625 25.297 1 95.38 5 LEU B N 1
ATOM 2465 C CA . LEU B 1 5 ? 5.324 34.875 24.688 1 95.38 5 LEU B CA 1
ATOM 2466 C C . LEU B 1 5 ? 5.438 35.844 23.516 1 95.38 5 LEU B C 1
ATOM 2468 O O . LEU B 1 5 ? 4.695 35.719 22.547 1 95.38 5 LEU B O 1
ATOM 2472 N N . GLN B 1 6 ? 6.34 36.719 23.703 1 95.69 6 GLN B N 1
ATOM 2473 C CA . GLN B 1 6 ? 6.582 37.656 22.594 1 95.69 6 GLN B CA 1
ATOM 2474 C C . GLN B 1 6 ? 7.004 36.906 21.328 1 95.69 6 GLN B C 1
ATOM 2476 O O . GLN B 1 6 ? 6.48 37.188 20.25 1 95.69 6 GLN B O 1
ATOM 2481 N N . LYS B 1 7 ? 7.867 36.094 21.547 1 94.94 7 LYS B N 1
ATOM 2482 C CA . LYS B 1 7 ? 8.336 35.281 20.422 1 94.94 7 LYS B CA 1
ATOM 2483 C C . LYS B 1 7 ? 7.203 34.438 19.828 1 94.94 7 LYS B C 1
ATOM 2485 O O . LYS B 1 7 ? 7.062 34.344 18.609 1 94.94 7 LYS B O 1
ATOM 2490 N N . LEU B 1 8 ? 6.453 33.875 20.672 1 95.44 8 LEU B N 1
ATOM 2491 C CA . LEU B 1 8 ? 5.34 33.031 20.219 1 95.44 8 LEU B CA 1
ATOM 2492 C C . LEU B 1 8 ? 4.297 33.906 19.5 1 95.44 8 LEU B C 1
ATOM 2494 O O . LEU B 1 8 ? 3.725 33.469 18.484 1 95.44 8 LEU B O 1
ATOM 2498 N N . ALA B 1 9 ? 4.031 35.094 20 1 96.12 9 ALA B N 1
ATOM 2499 C CA . ALA B 1 9 ? 3.084 36 19.359 1 96.12 9 ALA B CA 1
ATOM 2500 C C . ALA B 1 9 ? 3.527 36.344 17.938 1 96.12 9 ALA B C 1
ATOM 2502 O O . ALA B 1 9 ? 2.723 36.312 17 1 96.12 9 ALA B O 1
ATOM 2503 N N . GLU B 1 10 ? 4.75 36.594 17.812 1 95.62 10 GLU B N 1
ATOM 2504 C CA . GLU B 1 10 ? 5.312 36.938 16.516 1 95.62 10 GLU B CA 1
ATOM 2505 C C . GLU B 1 10 ? 5.25 35.781 15.547 1 95.62 10 GLU B C 1
ATOM 2507 O O . GLU B 1 10 ? 4.848 35.938 14.398 1 95.62 10 GLU B O 1
ATOM 2512 N N . LEU B 1 11 ? 5.508 34.656 16.031 1 92.75 11 LEU B N 1
ATOM 2513 C CA . LEU B 1 11 ? 5.57 33.469 15.211 1 92.75 11 LEU B CA 1
ATOM 2514 C C . LEU B 1 11 ? 4.176 33.031 14.758 1 92.75 11 LEU B C 1
ATOM 2516 O O . LEU B 1 11 ? 4.012 32.5 13.664 1 92.75 11 LEU B O 1
ATOM 2520 N N . THR B 1 12 ? 3.227 33.281 15.562 1 94.06 12 THR B N 1
ATOM 2521 C CA . THR B 1 12 ? 1.883 32.781 15.266 1 94.06 12 THR B CA 1
ATOM 2522 C C . THR B 1 12 ? 1.031 33.906 14.656 1 94.06 12 THR B C 1
ATOM 2524 O O . THR B 1 12 ? -0.097 33.656 14.227 1 94.06 12 THR B O 1
ATOM 2527 N N . GLY B 1 13 ? 1.598 35.094 14.664 1 93.88 13 GLY B N 1
ATOM 2528 C CA . GLY B 1 13 ? 0.822 36.219 14.188 1 93.88 13 GLY B CA 1
ATOM 2529 C C . GLY B 1 13 ? -0.293 36.625 15.133 1 93.88 13 GLY B C 1
ATOM 2530 O O . GLY B 1 13 ? -1.347 37.094 14.695 1 93.88 13 GLY B O 1
ATOM 2531 N N . SER B 1 14 ? -0.073 36.406 16.344 1 95.88 14 SER B N 1
ATOM 2532 C CA . SER B 1 14 ? -1.08 36.688 17.359 1 95.88 14 SER B CA 1
ATOM 2533 C C . SER B 1 14 ? -0.781 38.031 18.047 1 95.88 14 SER B C 1
ATOM 2535 O O . SER B 1 14 ? 0.372 38.469 18.109 1 95.88 14 SER B O 1
ATOM 2537 N N . SER B 1 15 ? -1.836 38.625 18.484 1 95.69 15 SER B N 1
ATOM 2538 C CA . SER B 1 15 ? -1.665 39.781 19.359 1 95.69 15 SER B CA 1
ATOM 2539 C C . SER B 1 15 ? -1.515 39.344 20.812 1 95.69 15 SER B C 1
ATOM 2541 O O . SER B 1 15 ? -2.146 38.375 21.25 1 95.69 15 SER B O 1
ATOM 2543 N N . LEU B 1 16 ? -0.711 40.156 21.516 1 96.19 16 LEU B N 1
ATOM 2544 C CA . LEU B 1 16 ? -0.391 39.75 22.875 1 96.19 16 LEU B CA 1
ATOM 2545 C C . LEU B 1 16 ? -1 40.688 23.891 1 96.19 16 LEU B C 1
ATOM 2547 O O . LEU B 1 16 ? -0.894 41.906 23.734 1 96.19 16 LEU B O 1
ATOM 2551 N N . ILE B 1 17 ? -1.73 40.156 24.797 1 95.31 17 ILE B N 1
ATOM 2552 C CA . ILE B 1 17 ? -2.18 40.875 25.969 1 95.31 17 ILE B CA 1
ATOM 2553 C C . ILE B 1 17 ? -1.515 40.312 27.219 1 95.31 17 ILE B C 1
ATOM 2555 O O . ILE B 1 17 ? -1.682 39.125 27.531 1 95.31 17 ILE B O 1
ATOM 2559 N N . GLY B 1 18 ? -0.802 41.156 27.938 1 93.31 18 GLY B N 1
ATOM 2560 C CA . GLY B 1 18 ? -0.176 40.688 29.156 1 93.31 18 GLY B CA 1
ATOM 2561 C C . GLY B 1 18 ? 1.34 40.688 29.094 1 93.31 18 GLY B C 1
ATOM 2562 O O . GLY B 1 18 ? 1.929 41.469 28.344 1 93.31 18 GLY B O 1
ATOM 2563 N N . ASP B 1 19 ? 2.031 39.875 29.922 1 92.94 19 ASP B N 1
ATOM 2564 C CA . ASP B 1 19 ? 3.48 39.875 30.094 1 92.94 19 ASP B CA 1
ATOM 2565 C C . ASP B 1 19 ? 4.164 39.219 28.906 1 92.94 19 ASP B C 1
ATOM 2567 O O . ASP B 1 19 ? 4.156 37.969 28.797 1 92.94 19 ASP B O 1
ATOM 2571 N N . SER B 1 20 ? 4.875 40 28.125 1 92.88 20 SER B N 1
ATOM 2572 C CA . SER B 1 20 ? 5.527 39.5 26.922 1 92.88 20 SER B CA 1
ATOM 2573 C C . SER B 1 20 ? 6.781 38.688 27.25 1 92.88 20 SER B C 1
ATOM 2575 O O . SER B 1 20 ? 7.273 37.938 26.422 1 92.88 20 SER B O 1
ATOM 2577 N N . THR B 1 21 ? 7.242 38.844 28.391 1 94.31 21 THR B N 1
ATOM 2578 C CA . THR B 1 21 ? 8.523 38.25 28.75 1 94.31 21 THR B CA 1
ATOM 2579 C C . THR B 1 21 ? 8.32 36.875 29.375 1 94.31 21 THR B C 1
ATOM 2581 O O . THR B 1 21 ? 9.281 36.125 29.578 1 94.31 21 THR B O 1
ATOM 2584 N N . LEU B 1 22 ? 7.098 36.531 29.625 1 94.56 22 LEU B N 1
ATOM 2585 C CA . LEU B 1 22 ? 6.809 35.219 30.219 1 94.56 22 LEU B CA 1
ATOM 2586 C C . LEU B 1 22 ? 7.32 34.094 29.328 1 94.56 22 LEU B C 1
ATOM 2588 O O . LEU B 1 22 ? 7.148 34.125 28.109 1 94.56 22 LEU B O 1
ATOM 2592 N N . THR B 1 23 ? 7.98 33.156 30 1 94.75 23 THR B N 1
ATOM 2593 C CA . THR B 1 23 ? 8.539 32.031 29.266 1 94.75 23 THR B CA 1
ATOM 2594 C C . THR B 1 23 ? 7.598 30.812 29.328 1 94.75 23 THR B C 1
ATOM 2596 O O . THR B 1 23 ? 7.109 30.453 30.391 1 94.75 23 THR B O 1
ATOM 2599 N N . ILE B 1 24 ? 7.312 30.281 28.156 1 94.75 24 ILE B N 1
ATOM 2600 C CA . ILE B 1 24 ? 6.488 29.078 28.016 1 94.75 24 ILE B CA 1
ATOM 2601 C C . ILE B 1 24 ? 7.375 27.891 27.672 1 94.75 24 ILE B C 1
ATOM 2603 O O . ILE B 1 24 ? 8.266 27.984 26.828 1 94.75 24 ILE B O 1
ATOM 2607 N N . CYS B 1 25 ? 7.004 26.734 28.344 1 91.94 25 CYS B N 1
ATOM 2608 C CA . CYS B 1 25 ? 7.879 25.578 28.156 1 91.94 25 CYS B CA 1
ATOM 2609 C C . CYS B 1 25 ? 7.164 24.453 27.406 1 91.94 25 CYS B C 1
ATOM 2611 O O . CYS B 1 25 ? 7.809 23.594 26.812 1 91.94 25 CYS B O 1
ATOM 2613 N N . SER B 1 26 ? 5.91 24.469 27.547 1 93.19 26 SER B N 1
ATOM 2614 C CA . SER B 1 26 ? 5.168 23.359 26.938 1 93.19 26 SER B CA 1
ATOM 2615 C C . SER B 1 26 ? 3.729 23.766 26.641 1 93.19 26 SER B C 1
ATOM 2617 O O . SER B 1 26 ? 3.33 24.906 26.891 1 93.19 26 SER B O 1
ATOM 2619 N N . VAL B 1 27 ? 3.096 22.859 25.969 1 94 27 VAL B N 1
ATOM 2620 C CA . VAL B 1 27 ? 1.671 23.016 25.703 1 94 27 VAL B CA 1
ATOM 2621 C C . VAL B 1 27 ? 0.884 21.922 26.438 1 94 27 VAL B C 1
ATOM 2623 O O . VAL B 1 27 ? 1.434 20.875 26.766 1 94 27 VAL B O 1
ATOM 2626 N N . ALA B 1 28 ? -0.408 22.25 26.719 1 93.44 28 ALA B N 1
ATOM 2627 C CA . ALA B 1 28 ? -1.228 21.266 27.422 1 93.44 28 ALA B CA 1
ATOM 2628 C C . ALA B 1 28 ? -2.713 21.5 27.156 1 93.44 28 ALA B C 1
ATOM 2630 O O . ALA B 1 28 ? -3.094 22.531 26.594 1 93.44 28 ALA B O 1
ATOM 2631 N N . ASN B 1 29 ? -3.4 20.453 27.469 1 92.38 29 ASN B N 1
ATOM 2632 C CA . ASN B 1 29 ? -4.848 20.625 27.562 1 92.38 29 ASN B CA 1
ATOM 2633 C C . ASN B 1 29 ? -5.238 21.438 28.797 1 92.38 29 ASN B C 1
ATOM 2635 O O . ASN B 1 29 ? -4.531 21.438 29.797 1 92.38 29 ASN B O 1
ATOM 2639 N N . LEU B 1 30 ? -6.422 22.047 28.609 1 89.81 30 LEU B N 1
ATOM 2640 C CA . LEU B 1 30 ? -6.922 22.922 29.656 1 89.81 30 LEU B CA 1
ATOM 2641 C C . LEU B 1 30 ? -7.016 22.188 30.984 1 89.81 30 LEU B C 1
ATOM 2643 O O . LEU B 1 30 ? -6.668 22.734 32.031 1 89.81 30 LEU B O 1
ATOM 2647 N N . ASN B 1 31 ? -7.328 20.922 30.906 1 89.5 31 ASN B N 1
ATOM 2648 C CA . ASN B 1 31 ? -7.629 20.141 32.125 1 89.5 31 ASN B CA 1
ATOM 2649 C C . ASN B 1 31 ? -6.359 19.703 32.812 1 89.5 31 ASN B C 1
ATOM 2651 O O . ASN B 1 31 ? -6.387 19.406 34.031 1 89.5 31 ASN B O 1
ATOM 2655 N N . HIS B 1 32 ? -5.199 19.656 32.219 1 92.06 32 HIS B N 1
ATOM 2656 C CA . HIS B 1 32 ? -3.963 19.156 32.812 1 92.06 32 HIS B CA 1
ATOM 2657 C C . HIS B 1 32 ? -2.855 20.203 32.75 1 92.06 32 HIS B C 1
ATOM 2659 O O . HIS B 1 32 ? -1.673 19.875 32.844 1 92.06 32 HIS B O 1
ATOM 2665 N N . ALA B 1 33 ? -3.238 21.344 32.562 1 94 33 ALA B N 1
ATOM 2666 C CA . ALA B 1 33 ? -2.266 22.406 32.312 1 94 33 ALA B CA 1
ATOM 2667 C C . ALA B 1 33 ? -1.5 22.75 33.594 1 94 33 ALA B C 1
ATOM 2669 O O . ALA B 1 33 ? -2.055 22.688 34.688 1 94 33 ALA B O 1
ATOM 2670 N N . THR B 1 34 ? -0.244 23 33.5 1 92.88 34 THR B N 1
ATOM 2671 C CA . THR B 1 34 ? 0.617 23.5 34.562 1 92.88 34 THR B CA 1
ATOM 2672 C C . THR B 1 34 ? 1.026 24.953 34.281 1 92.88 34 THR B C 1
ATOM 2674 O O . THR B 1 34 ? 0.808 25.469 33.188 1 92.88 34 THR B O 1
ATOM 2677 N N . PRO B 1 35 ? 1.614 25.594 35.281 1 93 35 PRO B N 1
ATOM 2678 C CA . PRO B 1 35 ? 1.982 27.016 35.125 1 93 35 PRO B CA 1
ATOM 2679 C C . PRO B 1 35 ? 3.109 27.219 34.125 1 93 35 PRO B C 1
ATOM 2681 O O . PRO B 1 35 ? 3.6 28.344 33.969 1 93 35 PRO B O 1
ATOM 2684 N N . ARG B 1 36 ? 3.486 26.25 33.438 1 93 36 ARG B N 1
ATOM 2685 C CA . ARG B 1 36 ? 4.508 26.375 32.406 1 93 36 ARG B CA 1
ATOM 2686 C C . ARG B 1 36 ? 3.92 26.141 31.016 1 93 36 ARG B C 1
ATOM 2688 O O . ARG B 1 36 ? 4.629 26.234 30.016 1 93 36 ARG B O 1
ATOM 2695 N N . ASP B 1 37 ? 2.646 25.906 31.047 1 95.62 37 ASP B N 1
ATOM 2696 C CA . ASP B 1 37 ? 2.053 25.406 29.797 1 95.62 37 ASP B CA 1
ATOM 2697 C C . ASP B 1 37 ? 1.261 26.516 29.094 1 95.62 37 ASP B C 1
ATOM 2699 O O . ASP B 1 37 ? 0.676 27.375 29.75 1 95.62 37 ASP B O 1
ATOM 2703 N N . LEU B 1 38 ? 1.273 26.422 27.766 1 96.12 38 LEU B N 1
ATOM 2704 C CA . LEU B 1 38 ? 0.348 27.141 26.891 1 96.12 38 LEU B CA 1
ATOM 2705 C C . LEU B 1 38 ? -0.877 26.297 26.578 1 96.12 38 LEU B C 1
ATOM 2707 O O . LEU B 1 38 ? -0.754 25.094 26.297 1 96.12 38 LEU B O 1
ATOM 2711 N N . VAL B 1 39 ? -2.098 26.906 26.688 1 96.44 39 VAL B N 1
ATOM 2712 C CA . VAL B 1 39 ? -3.326 26.219 26.312 1 96.44 39 VAL B CA 1
ATOM 2713 C C . VAL B 1 39 ? -4.086 27.031 25.266 1 96.44 39 VAL B C 1
ATOM 2715 O O . VAL B 1 39 ? -3.682 28.156 24.938 1 96.44 39 VAL B O 1
ATOM 2718 N N . PHE B 1 40 ? -5.109 26.422 24.703 1 95.75 40 PHE B N 1
ATOM 2719 C CA . PHE B 1 40 ? -5.887 27.219 23.766 1 95.75 40 PHE B CA 1
ATOM 2720 C C . PHE B 1 40 ? -7.371 27.172 24.109 1 95.75 40 PHE B C 1
ATOM 2722 O O . PHE B 1 40 ? -7.82 26.266 24.812 1 95.75 40 PHE B O 1
ATOM 2729 N N . CYS B 1 41 ? -8.094 28.234 23.641 1 94.56 41 CYS B N 1
ATOM 2730 C CA . CYS B 1 41 ? -9.523 28.391 23.828 1 94.56 41 CYS B CA 1
ATOM 2731 C C . CYS B 1 41 ? -10.18 29 22.594 1 94.56 41 CYS B C 1
ATOM 2733 O O . CYS B 1 41 ? -10 30.172 22.297 1 94.56 41 CYS B O 1
ATOM 2735 N N . GLU B 1 42 ? -10.906 28.141 21.953 1 92.25 42 GLU B N 1
ATOM 2736 C CA . GLU B 1 42 ? -11.484 28.578 20.688 1 92.25 42 GLU B CA 1
ATOM 2737 C C . GLU B 1 42 ? -12.922 29.062 20.875 1 92.25 42 GLU B C 1
ATOM 2739 O O . GLU B 1 42 ? -13.43 29.844 20.062 1 92.25 42 GLU B O 1
ATOM 2744 N N . ASP B 1 43 ? -13.586 28.641 21.906 1 92.69 43 ASP B N 1
ATOM 2745 C CA . ASP B 1 43 ? -14.969 29 22.188 1 92.69 43 ASP B CA 1
ATOM 2746 C C . ASP B 1 43 ? -15.078 29.859 23.438 1 92.69 43 ASP B C 1
ATOM 2748 O O . ASP B 1 43 ? -14.523 29.516 24.484 1 92.69 43 ASP B O 1
ATOM 2752 N N . GLU B 1 44 ? -15.891 30.891 23.297 1 92.94 44 GLU B N 1
ATOM 2753 C CA . GLU B 1 44 ? -16.047 31.844 24.391 1 92.94 44 GLU B CA 1
ATOM 2754 C C . GLU B 1 44 ? -16.609 31.172 25.641 1 92.94 44 GLU B C 1
ATOM 2756 O O . GLU B 1 44 ? -16.297 31.578 26.766 1 92.94 44 GLU B O 1
ATOM 2761 N N . LYS B 1 45 ? -17.328 30.109 25.438 1 93.38 45 LYS B N 1
ATOM 2762 C CA . LYS B 1 45 ? -17.984 29.438 26.562 1 93.38 45 LYS B CA 1
ATOM 2763 C C . LYS B 1 45 ? -16.953 28.797 27.484 1 93.38 45 LYS B C 1
ATOM 2765 O O . LYS B 1 45 ? -17.234 28.562 28.656 1 93.38 45 LYS B O 1
ATOM 2770 N N . TYR B 1 46 ? -15.742 28.578 27.031 1 93.06 46 TYR B N 1
ATOM 2771 C CA . TYR B 1 46 ? -14.734 27.891 27.844 1 93.06 46 TYR B CA 1
ATOM 2772 C C . TYR B 1 46 ? -13.727 28.891 28.391 1 93.06 46 TYR B C 1
ATOM 2774 O O . TYR B 1 46 ? -12.727 28.5 29 1 93.06 46 TYR B O 1
ATOM 2782 N N . LEU B 1 47 ? -13.945 30.125 28.109 1 93.12 47 LEU B N 1
ATOM 2783 C CA . LEU B 1 47 ? -12.992 31.156 28.516 1 93.12 47 LEU B CA 1
ATOM 2784 C C . LEU B 1 47 ? -12.82 31.188 30.031 1 93.12 47 LEU B C 1
ATOM 2786 O O . LEU B 1 47 ? -11.703 31.359 30.531 1 93.12 47 LEU B O 1
ATOM 2790 N N . GLY B 1 48 ? -13.977 31.109 30.719 1 92.81 48 GLY B N 1
ATOM 2791 C CA . GLY B 1 48 ? -13.906 31.047 32.156 1 92.81 48 GLY B CA 1
ATOM 2792 C C . GLY B 1 48 ? -13.016 29.922 32.688 1 92.81 48 GLY B C 1
ATOM 2793 O O . GLY B 1 48 ? -12.18 30.141 33.562 1 92.81 48 GLY B O 1
ATOM 2794 N N . ASP B 1 49 ? -13.195 28.734 32.125 1 94.06 49 ASP B N 1
ATOM 2795 C CA . ASP B 1 49 ? -12.383 27.578 32.469 1 94.06 49 ASP B CA 1
ATOM 2796 C C . ASP B 1 49 ? -10.914 27.812 32.156 1 94.06 49 ASP B C 1
ATOM 2798 O O . ASP B 1 49 ? -10.031 27.422 32.906 1 94.06 49 ASP B O 1
ATOM 2802 N N . ALA B 1 50 ? -10.719 28.469 31.109 1 94.81 50 ALA B N 1
ATOM 2803 C CA . ALA B 1 50 ? -9.352 28.766 30.688 1 94.81 50 ALA B CA 1
ATOM 2804 C C . ALA B 1 50 ? -8.672 29.719 31.672 1 94.81 50 ALA B C 1
ATOM 2806 O O . ALA B 1 50 ? -7.508 29.516 32.031 1 94.81 50 ALA B O 1
ATOM 2807 N N . PHE B 1 51 ? -9.398 30.641 32.125 1 94.06 51 PHE B N 1
ATOM 2808 C CA . PHE B 1 51 ? -8.867 31.609 33.094 1 94.06 51 PHE B CA 1
ATOM 2809 C C . PHE B 1 51 ? -8.586 30.922 34.438 1 94.06 51 PHE B C 1
ATOM 2811 O O . PHE B 1 51 ? -7.621 31.281 35.125 1 94.06 51 PHE B O 1
ATOM 2818 N N . ALA B 1 52 ? -9.438 30.016 34.625 1 93.88 52 ALA B N 1
ATOM 2819 C CA . ALA B 1 52 ? -9.32 29.344 35.906 1 93.88 52 ALA B CA 1
ATOM 2820 C C . ALA B 1 52 ? -8.203 28.297 35.906 1 93.88 52 ALA B C 1
ATOM 2822 O O . ALA B 1 52 ? -7.734 27.859 36.938 1 93.88 52 ALA B O 1
ATOM 2823 N N . SER B 1 53 ? -7.758 27.875 34.75 1 94.5 53 SER B N 1
ATOM 2824 C CA . SER B 1 53 ? -6.73 26.844 34.625 1 94.5 53 SER B CA 1
ATOM 2825 C C . SER B 1 53 ? -5.379 27.344 35.125 1 94.5 53 SER B C 1
ATOM 2827 O O . SER B 1 53 ? -5.125 28.547 35.125 1 94.5 53 SER B O 1
ATOM 2829 N N . PRO B 1 54 ? -4.539 26.406 35.469 1 95.25 54 PRO B N 1
ATOM 2830 C CA . PRO B 1 54 ? -3.221 26.812 35.969 1 95.25 54 PRO B CA 1
ATOM 2831 C C . PRO B 1 54 ? -2.268 27.203 34.844 1 95.25 54 PRO B C 1
ATOM 2833 O O . PRO B 1 54 ? -1.103 27.516 35.094 1 95.25 54 PRO B O 1
ATOM 2836 N N . ALA B 1 55 ? -2.705 27.234 33.625 1 96.25 55 ALA B N 1
ATOM 2837 C CA . ALA B 1 55 ? -1.848 27.5 32.469 1 96.25 55 ALA B CA 1
ATOM 2838 C C . ALA B 1 55 ? -1.167 28.859 32.594 1 96.25 55 ALA B C 1
ATOM 2840 O O . ALA B 1 55 ? -1.714 29.781 33.219 1 96.25 55 ALA B O 1
ATOM 2841 N N . ALA B 1 56 ? 0.002 28.891 31.969 1 95.69 56 ALA B N 1
ATOM 2842 C CA . ALA B 1 56 ? 0.758 30.141 32 1 95.69 56 ALA B CA 1
ATOM 2843 C C . ALA B 1 56 ? 0.114 31.188 31.109 1 95.69 56 ALA B C 1
ATOM 2845 O O . ALA B 1 56 ? 0.097 32.375 31.438 1 95.69 56 ALA B O 1
ATOM 2846 N N . ALA B 1 57 ? -0.336 30.734 29.969 1 97 57 ALA B N 1
ATOM 2847 C CA . ALA B 1 57 ? -0.938 31.609 28.969 1 97 57 ALA B CA 1
ATOM 2848 C C . ALA B 1 57 ? -1.977 30.859 28.125 1 97 57 ALA B C 1
ATOM 2850 O O . ALA B 1 57 ? -2.043 29.641 28.172 1 97 57 ALA B O 1
ATOM 2851 N N . ILE B 1 58 ? -2.801 31.656 27.469 1 97.06 58 ILE B N 1
ATOM 2852 C CA . ILE B 1 58 ? -3.895 31.078 26.703 1 97.06 58 ILE B CA 1
ATOM 2853 C C . ILE B 1 58 ? -3.895 31.656 25.281 1 97.06 58 ILE B C 1
ATOM 2855 O O . ILE B 1 58 ? -3.887 32.875 25.109 1 97.06 58 ILE B O 1
ATOM 2859 N N . VAL B 1 59 ? -3.855 30.797 24.344 1 97.06 59 VAL B N 1
ATOM 2860 C CA . VAL B 1 59 ? -4.195 31.219 22.984 1 97.06 59 VAL B CA 1
ATOM 2861 C C . VAL B 1 59 ? -5.711 31.281 22.828 1 97.06 59 VAL B C 1
ATOM 2863 O O . VAL B 1 59 ? -6.402 30.266 23.016 1 97.06 59 VAL B O 1
ATOM 2866 N N . VAL B 1 60 ? -6.25 32.406 22.438 1 95.88 60 VAL B N 1
ATOM 2867 C CA . VAL B 1 60 ? -7.695 32.594 22.5 1 95.88 60 VAL B CA 1
ATOM 2868 C C . VAL B 1 60 ? -8.188 33.375 21.281 1 95.88 60 VAL B C 1
ATOM 2870 O O . VAL B 1 60 ? -7.398 34.031 20.609 1 95.88 60 VAL B O 1
ATOM 2873 N N . GLY B 1 61 ? -9.445 33.25 21.016 1 94.88 61 GLY B N 1
ATOM 2874 C CA . GLY B 1 61 ? -10.055 33.938 19.875 1 94.88 61 GLY B CA 1
ATOM 2875 C C . GLY B 1 61 ? -10.203 35.406 20.094 1 94.88 61 GLY B C 1
ATOM 2876 O O . GLY B 1 61 ? -9.945 35.938 21.188 1 94.88 61 GLY B O 1
ATOM 2877 N N . GLU B 1 62 ? -10.688 36.031 19.062 1 94.12 62 GLU B N 1
ATOM 2878 C CA . GLU B 1 62 ? -10.805 37.5 19.031 1 94.12 62 GLU B CA 1
ATOM 2879 C C . GLU B 1 62 ? -11.859 37.969 20.031 1 94.12 62 GLU B C 1
ATOM 2881 O O . GLU B 1 62 ? -11.859 39.125 20.422 1 94.12 62 GLU B O 1
ATOM 2886 N N . PHE B 1 63 ? -12.68 37.062 20.359 1 91.81 63 PHE B N 1
ATOM 2887 C CA . PHE B 1 63 ? -13.742 37.406 21.297 1 91.81 63 PHE B CA 1
ATOM 2888 C C . PHE B 1 63 ? -13.156 37.875 22.625 1 91.81 63 PHE B C 1
ATOM 2890 O O . PHE B 1 63 ? -13.836 38.531 23.406 1 91.81 63 PHE B O 1
ATOM 2897 N N . ALA B 1 64 ? -11.922 37.531 22.922 1 91.88 64 ALA B N 1
ATOM 2898 C CA . ALA B 1 64 ? -11.281 37.906 24.172 1 91.88 64 ALA B CA 1
ATOM 2899 C C . ALA B 1 64 ? -10.359 39.094 24 1 91.88 64 ALA B C 1
ATOM 2901 O O . ALA B 1 64 ? -9.586 39.438 24.891 1 91.88 64 ALA B O 1
ATOM 2902 N N . ALA B 1 65 ? -10.414 39.781 22.906 1 90.81 65 ALA B N 1
ATOM 2903 C CA . ALA B 1 65 ? -9.492 40.844 22.547 1 90.81 65 ALA B CA 1
ATOM 2904 C C . ALA B 1 65 ? -9.625 42.031 23.516 1 90.81 65 ALA B C 1
ATOM 2906 O O . ALA B 1 65 ? -8.688 42.812 23.688 1 90.81 65 ALA B O 1
ATOM 2907 N N . SER B 1 66 ? -10.75 42.156 24.141 1 88.62 66 SER B N 1
ATOM 2908 C CA . SER B 1 66 ? -11 43.281 25.031 1 88.62 66 SER B CA 1
ATOM 2909 C C . SER B 1 66 ? -10.758 42.906 26.484 1 88.62 66 SER B C 1
ATOM 2911 O O . SER B 1 66 ? -10.984 43.719 27.375 1 88.62 66 SER B O 1
ATOM 2913 N N . ALA B 1 67 ? -10.367 41.688 26.656 1 85.38 67 ALA B N 1
ATOM 2914 C CA . ALA B 1 67 ? -10.148 41.25 28.016 1 85.38 67 ALA B CA 1
ATOM 2915 C C . ALA B 1 67 ? -8.805 41.719 28.562 1 85.38 67 ALA B C 1
ATOM 2917 O O . ALA B 1 67 ? -7.938 40.938 28.906 1 85.38 67 ALA B O 1
ATOM 2918 N N . HIS B 1 68 ? -8.641 43 28.781 1 84.62 68 HIS B N 1
ATOM 2919 C CA . HIS B 1 68 ? -7.387 43.625 29.188 1 84.62 68 HIS B CA 1
ATOM 2920 C C . HIS B 1 68 ? -7.066 43.281 30.656 1 84.62 68 HIS B C 1
ATOM 2922 O O . HIS B 1 68 ? -5.91 43.406 31.078 1 84.62 68 HIS B O 1
ATOM 2928 N N . ASP B 1 69 ? -8.109 42.969 31.375 1 86.69 69 ASP B N 1
ATOM 2929 C CA . ASP B 1 69 ? -7.922 42.625 32.781 1 86.69 69 ASP B CA 1
ATOM 2930 C C . ASP B 1 69 ? -7.887 41.125 32.969 1 86.69 69 ASP B C 1
ATOM 2932 O O . ASP B 1 69 ? -8.273 40.594 34.031 1 86.69 69 ASP B O 1
ATOM 2936 N N . ALA B 1 70 ? -7.426 40.438 31.922 1 89.88 70 ALA B N 1
ATOM 2937 C CA . ALA B 1 70 ? -7.348 39 32.031 1 89.88 70 ALA B CA 1
ATOM 2938 C C . ALA B 1 70 ? -6.371 38.562 33.094 1 89.88 70 ALA B C 1
ATOM 2940 O O . ALA B 1 70 ? -5.344 39.219 33.312 1 89.88 70 ALA B O 1
ATOM 2941 N N . PRO B 1 71 ? -6.668 37.469 33.781 1 91.75 71 PRO B N 1
ATOM 2942 C CA . PRO B 1 71 ? -5.828 37.031 34.906 1 91.75 71 PRO B CA 1
ATOM 2943 C C . PRO B 1 71 ? -4.496 36.438 34.438 1 91.75 71 PRO B C 1
ATOM 2945 O O . PRO B 1 71 ? -3.607 36.219 35.281 1 91.75 71 PRO B O 1
ATOM 2948 N N . LYS B 1 72 ? -4.406 36.125 33.219 1 93.19 72 LYS B N 1
ATOM 2949 C CA . LYS B 1 72 ? -3.17 35.625 32.625 1 93.19 72 LYS B CA 1
ATOM 2950 C C . LYS B 1 72 ? -2.986 36.156 31.203 1 93.19 72 LYS B C 1
ATOM 2952 O O . LYS B 1 72 ? -3.939 36.625 30.578 1 93.19 72 LYS B O 1
ATOM 2957 N N . PRO B 1 73 ? -1.723 36 30.688 1 96.31 73 PRO B N 1
ATOM 2958 C CA . PRO B 1 73 ? -1.468 36.5 29.344 1 96.31 73 PRO B CA 1
ATOM 2959 C C . PRO B 1 73 ? -2.248 35.75 28.266 1 96.31 73 PRO B C 1
ATOM 2961 O O . PRO B 1 73 ? -2.465 34.531 28.391 1 96.31 73 PRO B O 1
ATOM 2964 N N . LEU B 1 74 ? -2.609 36.562 27.25 1 96.69 74 LEU B N 1
ATOM 2965 C CA . LEU B 1 74 ? -3.408 36 26.156 1 96.69 74 LEU B CA 1
ATOM 2966 C C . LEU B 1 74 ? -2.713 36.219 24.828 1 96.69 74 LEU B C 1
ATOM 2968 O O . LEU B 1 74 ? -2.121 37.281 24.578 1 96.69 74 LEU B O 1
ATOM 2972 N N . LEU B 1 75 ? -2.717 35.219 24.031 1 96.88 75 LEU B N 1
ATOM 2973 C CA . LEU B 1 75 ? -2.424 35.344 22.609 1 96.88 75 LEU B CA 1
ATOM 2974 C C . LEU B 1 75 ? -3.709 35.344 21.781 1 96.88 75 LEU B C 1
ATOM 2976 O O . LEU B 1 75 ? -4.371 34.312 21.656 1 96.88 75 LEU B O 1
ATOM 2980 N N . ILE B 1 76 ? -4.031 36.438 21.188 1 96.81 76 ILE B N 1
ATOM 2981 C CA . ILE B 1 76 ? -5.281 36.594 20.453 1 96.81 76 ILE B CA 1
ATOM 2982 C C . ILE B 1 76 ? -5.066 36.25 18.984 1 96.81 76 ILE B C 1
ATOM 2984 O O . ILE B 1 76 ? -4.188 36.812 18.328 1 96.81 76 ILE B O 1
ATOM 2988 N N . SER B 1 77 ? -5.82 35.344 18.562 1 96.19 77 SER B N 1
ATOM 2989 C CA . SER B 1 77 ? -5.691 34.906 17.188 1 96.19 77 SER B CA 1
ATOM 2990 C C . SER B 1 77 ? -7.059 34.688 16.547 1 96.19 77 SER B C 1
ATOM 2992 O O . SER B 1 77 ? -8.023 34.312 17.234 1 96.19 77 SER B O 1
ATOM 2994 N N . THR B 1 78 ? -7.148 34.906 15.172 1 94.56 78 THR B N 1
ATOM 2995 C CA . THR B 1 78 ? -8.359 34.594 14.422 1 94.56 78 THR B CA 1
ATOM 2996 C C . THR B 1 78 ? -8.523 33.062 14.266 1 94.56 78 THR B C 1
ATOM 2998 O O . THR B 1 78 ? -9.617 32.594 13.969 1 94.56 78 THR B O 1
ATOM 3001 N N . GLN B 1 79 ? -7.41 32.312 14.453 1 95.44 79 GLN B N 1
ATOM 3002 C CA . GLN B 1 79 ? -7.387 30.844 14.398 1 95.44 79 GLN B CA 1
ATOM 3003 C C . GLN B 1 79 ? -6.633 30.266 15.586 1 95.44 79 GLN B C 1
ATOM 3005 O O . GLN B 1 79 ? -5.512 29.766 15.438 1 95.44 79 GLN B O 1
ATOM 3010 N N . PRO B 1 80 ? -7.254 30.297 16.656 1 94.94 80 PRO B N 1
ATOM 3011 C CA . PRO B 1 80 ? -6.551 29.938 17.875 1 94.94 80 PRO B CA 1
ATOM 3012 C C . PRO B 1 80 ? -5.922 28.547 17.812 1 94.94 80 PRO B C 1
ATOM 3014 O O . PRO B 1 80 ? -4.785 28.344 18.25 1 94.94 80 PRO B O 1
ATOM 3017 N N . ARG B 1 81 ? -6.641 27.594 17.266 1 93.81 81 ARG B N 1
ATOM 3018 C CA . ARG B 1 81 ? -6.109 26.234 17.172 1 93.81 81 ARG B CA 1
ATOM 3019 C C . ARG B 1 81 ? -4.848 26.203 16.312 1 93.81 81 ARG B C 1
ATOM 3021 O O . ARG B 1 81 ? -3.883 25.516 16.641 1 93.81 81 ARG B O 1
ATOM 3028 N N . LEU B 1 82 ? -4.863 26.891 15.234 1 95.12 82 LEU B N 1
ATOM 3029 C CA . LEU B 1 82 ? -3.697 26.969 14.359 1 95.12 82 LEU B CA 1
ATOM 3030 C C . LEU B 1 82 ? -2.525 27.625 15.078 1 95.12 82 LEU B C 1
ATOM 3032 O O . LEU B 1 82 ? -1.395 27.141 15.008 1 95.12 82 LEU B O 1
ATOM 3036 N N . ALA B 1 83 ? -2.818 28.734 15.711 1 94.94 83 ALA B N 1
ATOM 3037 C CA . ALA B 1 83 ? -1.781 29.422 16.469 1 94.94 83 ALA B CA 1
ATOM 3038 C C . ALA B 1 83 ? -1.186 28.516 17.547 1 94.94 83 ALA B C 1
ATOM 3040 O O . ALA B 1 83 ? 0.03 28.5 17.75 1 94.94 83 ALA B O 1
ATOM 3041 N N . PHE B 1 84 ? -2.055 27.812 18.203 1 94.56 84 PHE B N 1
ATOM 3042 C CA . PHE B 1 84 ? -1.63 26.859 19.219 1 94.56 84 PHE B CA 1
ATOM 3043 C C . PHE B 1 84 ? -0.713 25.797 18.625 1 94.56 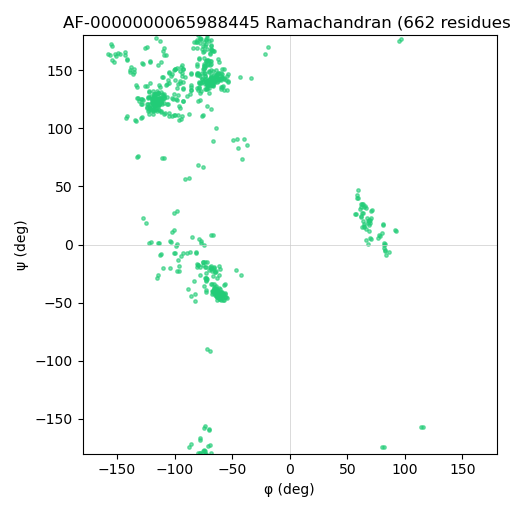84 PHE B C 1
ATOM 3045 O O . PHE B 1 84 ? 0.345 25.5 19.172 1 94.56 84 PHE B O 1
ATOM 3052 N N . ALA B 1 85 ? -1.053 25.328 17.469 1 94 85 ALA B N 1
ATOM 3053 C CA . ALA B 1 85 ? -0.262 24.312 16.781 1 94 85 ALA B CA 1
ATOM 3054 C C . ALA B 1 85 ? 1.111 24.844 16.391 1 94 85 ALA B C 1
ATOM 3056 O O . ALA B 1 85 ? 2.125 24.172 16.578 1 94 85 ALA B O 1
ATOM 3057 N N . LYS B 1 86 ? 1.161 25.969 15.906 1 93.19 86 LYS B N 1
ATOM 3058 C CA . LYS B 1 86 ? 2.42 26.609 15.531 1 93.19 86 LYS B CA 1
ATOM 3059 C C . LYS B 1 86 ? 3.32 26.812 16.75 1 93.19 86 LYS B C 1
ATOM 3061 O O . LYS B 1 86 ? 4.523 26.562 16.672 1 93.19 86 LYS B O 1
ATOM 3066 N N . ALA B 1 87 ? 2.725 27.234 17.766 1 92.75 87 ALA B N 1
ATOM 3067 C CA . ALA B 1 87 ? 3.465 27.453 19.016 1 92.75 87 ALA B CA 1
ATOM 3068 C C . ALA B 1 87 ? 4.031 26.141 19.547 1 92.75 87 ALA B C 1
ATOM 3070 O O . ALA B 1 87 ? 5.18 26.078 19.984 1 92.75 87 ALA B O 1
ATOM 3071 N N . ALA B 1 88 ? 3.164 25.156 19.516 1 92.06 88 ALA B N 1
ATOM 3072 C CA . ALA B 1 88 ? 3.578 23.844 20 1 92.06 88 ALA B CA 1
ATOM 3073 C C . ALA B 1 88 ? 4.793 23.344 19.234 1 92.06 88 ALA B C 1
ATOM 3075 O O . ALA B 1 88 ? 5.711 22.766 19.812 1 92.06 88 ALA B O 1
ATOM 3076 N N . LYS B 1 89 ? 4.781 23.531 17.984 1 89 89 LYS B N 1
ATOM 3077 C CA . LYS B 1 89 ? 5.887 23.094 17.141 1 89 89 LYS B CA 1
ATOM 3078 C C . LYS B 1 89 ? 7.191 23.766 17.547 1 89 89 LYS B C 1
ATOM 3080 O O . LYS B 1 89 ? 8.234 23.125 17.625 1 89 89 LYS B O 1
ATOM 3085 N N . VAL B 1 90 ? 7.113 24.969 17.812 1 86 90 VAL B N 1
ATOM 3086 C CA . VAL B 1 90 ? 8.281 25.734 18.219 1 86 90 VAL B CA 1
ATOM 3087 C C . VAL B 1 90 ? 8.797 25.234 19.562 1 86 90 VAL B C 1
ATOM 3089 O O . VAL B 1 90 ? 10.008 25.125 19.766 1 86 90 VAL B O 1
ATOM 3092 N N . LEU B 1 91 ? 7.895 24.891 20.391 1 87.38 91 LEU B N 1
ATOM 3093 C CA . LEU B 1 91 ? 8.25 24.5 21.75 1 87.38 91 LEU B CA 1
ATOM 3094 C C . LEU B 1 91 ? 8.789 23.078 21.781 1 87.38 91 LEU B C 1
ATOM 3096 O O . LEU B 1 91 ? 9.555 22.703 22.672 1 87.38 91 LEU B O 1
ATOM 3100 N N . ARG B 1 92 ? 8.359 22.203 20.766 1 78.75 92 ARG B N 1
ATOM 3101 C CA . ARG B 1 92 ? 8.812 20.812 20.703 1 78.75 92 ARG B CA 1
ATOM 3102 C C . ARG B 1 92 ? 10.133 20.703 19.953 1 78.75 92 ARG B C 1
ATOM 3104 O O . ARG B 1 92 ? 10.891 19.75 20.141 1 78.75 92 ARG B O 1
ATOM 3111 N N . SER B 1 93 ? 10.297 21.312 18.922 1 64 93 SER B N 1
ATOM 3112 C CA . SER B 1 93 ? 11.375 21.203 17.953 1 64 93 SER B CA 1
ATOM 3113 C C . SER B 1 93 ? 12.742 21.188 18.625 1 64 93 SER B C 1
ATOM 3115 O O . SER B 1 93 ? 13.703 20.641 18.094 1 64 93 SER B O 1
ATOM 3117 N N . HIS B 1 94 ? 13.016 21.672 19.859 1 56.12 94 HIS B N 1
ATOM 3118 C CA . HIS B 1 94 ? 14.383 22.109 20.109 1 56.12 94 HIS B CA 1
ATOM 3119 C C . HIS B 1 94 ? 15.266 20.922 20.531 1 56.12 94 HIS B C 1
ATOM 3121 O O . HIS B 1 94 ? 16.375 21.125 21.016 1 56.12 94 HIS B O 1
ATOM 3127 N N . LYS B 1 95 ? 14.836 19.656 20.516 1 53 95 LYS B N 1
ATOM 3128 C CA . LYS B 1 95 ? 16.016 18.828 20.766 1 53 95 LYS B CA 1
ATOM 3129 C C . LYS B 1 95 ? 17.031 18.969 19.641 1 53 95 LYS B C 1
ATOM 3131 O O . LYS B 1 95 ? 16.719 18.703 18.469 1 53 95 LYS B O 1
ATOM 3136 N N . LYS B 1 96 ? 18.047 19.781 19.875 1 53.25 96 LYS B N 1
ATOM 3137 C CA . LYS B 1 96 ? 19.234 20.047 19.078 1 53.25 96 LYS B CA 1
ATOM 3138 C C . LYS B 1 96 ? 19.766 18.75 18.438 1 53.25 96 LYS B C 1
ATOM 3140 O O . LYS B 1 96 ? 20.031 17.781 19.141 1 53.25 96 LYS B O 1
ATOM 3145 N N . ARG B 1 97 ? 19.25 18.484 17.188 1 55.53 97 ARG B N 1
ATOM 3146 C CA . ARG B 1 97 ? 19.938 17.438 16.453 1 55.53 97 ARG B CA 1
ATOM 3147 C C . ARG B 1 97 ? 21.453 17.656 16.453 1 55.53 97 ARG B C 1
ATOM 3149 O O . ARG B 1 97 ? 21.922 18.75 16.125 1 55.53 97 ARG B O 1
ATOM 3156 N N . SER B 1 98 ? 22.078 17.188 17.312 1 54.22 98 SER B N 1
ATOM 3157 C CA . SER B 1 98 ? 23.516 17.375 17.156 1 54.22 98 SER B CA 1
ATOM 3158 C C . SER B 1 98 ? 23.953 17.125 15.711 1 54.22 98 SER B C 1
ATOM 3160 O O . SER B 1 98 ? 23.297 16.391 14.977 1 54.22 98 SER B O 1
ATOM 3162 N N . GLY B 1 99 ? 25.031 17.922 15.094 1 59.03 99 GLY B N 1
ATOM 3163 C CA . GLY B 1 99 ? 25.656 17.938 13.781 1 59.03 99 GLY B CA 1
ATOM 3164 C C . GLY B 1 99 ? 25.469 16.641 13.016 1 59.03 99 GLY B C 1
ATOM 3165 O O . GLY B 1 99 ? 24.891 15.672 13.539 1 59.03 99 GLY B O 1
ATOM 3166 N N . GLY B 1 100 ? 25.766 16.734 11.5 1 65.31 100 GLY B N 1
ATOM 3167 C CA . GLY B 1 100 ? 25.781 15.68 10.5 1 65.31 100 GLY B CA 1
ATOM 3168 C C . GLY B 1 100 ? 26.531 14.445 10.953 1 65.31 100 GLY B C 1
ATOM 3169 O O . GLY B 1 100 ? 27.734 14.508 11.227 1 65.31 100 GLY B O 1
ATOM 3170 N N . ILE B 1 101 ? 25.938 13.461 11.562 1 83.56 101 ILE B N 1
ATOM 3171 C CA . ILE B 1 101 ? 26.609 12.234 11.977 1 83.56 101 ILE B CA 1
ATOM 3172 C C . ILE B 1 101 ? 26.047 11.055 11.195 1 83.56 101 ILE B C 1
ATOM 3174 O O . ILE B 1 101 ? 24.828 10.898 11.078 1 83.56 101 ILE B O 1
ATOM 3178 N N . VAL B 1 102 ? 27.078 10.5 10.477 1 94.75 102 VAL B N 1
ATOM 3179 C CA . VAL B 1 102 ? 26.781 9.195 9.898 1 94.75 102 VAL B CA 1
ATOM 3180 C C . VAL B 1 102 ? 27.234 8.086 10.844 1 94.75 102 VAL B C 1
ATOM 3182 O O . VAL B 1 102 ? 28.438 7.949 11.125 1 94.75 102 VAL B O 1
ATOM 3185 N N . HIS B 1 103 ? 26.266 7.41 11.398 1 96.44 103 HIS B N 1
ATOM 3186 C CA . HIS B 1 103 ? 26.609 6.34 12.328 1 96.44 103 HIS B CA 1
ATOM 3187 C C . HIS B 1 103 ? 27.578 5.344 11.688 1 96.44 103 HIS B C 1
ATOM 3189 O O . HIS B 1 103 ? 27.438 5 10.516 1 96.44 103 HIS B O 1
ATOM 3195 N N . PRO B 1 104 ? 28.484 4.754 12.438 1 96.62 104 PRO B N 1
ATOM 3196 C CA . PRO B 1 104 ? 29.516 3.887 11.883 1 96.62 104 PRO B CA 1
ATOM 3197 C C . PRO B 1 104 ? 28.953 2.6 11.289 1 96.62 104 PRO B C 1
ATOM 3199 O O . PRO B 1 104 ? 29.578 1.992 10.414 1 96.62 104 PRO B O 1
ATOM 3202 N N . THR B 1 105 ? 27.797 2.203 11.672 1 97.12 105 THR B N 1
ATOM 3203 C CA . THR B 1 105 ? 27.25 0.952 11.172 1 97.12 105 THR B CA 1
ATOM 3204 C C . THR B 1 105 ? 26.469 1.184 9.883 1 97.12 105 THR B C 1
ATOM 3206 O O . THR B 1 105 ? 26.031 0.231 9.234 1 97.12 105 THR B O 1
ATOM 3209 N N . ALA B 1 106 ? 26.297 2.402 9.539 1 97.94 106 ALA B N 1
ATOM 3210 C CA . ALA B 1 106 ? 25.594 2.672 8.297 1 97.94 106 ALA B CA 1
ATOM 3211 C C . ALA B 1 106 ? 26.406 2.213 7.086 1 97.94 106 ALA B C 1
ATOM 3213 O O . ALA B 1 106 ? 27.625 2.326 7.078 1 97.94 106 ALA B O 1
ATOM 3214 N N . VAL B 1 107 ? 25.75 1.609 6.152 1 98 107 VAL B N 1
ATOM 3215 C CA . VAL B 1 107 ? 26.375 1.213 4.895 1 98 107 VAL B CA 1
ATOM 3216 C C . VAL B 1 107 ? 26.094 2.27 3.826 1 98 107 VAL B C 1
ATOM 3218 O O . VAL B 1 107 ? 24.969 2.406 3.354 1 98 107 VAL B O 1
ATOM 3221 N N . VAL B 1 108 ? 27.234 3.002 3.43 1 97.88 108 VAL B N 1
ATOM 3222 C CA . VAL B 1 108 ? 27.094 4.16 2.551 1 97.88 108 VAL B CA 1
ATOM 3223 C C . VAL B 1 108 ? 28.062 4.039 1.384 1 97.88 108 VAL B C 1
ATOM 3225 O O . VAL B 1 108 ? 29.281 4.203 1.561 1 97.88 108 VAL B O 1
ATOM 3228 N N . PRO B 1 109 ? 27.516 3.785 0.234 1 97.19 109 PRO B N 1
ATOM 3229 C CA . PRO B 1 109 ? 28.406 3.775 -0.928 1 97.19 109 PRO B CA 1
ATOM 3230 C C . PRO B 1 109 ? 29.078 5.129 -1.178 1 97.19 109 PRO B C 1
ATOM 3232 O O . PRO B 1 109 ? 28.531 6.168 -0.798 1 97.19 109 PRO B O 1
ATOM 3235 N N . PRO B 1 110 ? 30.203 5.105 -1.864 1 97.62 110 PRO B N 1
ATOM 3236 C CA . PRO B 1 110 ? 30.938 6.352 -2.119 1 97.62 110 PRO B CA 1
ATOM 3237 C C . PRO B 1 110 ? 30.156 7.312 -3.02 1 97.62 110 PRO B C 1
ATOM 3239 O O . PRO B 1 110 ? 30.438 8.516 -3.014 1 97.62 110 PRO B O 1
ATOM 3242 N N . THR B 1 111 ? 29.219 6.77 -3.732 1 98.12 111 THR B N 1
ATOM 3243 C CA . THR B 1 111 ? 28.531 7.594 -4.723 1 98.12 111 THR B CA 1
ATOM 3244 C C . THR B 1 111 ? 27.453 8.438 -4.066 1 98.12 111 THR B C 1
ATOM 3246 O O . THR B 1 111 ? 26.844 9.297 -4.711 1 98.12 111 THR B O 1
ATOM 3249 N N . VAL B 1 112 ? 27.219 8.211 -2.82 1 98.06 112 VAL B N 1
ATOM 3250 C CA . VAL B 1 112 ? 26.172 8.945 -2.113 1 98.06 112 VAL B CA 1
ATOM 3251 C C . VAL B 1 112 ? 26.625 10.391 -1.891 1 98.06 112 VAL B C 1
ATOM 3253 O O . VAL B 1 112 ? 27.781 10.641 -1.553 1 98.06 112 VAL B O 1
ATOM 3256 N N . VAL B 1 113 ? 25.688 11.312 -2.127 1 98.19 113 VAL B N 1
ATOM 3257 C CA . VAL B 1 113 ? 25.938 12.727 -1.902 1 98.19 113 VAL B CA 1
ATOM 3258 C C . VAL B 1 113 ? 25.109 13.227 -0.726 1 98.19 113 VAL B C 1
ATOM 3260 O O . VAL B 1 113 ? 23.875 13.125 -0.741 1 98.19 113 VAL B O 1
ATOM 3263 N N . PHE B 1 114 ? 25.797 13.812 0.274 1 97.38 114 PHE B N 1
ATOM 3264 C CA . PHE B 1 114 ? 25.125 14.359 1.448 1 97.38 114 PHE B CA 1
ATOM 3265 C C . PHE B 1 114 ? 25.125 15.883 1.417 1 97.38 114 PHE B C 1
ATOM 3267 O O . PHE B 1 114 ? 26.141 16.484 1.044 1 97.38 114 PHE B O 1
ATOM 3274 N N . GLY B 1 115 ? 24 16.422 1.791 1 96.56 115 GLY B N 1
ATOM 3275 C CA . GLY B 1 115 ? 23.984 17.844 2.119 1 96.56 115 GLY B CA 1
ATOM 3276 C C . GLY B 1 115 ? 24.562 18.141 3.49 1 96.56 115 GLY B C 1
ATOM 3277 O O . GLY B 1 115 ? 25.203 17.281 4.102 1 96.56 115 GLY B O 1
ATOM 3278 N N . ALA B 1 116 ? 24.328 19.359 3.963 1 95.06 116 ALA B N 1
ATOM 3279 C CA . ALA B 1 116 ? 24.844 19.812 5.254 1 95.06 116 ALA B CA 1
ATOM 3280 C C . ALA B 1 116 ? 24 19.266 6.402 1 95.06 116 ALA B C 1
ATOM 3282 O O . ALA B 1 116 ? 22.781 19.141 6.285 1 95.06 116 ALA B O 1
ATOM 3283 N N . GLU B 1 117 ? 24.641 18.828 7.5 1 94.62 117 GLU B N 1
ATOM 3284 C CA . GLU B 1 117 ? 24.031 18.5 8.781 1 94.62 117 GLU B CA 1
ATOM 3285 C C . GLU B 1 117 ? 23.109 17.297 8.656 1 94.62 117 GLU B C 1
ATOM 3287 O O . GLU B 1 117 ? 22.016 17.266 9.242 1 94.62 117 GLU B O 1
ATOM 3292 N N . VAL B 1 118 ? 23.453 16.453 7.844 1 96.62 118 VAL B N 1
ATOM 3293 C CA . VAL B 1 118 ? 22.672 15.211 7.699 1 96.62 118 VAL B CA 1
ATOM 3294 C C . VAL B 1 118 ? 23.016 14.258 8.844 1 96.62 118 VAL B C 1
ATOM 3296 O O . VAL B 1 118 ? 24.172 14.141 9.242 1 96.62 118 VAL B O 1
ATOM 3299 N N . VAL B 1 119 ? 21.984 13.641 9.336 1 96.69 119 VAL B N 1
ATOM 3300 C CA . VAL B 1 119 ? 22.156 12.625 10.367 1 96.69 119 VAL B CA 1
ATOM 3301 C C . VAL B 1 119 ? 21.703 11.266 9.836 1 96.69 119 VAL B C 1
ATOM 3303 O O . VAL B 1 119 ? 20.562 11.125 9.359 1 96.69 119 VAL B O 1
ATOM 3306 N N . VAL B 1 120 ? 22.562 10.297 9.898 1 97.81 120 VAL B N 1
ATOM 3307 C CA . VAL B 1 120 ? 22.266 8.938 9.461 1 97.81 120 VAL B CA 1
ATOM 3308 C C . VAL B 1 120 ? 22.375 7.977 10.641 1 97.81 120 VAL B C 1
ATOM 3310 O O . VAL B 1 120 ? 23.438 7.816 11.227 1 97.81 120 VAL B O 1
ATOM 3313 N N . GLY B 1 121 ? 21.25 7.305 10.906 1 97.12 121 GLY B N 1
ATOM 3314 C CA . GLY B 1 121 ? 21.188 6.449 12.086 1 97.12 121 GLY B CA 1
ATOM 3315 C C . GLY B 1 121 ? 21.859 5.109 11.891 1 97.12 121 GLY B C 1
ATOM 3316 O O . GLY B 1 121 ? 22.453 4.855 10.836 1 97.12 121 GLY B O 1
ATOM 3317 N N . ALA B 1 122 ? 21.828 4.27 12.977 1 97.69 122 ALA B N 1
ATOM 3318 C CA . ALA B 1 122 ? 22.469 2.957 12.969 1 97.69 122 ALA B CA 1
ATOM 3319 C C . ALA B 1 122 ? 21.781 2.01 12 1 97.69 122 ALA B C 1
ATOM 3321 O O . ALA B 1 122 ? 20.547 2.025 11.875 1 97.69 122 ALA B O 1
ATOM 3322 N N . TYR B 1 123 ? 22.641 1.272 11.273 1 98.19 123 TYR B N 1
ATOM 3323 C CA . TYR B 1 123 ? 22.203 0.155 10.445 1 98.19 123 TYR B CA 1
ATOM 3324 C C . TYR B 1 123 ? 21.406 0.648 9.242 1 98.19 123 TYR B C 1
ATOM 3326 O O . TYR B 1 123 ? 20.625 -0.104 8.656 1 98.19 123 TYR B O 1
ATOM 3334 N N . VAL B 1 124 ? 21.578 1.873 8.961 1 98.5 124 VAL B N 1
ATOM 3335 C CA . VAL B 1 124 ? 21.016 2.404 7.727 1 98.5 124 VAL B CA 1
ATOM 3336 C C . VAL B 1 124 ? 21.766 1.842 6.527 1 98.5 124 VAL B C 1
ATOM 3338 O O . VAL B 1 124 ? 22.984 1.685 6.574 1 98.5 124 VAL B O 1
ATOM 3341 N N . VAL B 1 125 ? 21.047 1.459 5.48 1 98.69 125 VAL B N 1
ATOM 3342 C CA . VAL B 1 125 ? 21.656 0.962 4.25 1 98.69 125 VAL B CA 1
ATOM 3343 C C . VAL B 1 125 ? 21.219 1.832 3.072 1 98.69 125 VAL B C 1
ATOM 3345 O O . VAL B 1 125 ? 20.031 1.909 2.75 1 98.69 125 VAL B O 1
ATOM 3348 N N . LEU B 1 126 ? 22.203 2.451 2.365 1 98.62 126 LEU B N 1
ATOM 3349 C CA . LEU B 1 126 ? 21.938 3.295 1.206 1 98.62 126 LEU B CA 1
ATOM 3350 C C . LEU B 1 126 ? 22.422 2.631 -0.074 1 98.62 126 LEU B C 1
ATOM 3352 O O . LEU B 1 126 ? 23.453 1.939 -0.065 1 98.62 126 LEU B O 1
ATOM 3356 N N . GLY B 1 127 ? 21.688 2.838 -1.142 1 97.81 127 GLY B N 1
ATOM 3357 C CA . GLY B 1 127 ? 22.125 2.387 -2.455 1 97.81 127 GLY B CA 1
ATOM 3358 C C . GLY B 1 127 ? 23 3.389 -3.168 1 97.81 127 GLY B C 1
ATOM 3359 O O . GLY B 1 127 ? 23.406 4.395 -2.582 1 97.81 127 GLY B O 1
ATOM 3360 N N . GLU B 1 128 ? 23.312 3.076 -4.371 1 97.62 128 GLU B N 1
ATOM 3361 C CA . GLU B 1 128 ? 24.188 3.92 -5.18 1 97.62 128 GLU B CA 1
ATOM 3362 C C . GLU B 1 128 ? 23.469 5.184 -5.641 1 97.62 128 GLU B C 1
ATOM 3364 O O . GLU B 1 128 ? 22.25 5.172 -5.836 1 97.62 128 GLU B O 1
ATOM 3369 N N . HIS B 1 129 ? 24.172 6.281 -5.773 1 98.44 129 HIS B N 1
ATOM 3370 C CA . HIS B 1 129 ? 23.734 7.527 -6.391 1 98.44 129 HIS B CA 1
ATOM 3371 C C . HIS B 1 129 ? 22.547 8.125 -5.637 1 98.44 129 HIS B C 1
ATOM 3373 O O . HIS B 1 129 ? 21.641 8.68 -6.25 1 98.44 129 HIS B O 1
ATOM 3379 N N . VAL B 1 130 ? 22.562 7.887 -4.359 1 98.56 130 VAL B N 1
ATOM 3380 C CA . VAL B 1 130 ? 21.547 8.516 -3.512 1 98.56 130 VAL B CA 1
ATOM 3381 C C . VAL B 1 130 ? 21.953 9.953 -3.205 1 98.56 130 VAL B C 1
ATOM 3383 O O . VAL B 1 130 ? 23.125 10.242 -2.965 1 98.56 130 VAL B O 1
ATOM 3386 N N . HIS B 1 131 ? 21.016 10.859 -3.312 1 98.81 131 HIS B N 1
ATOM 3387 C CA . HIS B 1 131 ? 21.203 12.258 -2.967 1 98.81 131 HIS B CA 1
ATOM 3388 C C . HIS B 1 131 ? 20.359 12.664 -1.771 1 98.81 131 HIS B C 1
ATOM 3390 O O . HIS B 1 131 ? 19.125 12.586 -1.827 1 98.81 131 HIS B O 1
ATOM 3396 N N . ILE B 1 132 ? 20.969 13.117 -0.71 1 98.5 132 ILE B N 1
ATOM 3397 C CA . ILE B 1 132 ? 20.281 13.523 0.51 1 98.5 132 ILE B CA 1
ATOM 3398 C C . ILE B 1 132 ? 20.516 15.008 0.768 1 98.5 132 ILE B C 1
ATOM 3400 O O . ILE B 1 132 ? 21.656 15.445 0.913 1 98.5 132 ILE B O 1
ATOM 3404 N N . GLY B 1 133 ? 19.453 15.758 0.864 1 98.12 133 GLY B N 1
ATOM 3405 C CA . GLY B 1 133 ? 19.531 17.203 1.05 1 98.12 133 GLY B CA 1
ATOM 3406 C C . GLY B 1 133 ? 19.938 17.594 2.457 1 98.12 133 GLY B C 1
ATOM 3407 O O . GLY B 1 133 ? 20.219 16.734 3.297 1 98.12 133 GLY B O 1
ATOM 3408 N N . ASP B 1 134 ? 19.969 18.938 2.713 1 96.81 134 ASP B N 1
ATOM 3409 C CA . ASP B 1 134 ? 20.438 19.5 3.975 1 96.81 134 ASP B CA 1
ATOM 3410 C C . ASP B 1 134 ? 19.484 19.156 5.117 1 96.81 134 ASP B C 1
ATOM 3412 O O . ASP B 1 134 ? 18.266 19.156 4.941 1 96.81 134 ASP B O 1
ATOM 3416 N N . ARG B 1 135 ? 20.047 18.766 6.305 1 95.19 135 ARG B N 1
ATOM 3417 C CA . ARG B 1 135 ? 19.328 18.656 7.57 1 95.19 135 ARG B CA 1
ATOM 3418 C C . ARG B 1 135 ? 18.297 17.547 7.516 1 95.19 135 ARG B C 1
ATOM 3420 O O . ARG B 1 135 ? 17.172 17.703 8.016 1 95.19 135 ARG B O 1
ATOM 3427 N N . VAL B 1 136 ? 18.625 16.594 6.781 1 97.38 136 VAL B N 1
ATOM 3428 C CA . VAL B 1 136 ? 17.797 15.391 6.766 1 97.38 136 VAL B CA 1
ATOM 3429 C C . VAL B 1 136 ? 18.219 14.461 7.906 1 97.38 136 VAL B C 1
ATOM 3431 O O . VAL B 1 136 ? 19.406 14.273 8.164 1 97.38 136 VAL B O 1
ATOM 3434 N N . CYS B 1 137 ? 17.219 13.945 8.57 1 97.12 137 CYS B N 1
ATOM 3435 C CA . CYS B 1 137 ? 17.453 12.953 9.617 1 97.12 137 CYS B CA 1
ATOM 3436 C C . CYS B 1 137 ? 16.906 11.586 9.203 1 97.12 137 CYS B C 1
ATOM 3438 O O . CYS B 1 137 ? 15.711 11.445 8.93 1 97.12 137 CYS B O 1
ATOM 3440 N N . ILE B 1 138 ? 17.766 10.609 9.203 1 98.25 138 ILE B N 1
ATOM 3441 C CA . ILE B 1 138 ? 17.391 9.25 8.82 1 98.25 138 ILE B CA 1
ATOM 3442 C C . ILE B 1 138 ? 17.516 8.328 10.039 1 98.25 138 ILE B C 1
ATOM 3444 O O . ILE B 1 138 ? 18.594 8.156 10.594 1 98.25 138 ILE B O 1
ATOM 3448 N N . GLY B 1 139 ? 16.438 7.707 10.375 1 97.56 139 GLY B N 1
ATOM 3449 C CA . GLY B 1 139 ? 16.391 6.852 11.555 1 97.56 139 GLY B CA 1
ATOM 3450 C C . GLY B 1 139 ? 17.031 5.496 11.328 1 97.56 139 GLY B C 1
ATOM 3451 O O . GLY B 1 139 ? 17.438 5.168 10.203 1 97.56 139 GLY B O 1
ATOM 3452 N N . ALA B 1 140 ? 17.125 4.73 12.422 1 98.25 140 ALA B N 1
ATOM 3453 C CA . ALA B 1 140 ? 17.828 3.449 12.406 1 98.25 140 ALA B CA 1
ATOM 3454 C C . ALA B 1 140 ? 17.094 2.443 11.508 1 98.25 140 ALA B C 1
ATOM 3456 O O . ALA B 1 140 ? 15.867 2.385 11.5 1 98.25 140 ALA B O 1
ATOM 3457 N N . GLY B 1 141 ? 17.891 1.7 10.766 1 98.31 141 GLY B N 1
ATOM 3458 C CA . GLY B 1 141 ? 17.359 0.555 10.039 1 98.31 141 GLY B CA 1
ATOM 3459 C C . GLY B 1 141 ? 16.672 0.937 8.75 1 98.31 141 GLY B C 1
ATOM 3460 O O . GLY B 1 141 ? 16.016 0.099 8.117 1 98.31 141 GLY B O 1
ATOM 3461 N N . VAL B 1 142 ? 16.828 2.186 8.383 1 98.75 142 VAL B N 1
ATOM 3462 C CA . VAL B 1 142 ? 16.219 2.635 7.133 1 98.75 142 VAL B CA 1
ATOM 3463 C C . VAL B 1 142 ? 17 2.07 5.949 1 98.75 142 VAL B C 1
ATOM 3465 O O . VAL B 1 142 ? 18.234 1.992 5.992 1 98.75 142 VAL B O 1
ATOM 3468 N N . CYS B 1 143 ? 16.266 1.602 4.914 1 98.88 143 CYS B N 1
ATOM 3469 C CA . CYS B 1 143 ? 16.859 1.158 3.658 1 98.88 143 CYS B CA 1
ATOM 3470 C C . CYS B 1 143 ? 16.422 2.059 2.504 1 98.88 143 CYS B C 1
ATOM 3472 O O . CYS B 1 143 ? 15.234 2.18 2.213 1 98.88 143 CYS B O 1
ATOM 3474 N N . ILE B 1 144 ? 17.406 2.67 1.824 1 98.88 144 ILE B N 1
ATOM 3475 C CA . ILE B 1 144 ? 17.125 3.557 0.697 1 98.88 144 ILE B CA 1
ATOM 3476 C C . ILE B 1 144 ? 17.797 3.01 -0.561 1 98.88 144 ILE B C 1
ATOM 3478 O O . ILE B 1 144 ? 19.016 2.818 -0.586 1 98.88 144 ILE B O 1
ATOM 3482 N N . GLY B 1 145 ? 17.016 2.762 -1.582 1 98.44 145 GLY B N 1
ATOM 3483 C CA . GLY B 1 145 ? 17.531 2.195 -2.824 1 98.44 145 GLY B CA 1
ATOM 3484 C C . GLY B 1 145 ? 18.312 3.189 -3.66 1 98.44 145 GLY B C 1
ATOM 3485 O O . GLY B 1 145 ? 18.375 4.371 -3.32 1 98.44 145 GLY B O 1
ATOM 3486 N N . SER B 1 146 ? 18.891 2.684 -4.723 1 98.19 146 SER B N 1
ATOM 3487 C CA . SER B 1 146 ? 19.734 3.492 -5.59 1 98.19 146 SER B CA 1
ATOM 3488 C C . SER B 1 146 ? 18.938 4.598 -6.27 1 98.19 146 SER B C 1
ATOM 3490 O O . SER B 1 146 ? 17.734 4.465 -6.469 1 98.19 146 SER B O 1
ATOM 3492 N N . ASP B 1 147 ? 19.562 5.664 -6.547 1 98.5 147 ASP B N 1
ATOM 3493 C CA . ASP B 1 147 ? 19.062 6.758 -7.375 1 98.5 147 ASP B CA 1
ATOM 3494 C C . ASP B 1 147 ? 17.906 7.48 -6.688 1 98.5 147 ASP B C 1
ATOM 3496 O O . ASP B 1 147 ? 17.094 8.125 -7.348 1 98.5 147 ASP B O 1
ATOM 3500 N N . VAL B 1 148 ? 17.781 7.305 -5.402 1 98.81 148 VAL B N 1
ATOM 3501 C CA . VAL B 1 148 ? 16.781 8.039 -4.641 1 98.81 148 VAL B CA 1
ATOM 3502 C C . VAL B 1 148 ? 17.266 9.461 -4.379 1 98.81 148 VAL B C 1
ATOM 3504 O O . VAL B 1 148 ? 18.453 9.68 -4.121 1 98.81 148 VAL B O 1
ATOM 3507 N N . LYS B 1 149 ? 16.344 10.391 -4.496 1 98.88 149 LYS B N 1
ATOM 3508 C CA . LYS B 1 149 ? 16.609 11.789 -4.172 1 98.88 149 LYS B CA 1
ATOM 3509 C C . LYS B 1 149 ? 15.695 12.273 -3.047 1 98.88 149 LYS B C 1
ATOM 3511 O O . LYS B 1 149 ? 14.469 12.164 -3.145 1 98.88 149 LYS B O 1
ATOM 3516 N N . ILE B 1 150 ? 16.297 12.805 -1.995 1 98.88 150 ILE B N 1
ATOM 3517 C CA . ILE B 1 150 ? 15.555 13.352 -0.861 1 98.88 150 ILE B CA 1
ATOM 3518 C C . ILE B 1 150 ? 15.898 14.82 -0.674 1 98.88 150 ILE B C 1
ATOM 3520 O O . ILE B 1 150 ? 17.078 15.18 -0.572 1 98.88 150 ILE B O 1
ATOM 3524 N N . GLY B 1 151 ? 14.922 15.656 -0.603 1 98.75 151 GLY B N 1
ATOM 3525 C CA . GLY B 1 151 ? 15.125 17.094 -0.418 1 98.75 151 GLY B CA 1
ATOM 3526 C C . GLY B 1 151 ? 15.633 17.438 0.964 1 98.75 151 GLY B C 1
ATOM 3527 O O . GLY B 1 151 ? 16.219 16.609 1.649 1 98.75 151 GLY B O 1
ATOM 3528 N N . THR B 1 152 ? 15.414 18.719 1.361 1 98.06 152 THR B N 1
ATOM 3529 C CA . THR B 1 152 ? 15.977 19.234 2.605 1 98.06 152 THR B CA 1
ATOM 3530 C C . THR B 1 152 ? 14.961 19.109 3.744 1 98.06 152 THR B C 1
ATOM 3532 O O . THR B 1 152 ? 13.758 19.047 3.504 1 98.06 152 THR B O 1
ATOM 3535 N N . ASP B 1 153 ? 15.453 19 4.953 1 96.69 153 ASP B N 1
ATOM 3536 C CA . ASP B 1 153 ? 14.664 19.125 6.18 1 96.69 153 ASP B CA 1
ATOM 3537 C C . ASP B 1 153 ? 13.617 18.016 6.273 1 96.69 153 ASP B C 1
ATOM 3539 O O . ASP B 1 153 ? 12.484 18.266 6.699 1 96.69 153 ASP B O 1
ATOM 3543 N N . CYS B 1 154 ? 13.992 16.859 5.785 1 98.25 154 CYS B N 1
ATOM 3544 C CA . CYS B 1 154 ? 13.109 15.695 5.887 1 98.25 154 CYS B CA 1
ATOM 3545 C C . CYS B 1 154 ? 13.422 14.883 7.137 1 98.25 154 CYS B C 1
ATOM 3547 O O . CYS B 1 154 ? 14.547 14.922 7.645 1 98.25 154 CYS B O 1
ATOM 3549 N N . GLU B 1 155 ? 12.438 14.25 7.617 1 97.94 155 GLU B N 1
ATOM 3550 C CA . GLU B 1 155 ? 12.562 13.305 8.727 1 97.94 155 GLU B CA 1
ATOM 3551 C C . GLU B 1 155 ? 12.062 11.922 8.328 1 97.94 155 GLU B C 1
ATOM 3553 O O . GLU B 1 155 ? 10.867 11.727 8.109 1 97.94 155 GLU B O 1
ATOM 3558 N N . ILE B 1 156 ? 12.961 11 8.25 1 98.69 156 ILE B N 1
ATOM 3559 C CA . ILE B 1 156 ? 12.625 9.617 7.926 1 98.69 156 ILE B CA 1
ATOM 3560 C C . ILE B 1 156 ? 12.789 8.742 9.172 1 98.69 156 ILE B C 1
ATOM 3562 O O . ILE B 1 156 ? 13.906 8.516 9.633 1 98.69 156 ILE B O 1
ATOM 3566 N N . HIS B 1 157 ? 11.719 8.227 9.664 1 98.56 157 HIS B N 1
ATOM 3567 C CA . HIS B 1 157 ? 11.766 7.461 10.898 1 98.56 157 HIS B CA 1
ATOM 3568 C C . HIS B 1 157 ? 12.234 6.031 10.648 1 98.56 157 HIS B C 1
ATOM 3570 O O . HIS B 1 157 ? 12.438 5.637 9.492 1 98.56 157 HIS B O 1
ATOM 3576 N N . SER B 1 158 ? 12.43 5.289 11.711 1 98.56 158 SER B N 1
ATOM 3577 C CA . SER B 1 158 ? 13.109 3.996 11.68 1 98.56 158 SER B CA 1
ATOM 3578 C C . SER B 1 158 ? 12.352 2.996 10.812 1 98.56 158 SER B C 1
ATOM 3580 O O . SER B 1 158 ? 11.117 2.986 10.797 1 98.56 158 SER B O 1
ATOM 3582 N N . ARG B 1 159 ? 13.141 2.215 10.086 1 98.38 159 ARG B N 1
ATOM 3583 C CA . ARG B 1 159 ? 12.68 1.012 9.406 1 98.38 159 ARG B CA 1
ATOM 3584 C C . ARG B 1 159 ? 11.781 1.365 8.227 1 98.38 159 ARG B C 1
ATOM 3586 O O . ARG B 1 159 ? 10.906 0.58 7.844 1 98.38 159 ARG B O 1
ATOM 3593 N N . VAL B 1 160 ? 11.953 2.543 7.766 1 98.88 160 VAL B N 1
ATOM 3594 C CA . VAL B 1 160 ? 11.352 2.902 6.488 1 98.88 160 VAL B CA 1
ATOM 3595 C C . VAL B 1 160 ? 12.141 2.279 5.344 1 98.88 160 VAL B C 1
ATOM 3597 O O . VAL B 1 160 ? 13.367 2.16 5.422 1 98.88 160 VAL B O 1
ATOM 3600 N N . THR B 1 161 ? 11.477 1.777 4.312 1 98.94 161 THR B N 1
ATOM 3601 C CA . THR B 1 161 ? 12.125 1.323 3.086 1 98.94 161 THR B CA 1
ATOM 3602 C C . THR B 1 161 ? 11.695 2.184 1.899 1 98.94 161 THR B C 1
ATOM 3604 O O . THR B 1 161 ? 10.508 2.33 1.628 1 98.94 161 THR B O 1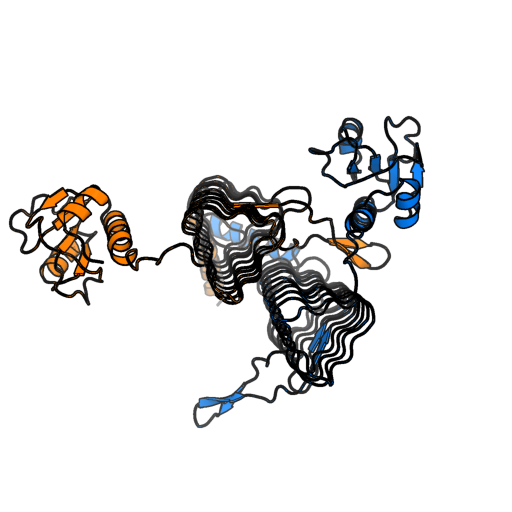
ATOM 3607 N N . ILE B 1 162 ? 12.656 2.766 1.223 1 98.94 162 ILE B N 1
ATOM 3608 C CA . ILE B 1 162 ? 12.43 3.564 0.024 1 98.94 162 ILE B CA 1
ATOM 3609 C C . ILE B 1 162 ? 13.094 2.893 -1.177 1 98.94 162 ILE B C 1
ATOM 3611 O O . ILE B 1 162 ? 14.312 2.732 -1.21 1 98.94 162 ILE B O 1
ATOM 3615 N N . TYR B 1 163 ? 12.281 2.492 -2.139 1 98.75 163 TYR B N 1
ATOM 3616 C CA . TYR B 1 163 ? 12.789 1.778 -3.305 1 98.75 163 TYR B CA 1
ATOM 3617 C C . TYR B 1 163 ? 13.492 2.732 -4.266 1 98.75 163 TYR B C 1
ATOM 3619 O O . TYR B 1 163 ? 13.367 3.953 -4.141 1 98.75 163 TYR B O 1
ATOM 3627 N N . HIS B 1 164 ? 14.211 2.125 -5.156 1 98.12 164 HIS B N 1
ATOM 3628 C CA . HIS B 1 164 ? 15.086 2.85 -6.07 1 98.12 164 HIS B CA 1
ATOM 3629 C C . HIS B 1 164 ? 14.305 3.881 -6.879 1 98.12 164 HIS B C 1
ATOM 3631 O O . HIS B 1 164 ? 13.141 3.668 -7.203 1 98.12 164 HIS B O 1
ATOM 3637 N N . GLY B 1 165 ? 14.898 4.961 -7.117 1 98.19 165 GLY B N 1
ATOM 3638 C CA . GLY B 1 165 ? 14.398 5.938 -8.07 1 98.19 165 GLY B CA 1
ATOM 3639 C C . GLY B 1 165 ? 13.328 6.844 -7.5 1 98.19 165 GLY B C 1
ATOM 3640 O O . GLY B 1 165 ? 12.805 7.719 -8.195 1 98.19 165 GLY B O 1
ATOM 3641 N N . THR B 1 166 ? 12.977 6.688 -6.254 1 98.81 166 THR B N 1
ATOM 3642 C CA . THR B 1 166 ? 11.953 7.512 -5.617 1 98.81 166 THR B CA 1
ATOM 3643 C C . THR B 1 166 ? 12.469 8.93 -5.391 1 98.81 166 THR B C 1
ATOM 3645 O O . THR B 1 166 ? 13.625 9.125 -5.012 1 98.81 166 THR B O 1
ATOM 3648 N N . HIS B 1 167 ? 11.586 9.906 -5.641 1 98.88 167 HIS B N 1
ATOM 3649 C CA . HIS B 1 167 ? 11.906 11.312 -5.406 1 98.88 167 HIS B CA 1
ATOM 3650 C C . HIS B 1 167 ? 11.055 11.891 -4.281 1 98.88 167 HIS B C 1
ATOM 3652 O O . HIS B 1 167 ? 9.828 11.922 -4.379 1 98.88 167 HIS B O 1
ATOM 3658 N N . ILE B 1 168 ? 11.711 12.367 -3.246 1 98.94 168 ILE B N 1
ATOM 3659 C CA . ILE B 1 168 ? 11.039 12.953 -2.09 1 98.94 168 ILE B CA 1
ATOM 3660 C C . ILE B 1 168 ? 11.375 14.445 -2.006 1 98.94 168 ILE B C 1
ATOM 3662 O O . ILE B 1 168 ? 12.547 14.828 -2.039 1 98.94 168 ILE B O 1
ATOM 3666 N N . GLY B 1 169 ? 10.367 15.281 -1.867 1 98.88 169 GLY B N 1
ATOM 3667 C CA . GLY B 1 169 ? 10.547 16.719 -1.79 1 98.88 169 GLY B CA 1
ATOM 3668 C C . GLY B 1 169 ? 11.125 17.172 -0.465 1 98.88 169 GLY B C 1
ATOM 3669 O O . GLY B 1 169 ? 11.836 16.422 0.199 1 98.88 169 GLY B O 1
ATOM 3670 N N . ASN B 1 170 ? 10.852 18.453 -0.138 1 98.75 170 ASN B N 1
ATOM 3671 C CA . ASN B 1 170 ? 11.367 19.078 1.072 1 98.75 170 ASN B CA 1
ATOM 3672 C C . ASN B 1 170 ? 10.367 19 2.219 1 98.75 170 ASN B C 1
ATOM 3674 O O . ASN B 1 170 ? 9.156 18.984 1.991 1 98.75 170 ASN B O 1
ATOM 3678 N N . HIS B 1 171 ? 10.891 18.938 3.473 1 98.19 171 HIS B N 1
ATOM 3679 C CA . HIS B 1 171 ? 10.07 19 4.676 1 98.19 171 HIS B CA 1
ATOM 3680 C C . HIS B 1 171 ? 9.055 17.859 4.711 1 98.19 171 HIS B C 1
ATOM 3682 O O . HIS B 1 171 ? 7.883 18.078 5.027 1 98.19 171 HIS B O 1
ATOM 3688 N N . VAL B 1 172 ? 9.516 16.734 4.297 1 98.81 172 VAL B N 1
ATOM 3689 C CA . VAL B 1 172 ? 8.664 15.539 4.301 1 98.81 172 VAL B CA 1
ATOM 3690 C C . VAL B 1 172 ? 8.93 14.719 5.559 1 98.81 172 VAL B C 1
ATOM 3692 O O . VAL B 1 172 ? 10.086 14.57 5.98 1 98.81 172 VAL B O 1
ATOM 3695 N N . ILE B 1 173 ? 7.879 14.227 6.148 1 98.81 173 ILE B N 1
ATOM 3696 C CA . ILE B 1 173 ? 7.977 13.32 7.281 1 98.81 173 ILE B CA 1
ATOM 3697 C C . ILE B 1 173 ? 7.457 11.938 6.887 1 98.81 173 ILE B C 1
ATOM 3699 O O . ILE B 1 173 ? 6.344 11.812 6.367 1 98.81 173 ILE B O 1
ATOM 3703 N N . ILE B 1 174 ? 8.258 10.914 7.086 1 98.94 174 ILE B N 1
ATOM 3704 C CA . ILE B 1 174 ? 7.859 9.539 6.809 1 98.94 174 ILE B CA 1
ATOM 3705 C C . ILE B 1 174 ? 7.961 8.703 8.086 1 98.94 174 ILE B C 1
ATOM 3707 O O . ILE B 1 174 ? 9.055 8.484 8.602 1 98.94 174 ILE B O 1
ATOM 3711 N N . HIS B 1 175 ? 6.855 8.18 8.555 1 98.88 175 HIS B N 1
ATOM 3712 C CA . HIS B 1 175 ? 6.832 7.445 9.812 1 98.88 175 HIS B CA 1
ATOM 3713 C C . HIS B 1 175 ? 7.238 5.988 9.609 1 98.88 175 HIS B C 1
ATOM 3715 O O . HIS B 1 175 ? 7.293 5.508 8.477 1 98.88 175 HIS B O 1
ATOM 3721 N N . ALA B 1 176 ? 7.461 5.324 10.727 1 98.88 176 ALA B N 1
ATOM 3722 C CA . ALA B 1 176 ? 8.156 4.039 10.773 1 98.88 176 ALA B CA 1
ATOM 3723 C C . ALA B 1 176 ? 7.379 2.967 10.016 1 98.88 176 ALA B C 1
ATOM 3725 O O . ALA B 1 176 ? 6.148 2.912 10.094 1 98.88 176 ALA B O 1
ATOM 3726 N N . GLY B 1 177 ? 8.172 2.127 9.281 1 98.69 177 GLY B N 1
ATOM 3727 C CA . GLY B 1 177 ? 7.609 0.936 8.664 1 98.69 177 GLY B CA 1
ATOM 3728 C C . GLY B 1 177 ? 7.008 1.198 7.297 1 98.69 177 GLY B C 1
ATOM 3729 O O . GLY B 1 177 ? 6.633 0.263 6.59 1 98.69 177 GLY B O 1
ATOM 3730 N N . ALA B 1 178 ? 6.953 2.467 6.895 1 98.94 178 ALA B N 1
ATOM 3731 C CA . ALA B 1 178 ? 6.398 2.783 5.582 1 98.94 178 ALA B CA 1
ATOM 3732 C C . ALA B 1 178 ? 7.266 2.213 4.465 1 98.94 178 ALA B C 1
ATOM 3734 O O . ALA B 1 178 ? 8.484 2.102 4.613 1 98.94 178 ALA B O 1
ATOM 3735 N N . VAL B 1 179 ? 6.617 1.738 3.395 1 98.94 179 VAL B N 1
ATOM 3736 C CA . VAL B 1 179 ? 7.289 1.229 2.201 1 98.94 179 VAL B CA 1
ATOM 3737 C C . VAL B 1 179 ? 6.918 2.088 0.995 1 98.94 179 VAL B C 1
ATOM 3739 O O . VAL B 1 179 ? 5.762 2.115 0.575 1 98.94 179 VAL B O 1
ATOM 3742 N N . LEU B 1 180 ? 7.949 2.766 0.391 1 98.94 180 LEU B N 1
ATOM 3743 C CA . LEU B 1 180 ? 7.723 3.721 -0.688 1 98.94 180 LEU B CA 1
ATOM 3744 C C . LEU B 1 180 ? 8.383 3.25 -1.979 1 98.94 180 LEU B C 1
ATOM 3746 O O . LEU B 1 180 ? 9.57 2.92 -1.987 1 98.94 180 LEU B O 1
ATOM 3750 N N . GLY B 1 181 ? 7.543 3.189 -3.016 1 98.81 181 GLY B N 1
ATOM 3751 C CA . GLY B 1 181 ? 8.086 2.969 -4.344 1 98.81 181 GLY B CA 1
ATOM 3752 C C . GLY B 1 181 ? 8.156 1.503 -4.73 1 98.81 181 GLY B C 1
ATOM 3753 O O . GLY B 1 181 ? 8.867 1.132 -5.66 1 98.81 181 GLY B O 1
ATOM 3754 N N . SER B 1 182 ? 7.543 0.639 -4.012 1 98.38 182 SER B N 1
ATOM 3755 C CA . SER B 1 182 ? 7.496 -0.764 -4.41 1 98.38 182 SER B CA 1
ATOM 3756 C C . SER B 1 182 ? 6.684 -0.95 -5.684 1 98.38 182 SER B C 1
ATOM 3758 O O . SER B 1 182 ? 5.992 -0.028 -6.129 1 98.38 182 SER B O 1
ATOM 3760 N N . ASP B 1 183 ? 6.812 -2.141 -6.281 1 97.19 183 ASP B N 1
ATOM 3761 C CA . ASP B 1 183 ? 6.086 -2.428 -7.512 1 97.19 183 ASP B CA 1
ATOM 3762 C C . ASP B 1 183 ? 4.578 -2.441 -7.27 1 97.19 183 ASP B C 1
ATOM 3764 O O . ASP B 1 183 ? 4.113 -2.924 -6.234 1 97.19 183 ASP B O 1
ATOM 3768 N N . GLY B 1 184 ? 3.869 -1.901 -8.234 1 96.94 184 GLY B N 1
ATOM 3769 C CA . GLY B 1 184 ? 2.418 -1.915 -8.172 1 96.94 184 GLY B CA 1
ATOM 3770 C C . GLY B 1 184 ? 1.817 -3.27 -8.5 1 96.94 184 GLY B C 1
ATOM 3771 O O . GLY B 1 184 ? 2.521 -4.172 -8.953 1 96.94 184 GLY B O 1
ATOM 3772 N N . PHE B 1 185 ? 0.57 -3.367 -8.219 1 97.19 185 PHE B N 1
ATOM 3773 C CA . PHE B 1 185 ? -0.204 -4.586 -8.422 1 97.19 185 PHE B CA 1
ATOM 3774 C C . PHE B 1 185 ? -0.77 -4.641 -9.828 1 97.19 185 PHE B C 1
ATOM 3776 O O . PHE B 1 185 ? -1.98 -4.781 -10.016 1 97.19 185 PHE B O 1
ATOM 3783 N N . GLY B 1 186 ? 0.098 -4.566 -10.805 1 95.06 186 GLY B N 1
ATOM 3784 C CA . GLY B 1 186 ? -0.261 -4.641 -12.211 1 95.06 186 GLY B CA 1
ATOM 3785 C C . GLY B 1 186 ? 0.091 -5.973 -12.852 1 95.06 186 GLY B C 1
ATOM 3786 O O . GLY B 1 186 ? 1.269 -6.281 -13.039 1 95.06 186 GLY B O 1
ATOM 3787 N N . TYR B 1 187 ? -0.96 -6.758 -13.195 1 96.19 187 TYR B N 1
ATOM 3788 C CA . TYR B 1 187 ? -0.753 -8.078 -13.781 1 96.19 187 TYR B CA 1
ATOM 3789 C C . TYR B 1 187 ? -1.679 -8.297 -14.969 1 96.19 187 TYR B C 1
ATOM 3791 O O . TYR B 1 187 ? -2.768 -7.723 -15.031 1 96.19 187 TYR B O 1
ATOM 3799 N N . VAL B 1 188 ? -1.203 -9.055 -15.898 1 95.38 188 VAL B N 1
ATOM 3800 C CA . VAL B 1 188 ? -2.014 -9.492 -17.031 1 95.38 188 VAL B CA 1
ATOM 3801 C C . VAL B 1 188 ? -2.141 -11.008 -17.016 1 95.38 188 VAL B C 1
ATOM 3803 O O . VAL B 1 188 ? -1.151 -11.719 -16.828 1 95.38 188 VAL B O 1
ATOM 3806 N N . ARG B 1 189 ? -3.32 -11.445 -17.125 1 95.44 189 ARG B N 1
ATOM 3807 C CA . ARG B 1 189 ? -3.586 -12.883 -17.094 1 95.44 189 ARG B CA 1
ATOM 3808 C C . ARG B 1 189 ? -3.453 -13.5 -18.469 1 95.44 189 ARG B C 1
ATOM 3810 O O . ARG B 1 189 ? -4.031 -13.008 -19.438 1 95.44 189 ARG B O 1
ATOM 3817 N N . ASP B 1 190 ? -2.717 -14.555 -18.578 1 94.81 190 ASP B N 1
ATOM 3818 C CA . ASP B 1 190 ? -2.648 -15.344 -19.812 1 94.81 190 ASP B CA 1
ATOM 3819 C C . ASP B 1 190 ? -3.943 -16.125 -20.031 1 94.81 190 ASP B C 1
ATOM 3821 O O . ASP B 1 190 ? -4.277 -17.016 -19.234 1 94.81 190 ASP B O 1
ATOM 3825 N N . LYS B 1 191 ? -4.582 -15.875 -21.078 1 92 191 LYS B N 1
ATOM 3826 C CA . LYS B 1 191 ? -5.891 -16.469 -21.344 1 92 191 LYS B CA 1
ATOM 3827 C C . LYS B 1 191 ? -5.773 -17.969 -21.578 1 92 191 LYS B C 1
ATOM 3829 O O . LYS B 1 191 ? -6.727 -18.719 -21.328 1 92 191 LYS B O 1
ATOM 3834 N N . LEU B 1 192 ? -4.641 -18.406 -21.953 1 91.38 192 LEU B N 1
ATOM 3835 C CA . LEU B 1 192 ? -4.449 -19.812 -22.297 1 91.38 192 LEU B CA 1
ATOM 3836 C C . LEU B 1 192 ? -4.074 -20.625 -21.062 1 91.38 192 LEU B C 1
ATOM 3838 O O . LEU B 1 192 ? -4.613 -21.703 -20.844 1 91.38 192 LEU B O 1
ATOM 3842 N N . THR B 1 193 ? -3.25 -20.062 -20.156 1 92 193 THR B N 1
ATOM 3843 C CA . THR B 1 193 ? -2.703 -20.859 -19.062 1 92 193 THR B CA 1
ATOM 3844 C C . THR B 1 193 ? -3.33 -20.438 -17.734 1 92 193 THR B C 1
ATOM 3846 O O . THR B 1 193 ? -3.256 -21.188 -16.75 1 92 193 THR B O 1
ATOM 3849 N N . GLY B 1 194 ? -3.883 -19.25 -17.688 1 94 194 GLY B N 1
ATOM 3850 C CA . GLY B 1 194 ? -4.43 -18.719 -16.453 1 94 194 GLY B CA 1
ATOM 3851 C C . GLY B 1 194 ? -3.379 -18.094 -15.562 1 94 194 GLY B C 1
ATOM 3852 O O . GLY B 1 194 ? -3.705 -17.531 -14.508 1 94 194 GLY B O 1
ATOM 3853 N N . ARG B 1 195 ? -2.188 -18.094 -15.977 1 95.62 195 ARG B N 1
ATOM 3854 C CA . ARG B 1 195 ? -1.091 -17.547 -15.18 1 95.62 195 ARG B CA 1
ATOM 3855 C C . ARG B 1 195 ? -1.021 -16.031 -15.297 1 95.62 195 ARG B C 1
ATOM 3857 O O . ARG B 1 195 ? -1.352 -15.469 -16.344 1 95.62 195 ARG B O 1
ATOM 3864 N N . TYR B 1 196 ? -0.604 -15.453 -14.195 1 96.69 196 TYR B N 1
ATOM 3865 C CA . TYR B 1 196 ? -0.459 -14.008 -14.18 1 96.69 196 TYR B CA 1
ATOM 3866 C C . TYR B 1 196 ? 0.976 -13.594 -14.492 1 96.69 196 TYR B C 1
ATOM 3868 O O . TYR B 1 196 ? 1.924 -14.234 -14.031 1 96.69 196 TYR B O 1
ATOM 3876 N N . HIS B 1 197 ? 1.092 -12.539 -15.305 1 95.12 197 HIS B N 1
ATOM 3877 C CA . HIS B 1 197 ? 2.371 -11.914 -15.609 1 95.12 197 HIS B CA 1
ATOM 3878 C C . HIS B 1 197 ? 2.371 -10.445 -15.219 1 95.12 197 HIS B C 1
ATOM 3880 O O . HIS B 1 197 ? 1.389 -9.734 -15.445 1 95.12 197 HIS B O 1
ATOM 3886 N N . GLN B 1 198 ? 3.479 -10.078 -14.672 1 94.38 198 GLN B N 1
ATOM 3887 C CA . GLN B 1 198 ? 3.529 -8.711 -14.164 1 94.38 198 GLN B CA 1
ATOM 3888 C C . GLN B 1 198 ? 3.723 -7.711 -15.305 1 94.38 198 GLN B C 1
ATOM 3890 O O . GLN B 1 198 ? 4.594 -7.891 -16.156 1 94.38 198 GLN B O 1
ATOM 3895 N N . MET B 1 199 ? 2.875 -6.66 -15.32 1 93.81 199 MET B N 1
ATOM 3896 C CA . MET B 1 199 ? 3.121 -5.496 -16.156 1 93.81 199 MET B CA 1
ATOM 3897 C C . MET B 1 199 ? 4.324 -4.707 -15.664 1 93.81 199 MET B C 1
ATOM 3899 O O . MET B 1 199 ? 4.59 -4.668 -14.461 1 93.81 199 MET B O 1
ATOM 3903 N N . PRO B 1 200 ? 5.027 -4.141 -16.578 1 91.06 200 PRO B N 1
ATOM 3904 C CA . PRO B 1 200 ? 6.199 -3.383 -16.141 1 91.06 200 PRO B CA 1
ATOM 3905 C C . PRO B 1 200 ? 5.844 -2.273 -15.148 1 91.06 200 PRO B C 1
ATOM 3907 O O . PRO B 1 200 ? 4.859 -1.559 -15.344 1 91.06 200 PRO B O 1
ATOM 3910 N N . GLN B 1 201 ? 6.578 -2.197 -14.086 1 93.12 201 GLN B N 1
ATOM 3911 C CA . GLN B 1 201 ? 6.508 -1.137 -13.086 1 93.12 201 GLN B CA 1
ATOM 3912 C C . GLN B 1 201 ? 7.738 -0.237 -13.148 1 93.12 201 GLN B C 1
ATOM 3914 O O . GLN B 1 201 ? 8.578 -0.257 -12.242 1 93.12 201 GLN B O 1
ATOM 3919 N N . ILE B 1 202 ? 7.859 0.63 -14.148 1 91.44 202 ILE B N 1
ATOM 3920 C CA . ILE B 1 202 ? 9.125 1.3 -14.43 1 91.44 202 ILE B CA 1
ATOM 3921 C C . ILE B 1 202 ? 9 2.789 -14.109 1 91.44 202 ILE B C 1
ATOM 3923 O O . ILE B 1 202 ? 9.984 3.527 -14.18 1 91.44 202 ILE B O 1
ATOM 3927 N N . GLY B 1 203 ? 7.777 3.221 -13.812 1 93.75 203 GLY B N 1
ATOM 3928 C CA . GLY B 1 203 ? 7.621 4.602 -13.383 1 93.75 203 GLY B CA 1
ATOM 3929 C C . GLY B 1 203 ? 8.203 4.863 -12 1 93.75 203 GLY B C 1
ATOM 3930 O O . GLY B 1 203 ? 8.688 3.943 -11.344 1 93.75 203 GLY B O 1
ATOM 3931 N N . HIS B 1 204 ? 8.156 6.176 -11.633 1 97.25 204 HIS B N 1
ATOM 3932 C CA . HIS B 1 204 ? 8.703 6.582 -10.344 1 97.25 204 HIS B CA 1
ATOM 3933 C C . HIS B 1 204 ? 7.594 6.93 -9.352 1 97.25 204 HIS B C 1
ATOM 3935 O O . HIS B 1 204 ? 6.426 7 -9.734 1 97.25 204 HIS B O 1
ATOM 3941 N N . LEU B 1 205 ? 7.977 6.969 -8.102 1 98.88 205 LEU B N 1
ATOM 3942 C CA . LEU B 1 205 ? 7.184 7.66 -7.09 1 98.88 205 LEU B CA 1
ATOM 3943 C C . LEU B 1 205 ? 7.75 9.047 -6.809 1 98.88 205 LEU B C 1
ATOM 3945 O O . LEU B 1 205 ? 8.938 9.195 -6.516 1 98.88 205 LEU B O 1
ATOM 3949 N N . ILE B 1 206 ? 6.883 10.07 -6.941 1 98.94 206 ILE B N 1
ATOM 3950 C CA . ILE B 1 206 ? 7.258 11.453 -6.672 1 98.94 206 ILE B CA 1
ATOM 3951 C C . ILE B 1 206 ? 6.418 12 -5.516 1 98.94 206 ILE B C 1
ATOM 3953 O O . ILE B 1 206 ? 5.191 12.078 -5.617 1 98.94 206 ILE B O 1
ATOM 3957 N N . VAL B 1 207 ? 7.094 12.391 -4.426 1 98.94 207 VAL B N 1
ATOM 3958 C CA . VAL B 1 207 ? 6.441 12.945 -3.246 1 98.94 207 VAL B CA 1
ATOM 3959 C C . VAL B 1 207 ? 6.754 14.438 -3.135 1 98.94 207 VAL B C 1
ATOM 3961 O O . VAL B 1 207 ? 7.922 14.828 -3.094 1 98.94 207 VAL B O 1
ATOM 3964 N N . GLY B 1 208 ? 5.727 15.266 -3.027 1 98.88 208 GLY B N 1
ATOM 3965 C CA . GLY B 1 208 ? 5.895 16.703 -2.965 1 98.88 208 GLY B CA 1
ATOM 3966 C C . GLY B 1 208 ? 6.336 17.203 -1.6 1 98.88 208 GLY B C 1
ATOM 3967 O O . GLY B 1 208 ? 6.547 16.406 -0.686 1 98.88 208 GLY B O 1
ATOM 3968 N N . ASP B 1 209 ? 6.473 18.562 -1.537 1 98.88 209 ASP B N 1
ATOM 3969 C CA . ASP B 1 209 ? 6.945 19.203 -0.313 1 98.88 209 ASP B CA 1
ATOM 3970 C C . ASP B 1 209 ? 5.895 19.125 0.789 1 98.88 209 ASP B C 1
ATOM 3972 O O . ASP B 1 209 ? 4.691 19.156 0.51 1 98.88 209 ASP B O 1
ATOM 3976 N N . HIS B 1 210 ? 6.34 19.047 2.031 1 98.62 210 HIS B N 1
ATOM 3977 C CA . HIS B 1 210 ? 5.492 19.188 3.211 1 98.62 210 HIS B CA 1
ATOM 3978 C C . HIS B 1 210 ? 4.465 18.062 3.275 1 98.62 210 HIS B C 1
ATOM 3980 O O . HIS B 1 210 ? 3.332 18.266 3.715 1 98.62 210 HIS B O 1
ATOM 3986 N N . VAL B 1 211 ? 4.781 16.938 2.713 1 98.94 211 VAL B N 1
ATOM 3987 C CA . VAL B 1 211 ? 3.938 15.75 2.822 1 98.94 211 VAL B CA 1
ATOM 3988 C C . VAL B 1 211 ? 4.281 14.984 4.098 1 98.94 211 VAL B C 1
ATOM 3990 O O . VAL B 1 211 ? 5.457 14.836 4.441 1 98.94 211 VAL B O 1
ATOM 3993 N N . ASP B 1 212 ? 3.305 14.523 4.812 1 98.94 212 ASP B N 1
ATOM 3994 C CA . ASP B 1 212 ? 3.459 13.609 5.941 1 98.94 212 ASP B CA 1
ATOM 3995 C C . ASP B 1 212 ? 2.893 12.227 5.605 1 98.94 212 ASP B C 1
ATOM 3997 O O . ASP B 1 212 ? 1.73 12.109 5.215 1 98.94 212 ASP B O 1
ATOM 4001 N N . ILE B 1 213 ? 3.711 11.242 5.758 1 98.94 213 ILE B N 1
ATOM 4002 C CA . ILE B 1 213 ? 3.318 9.867 5.473 1 98.94 213 ILE B CA 1
ATOM 4003 C C . ILE B 1 213 ? 3.285 9.062 6.77 1 98.94 213 ILE B C 1
ATOM 4005 O O . ILE B 1 213 ? 4.309 8.914 7.445 1 98.94 213 ILE B O 1
ATOM 4009 N N . GLY B 1 214 ? 2.172 8.477 7.082 1 98.88 214 GLY B N 1
ATOM 4010 C CA . GLY B 1 214 ? 1.964 7.766 8.336 1 98.88 214 GLY B CA 1
ATOM 4011 C C . GLY B 1 214 ? 2.684 6.434 8.391 1 98.88 214 GLY B C 1
ATOM 4012 O O . GLY B 1 214 ? 3.395 6.062 7.453 1 98.88 214 GLY B O 1
ATOM 4013 N N . ALA B 1 215 ? 2.518 5.715 9.562 1 98.94 215 ALA B N 1
ATOM 4014 C CA . ALA B 1 215 ? 3.199 4.449 9.82 1 98.94 215 ALA B CA 1
ATOM 4015 C C . ALA B 1 215 ? 2.627 3.33 8.961 1 98.94 215 ALA B C 1
ATOM 4017 O O . ALA B 1 215 ? 1.409 3.232 8.781 1 98.94 215 ALA B O 1
ATOM 4018 N N . ASN B 1 216 ? 3.561 2.543 8.367 1 98.88 216 ASN B N 1
ATOM 4019 C CA . ASN B 1 216 ? 3.248 1.332 7.617 1 98.88 216 ASN B CA 1
ATOM 4020 C C . ASN B 1 216 ? 2.406 1.643 6.383 1 98.88 216 ASN B C 1
ATOM 4022 O O . ASN B 1 216 ? 1.7 0.771 5.871 1 98.88 216 ASN B O 1
ATOM 4026 N N . VAL B 1 217 ? 2.459 2.881 5.98 1 98.94 217 VAL B N 1
ATOM 4027 C CA . VAL B 1 217 ? 1.854 3.25 4.707 1 98.94 217 VAL B CA 1
ATOM 4028 C C . VAL B 1 217 ? 2.611 2.582 3.562 1 98.94 217 VAL B C 1
ATOM 4030 O O . VAL B 1 217 ? 3.832 2.41 3.633 1 98.94 217 VAL B O 1
ATOM 4033 N N . THR B 1 218 ? 1.849 2.145 2.523 1 98.94 218 THR B N 1
ATOM 4034 C CA . THR B 1 218 ? 2.465 1.629 1.306 1 98.94 218 THR B CA 1
ATOM 4035 C C . THR B 1 218 ? 2.086 2.488 0.102 1 98.94 218 THR B C 1
ATOM 4037 O O . THR B 1 218 ? 0.914 2.814 -0.09 1 98.94 218 THR B O 1
ATOM 4040 N N . ILE B 1 219 ? 3.105 2.902 -0.678 1 98.94 219 ILE B N 1
ATOM 4041 C CA . ILE B 1 219 ? 2.893 3.658 -1.907 1 98.94 219 ILE B CA 1
ATOM 4042 C C . ILE B 1 219 ? 3.645 2.994 -3.059 1 98.94 219 ILE B C 1
ATOM 4044 O O . ILE B 1 219 ? 4.871 2.885 -3.023 1 98.94 219 ILE B O 1
ATOM 4048 N N . ASP B 1 220 ? 2.891 2.617 -4.055 1 98.88 220 ASP B N 1
ATOM 4049 C CA . ASP B 1 220 ? 3.502 1.966 -5.211 1 98.88 220 ASP B CA 1
ATOM 4050 C C . ASP B 1 220 ? 4.129 2.99 -6.152 1 98.88 220 ASP B C 1
ATOM 4052 O O . ASP B 1 220 ? 3.611 4.098 -6.305 1 98.88 220 ASP B O 1
ATOM 4056 N N . ARG B 1 221 ? 5.207 2.574 -6.789 1 98.5 221 ARG B N 1
ATOM 4057 C CA . ARG B 1 221 ? 5.68 3.34 -7.941 1 98.5 221 ARG B CA 1
ATOM 4058 C C . ARG B 1 221 ? 4.707 3.227 -9.109 1 98.5 221 ARG B C 1
ATOM 4060 O O . ARG B 1 221 ? 3.799 2.393 -9.094 1 98.5 221 ARG B O 1
ATOM 4067 N N . GLY B 1 222 ? 5.004 4.039 -10.117 1 96.62 222 GLY B N 1
ATOM 4068 C CA . GLY B 1 222 ? 4.176 3.994 -11.312 1 96.62 222 GLY B CA 1
ATOM 4069 C C . GLY B 1 222 ? 4.527 2.846 -12.242 1 96.62 222 GLY B C 1
ATOM 4070 O O . GLY B 1 222 ? 5.645 2.322 -12.188 1 96.62 222 GLY B O 1
ATOM 4071 N N . GLY B 1 223 ? 3.496 2.4 -13.039 1 94.25 223 GLY B N 1
ATOM 4072 C CA . GLY B 1 223 ? 3.773 1.472 -14.125 1 94.25 223 GLY B CA 1
ATOM 4073 C C . GLY B 1 223 ? 4.551 2.102 -15.258 1 94.25 223 GLY B C 1
ATOM 4074 O O . GLY B 1 223 ? 5.781 2.197 -15.203 1 94.25 223 GLY B O 1
ATOM 4075 N N . LEU B 1 224 ? 3.809 2.578 -16.156 1 91.44 224 LEU B N 1
ATOM 4076 C CA . LEU B 1 224 ? 4.43 3.268 -17.281 1 91.44 224 LEU B CA 1
ATOM 4077 C C . LEU B 1 224 ? 4.422 4.777 -17.062 1 91.44 224 LEU B C 1
ATOM 4079 O O . LEU B 1 224 ? 5.062 5.52 -17.812 1 91.44 224 LEU B O 1
ATOM 4083 N N . GLU B 1 225 ? 3.666 5.23 -16.094 1 93.44 225 GLU B N 1
ATOM 4084 C CA . GLU B 1 225 ? 3.654 6.609 -15.617 1 93.44 225 GLU B CA 1
ATOM 4085 C C . GLU B 1 225 ? 4.125 6.691 -14.164 1 93.44 225 GLU B C 1
ATOM 4087 O O . GLU B 1 225 ? 4.512 5.684 -13.57 1 93.44 225 GLU B O 1
ATOM 4092 N N . ASP B 1 226 ? 4.176 7.977 -13.68 1 97.31 226 ASP B N 1
ATOM 4093 C CA . ASP B 1 226 ? 4.645 8.125 -12.305 1 97.31 226 ASP B CA 1
ATOM 4094 C C . ASP B 1 226 ? 3.473 8.156 -11.328 1 97.31 226 ASP B C 1
ATOM 4096 O O . ASP B 1 226 ? 2.355 8.516 -11.695 1 97.31 226 ASP B O 1
ATOM 4100 N N . THR B 1 227 ? 3.641 7.605 -10.133 1 98.75 227 THR B N 1
ATOM 4101 C CA . THR B 1 227 ? 2.787 7.926 -9 1 98.75 227 THR B CA 1
ATOM 4102 C C . THR B 1 227 ? 3.201 9.25 -8.367 1 98.75 227 THR B C 1
ATOM 4104 O O . THR B 1 227 ? 4.387 9.484 -8.117 1 98.75 227 THR B O 1
ATOM 4107 N N . VAL B 1 228 ? 2.197 10.148 -8.094 1 98.94 228 VAL B N 1
ATOM 4108 C CA . VAL B 1 228 ? 2.541 11.5 -7.648 1 98.94 228 VAL B CA 1
ATOM 4109 C C . VAL B 1 228 ? 1.691 11.875 -6.434 1 98.94 228 VAL B C 1
ATOM 4111 O O . VAL B 1 228 ? 0.463 11.781 -6.477 1 98.94 228 VAL B O 1
ATOM 4114 N N . ILE B 1 229 ? 2.354 12.273 -5.359 1 98.94 229 ILE B N 1
ATOM 4115 C CA . ILE B 1 229 ? 1.698 12.828 -4.176 1 98.94 229 ILE B CA 1
ATOM 4116 C C . ILE B 1 229 ? 1.928 14.336 -4.117 1 98.94 229 ILE B C 1
ATOM 4118 O O . ILE B 1 229 ? 3.064 14.789 -3.979 1 98.94 229 ILE B O 1
ATOM 4122 N N . GLY B 1 230 ? 0.877 15.086 -4.125 1 98.94 230 GLY B N 1
ATOM 4123 C CA . GLY B 1 230 ? 0.979 16.531 -4.156 1 98.94 230 GLY B CA 1
ATOM 4124 C C . GLY B 1 230 ? 1.454 17.125 -2.842 1 98.94 230 GLY B C 1
ATOM 4125 O O . GLY B 1 230 ? 1.23 16.547 -1.776 1 98.94 230 GLY B O 1
ATOM 4126 N N . ALA B 1 231 ? 1.98 18.359 -2.973 1 98.88 231 ALA B N 1
ATOM 4127 C CA . ALA B 1 231 ? 2.549 19.047 -1.818 1 98.88 231 ALA B CA 1
ATOM 4128 C C . ALA B 1 231 ? 1.494 19.266 -0.738 1 98.88 231 ALA B C 1
ATOM 4130 O O . ALA B 1 231 ? 0.337 19.562 -1.042 1 98.88 231 ALA B O 1
ATOM 4131 N N . GLY B 1 232 ? 1.938 19.125 0.518 1 98.81 232 GLY B N 1
ATOM 4132 C CA . GLY B 1 232 ? 1.081 19.453 1.646 1 98.81 232 GLY B CA 1
ATOM 4133 C C . GLY B 1 232 ? 0.133 18.328 2.02 1 98.81 232 GLY B C 1
ATOM 4134 O O . GLY B 1 232 ? -0.568 18.406 3.029 1 98.81 232 GLY B O 1
ATOM 4135 N N . THR B 1 233 ? 0.084 17.266 1.275 1 98.88 233 THR B N 1
ATOM 4136 C CA . THR B 1 233 ? -0.825 16.141 1.502 1 98.88 233 THR B CA 1
ATOM 4137 C C . THR B 1 233 ? -0.407 15.352 2.736 1 98.88 233 THR B C 1
ATOM 4139 O O . THR B 1 233 ? 0.786 15.18 2.996 1 98.88 233 THR B O 1
ATOM 4142 N N . LYS B 1 234 ? -1.422 14.938 3.518 1 98.94 234 LYS B N 1
ATOM 4143 C CA . LYS B 1 234 ? -1.212 14.164 4.734 1 98.94 234 LYS B CA 1
ATOM 4144 C C . LYS B 1 234 ? -1.856 12.781 4.625 1 98.94 234 LYS B C 1
ATOM 4146 O O . LYS B 1 234 ? -3.045 12.672 4.32 1 98.94 234 LYS B O 1
ATOM 4151 N N . LEU B 1 235 ? -1.067 11.797 4.855 1 98.94 235 LEU B N 1
ATOM 4152 C CA . LEU B 1 235 ? -1.551 10.414 4.875 1 98.94 235 LEU B CA 1
ATOM 4153 C C . LEU B 1 235 ? -1.474 9.836 6.281 1 98.94 235 LEU B C 1
ATOM 4155 O O . LEU B 1 235 ? -0.4 9.812 6.891 1 98.94 235 LEU B O 1
ATOM 4159 N N . ASP B 1 236 ? -2.58 9.344 6.777 1 98.88 236 ASP B N 1
ATOM 4160 C CA . ASP B 1 236 ? -2.617 8.672 8.07 1 98.88 236 ASP B CA 1
ATOM 4161 C C . ASP B 1 236 ? -2.029 7.266 7.977 1 98.88 236 ASP B C 1
ATOM 4163 O O . ASP B 1 236 ? -1.516 6.875 6.926 1 98.88 236 ASP B O 1
ATOM 4167 N N . ASN B 1 237 ? -2.049 6.516 9.125 1 98.94 237 ASN B N 1
ATOM 4168 C CA . ASN B 1 237 ? -1.413 5.203 9.203 1 98.94 237 ASN B CA 1
ATOM 4169 C C . ASN B 1 237 ? -2.146 4.176 8.352 1 98.94 237 ASN B C 1
ATOM 4171 O O . ASN B 1 237 ? -3.371 4.23 8.219 1 98.94 237 ASN B O 1
ATOM 4175 N N . LEU B 1 238 ? -1.364 3.186 7.695 1 98.81 238 LEU B N 1
ATOM 4176 C CA . LEU B 1 238 ? -1.903 1.99 7.059 1 98.81 238 LEU B CA 1
ATOM 4177 C C . LEU B 1 238 ? -2.699 2.354 5.809 1 98.81 238 LEU B C 1
ATOM 4179 O O . LEU B 1 238 ? -3.594 1.609 5.398 1 98.81 238 LEU B O 1
ATOM 4183 N N . VAL B 1 239 ? -2.441 3.541 5.234 1 98.94 239 VAL B N 1
ATOM 4184 C CA . VAL B 1 239 ? -3.004 3.918 3.941 1 98.94 239 VAL B CA 1
ATOM 4185 C C . VAL B 1 239 ? -2.258 3.197 2.82 1 98.94 239 VAL B C 1
ATOM 4187 O O . VAL B 1 239 ? -1.045 2.99 2.908 1 98.94 239 VAL B O 1
ATOM 4190 N N . HIS B 1 240 ? -2.971 2.768 1.781 1 98.94 240 HIS B N 1
ATOM 4191 C CA . HIS B 1 240 ? -2.375 2.199 0.578 1 98.94 240 HIS B CA 1
ATOM 4192 C C . HIS B 1 240 ? -2.635 3.084 -0.637 1 98.94 240 HIS B C 1
ATOM 4194 O O . HIS B 1 240 ? -3.779 3.465 -0.897 1 98.94 240 HIS B O 1
ATOM 4200 N N . ILE B 1 241 ? -1.58 3.391 -1.402 1 98.94 241 ILE B N 1
ATOM 4201 C CA . ILE B 1 241 ? -1.672 4.129 -2.656 1 98.94 241 ILE B CA 1
ATOM 4202 C C . ILE B 1 241 ? -1.144 3.271 -3.803 1 98.94 241 ILE B C 1
ATOM 4204 O O . ILE B 1 241 ? 0.042 2.932 -3.836 1 98.94 241 ILE B O 1
ATOM 4208 N N . GLY B 1 242 ? -2.027 2.977 -4.781 1 98.81 242 GLY B N 1
ATOM 4209 C CA . GLY B 1 242 ? -1.666 2.111 -5.895 1 98.81 242 GLY B CA 1
ATOM 4210 C C . GLY B 1 242 ? -0.828 2.811 -6.945 1 98.81 242 GLY B C 1
ATOM 4211 O O . GLY B 1 242 ? -0.504 3.99 -6.805 1 98.81 242 GLY B O 1
ATOM 4212 N N . HIS B 1 243 ? -0.434 2.055 -7.934 1 98.38 243 HIS B N 1
ATOM 4213 C CA . HIS B 1 243 ? 0.43 2.537 -9 1 98.38 243 HIS B CA 1
ATOM 4214 C C . HIS B 1 243 ? -0.26 3.625 -9.82 1 98.38 243 HIS B C 1
ATOM 4216 O O . HIS B 1 243 ? -1.476 3.578 -10.023 1 98.38 243 HIS B O 1
ATOM 4222 N N . ASN B 1 244 ? 0.461 4.617 -10.305 1 97.69 244 ASN B N 1
ATOM 4223 C CA . ASN B 1 244 ? 0.015 5.648 -11.234 1 97.69 244 ASN B CA 1
ATOM 4224 C C . ASN B 1 244 ? -0.961 6.617 -10.578 1 97.69 244 ASN B C 1
ATOM 4226 O O . ASN B 1 244 ? -1.557 7.461 -11.242 1 97.69 244 ASN B O 1
ATOM 4230 N N . VAL B 1 245 ? -1.194 6.469 -9.25 1 98.81 245 VAL B N 1
ATOM 4231 C CA . VAL B 1 245 ? -2.131 7.367 -8.586 1 98.81 245 VAL B CA 1
ATOM 4232 C C . VAL B 1 245 ? -1.562 8.781 -8.57 1 98.81 245 VAL B C 1
ATOM 4234 O O . VAL B 1 245 ? -0.361 8.977 -8.367 1 98.81 245 VAL B O 1
ATOM 4237 N N . ARG B 1 246 ? -2.416 9.734 -8.773 1 98.88 246 ARG B N 1
ATOM 4238 C CA . ARG B 1 246 ? -2.07 11.148 -8.68 1 98.88 246 ARG B CA 1
ATOM 4239 C C . ARG B 1 246 ? -2.941 11.859 -7.645 1 98.88 246 ARG B C 1
ATOM 4241 O O . ARG B 1 246 ? -4.152 11.984 -7.832 1 98.88 246 ARG B O 1
ATOM 4248 N N . ILE B 1 247 ? -2.359 12.344 -6.605 1 98.94 247 ILE B N 1
ATOM 4249 C CA . ILE B 1 247 ? -3.057 13.055 -5.547 1 98.94 247 ILE B CA 1
ATOM 4250 C C . ILE B 1 247 ? -2.688 14.539 -5.594 1 98.94 247 ILE B C 1
ATOM 4252 O O . ILE B 1 247 ? -1.505 14.891 -5.637 1 98.94 247 ILE B O 1
ATOM 4256 N N . GLY B 1 248 ? -3.658 15.391 -5.586 1 98.81 248 GLY B N 1
ATOM 4257 C CA . GLY B 1 248 ? -3.438 16.828 -5.605 1 98.81 248 GLY B CA 1
ATOM 4258 C C . GLY B 1 248 ? -2.842 17.359 -4.312 1 98.81 248 GLY B C 1
ATOM 4259 O O . GLY B 1 248 ? -2.447 16.578 -3.441 1 98.81 248 GLY B O 1
ATOM 4260 N N . GLU B 1 249 ? -2.781 18.734 -4.25 1 98.81 249 GLU B N 1
ATOM 4261 C CA . GLU B 1 249 ? -2.176 19.391 -3.1 1 98.81 249 GLU B CA 1
ATOM 4262 C C . GLU B 1 249 ? -3.152 19.469 -1.93 1 98.81 249 GLU B C 1
ATOM 4264 O O . GLU B 1 249 ? -4.363 19.594 -2.131 1 98.81 249 GLU B O 1
ATOM 4269 N N . ASN B 1 250 ? -2.625 19.359 -0.742 1 98.69 250 ASN B N 1
ATOM 4270 C CA . ASN B 1 250 ? -3.375 19.609 0.483 1 98.69 250 ASN B CA 1
ATOM 4271 C C . ASN B 1 250 ? -4.582 18.688 0.604 1 98.69 250 ASN B C 1
ATOM 4273 O O . ASN B 1 250 ? -5.699 19.141 0.864 1 98.69 250 ASN B O 1
ATOM 4277 N N . VAL B 1 251 ? -4.336 17.469 0.37 1 98.88 251 VAL B N 1
ATOM 4278 C CA . VAL B 1 251 ? -5.32 16.406 0.587 1 98.88 251 VAL B CA 1
ATOM 4279 C C . VAL B 1 251 ? -5.043 15.711 1.913 1 98.88 251 VAL B C 1
ATOM 4281 O O . VAL B 1 251 ? -3.887 15.531 2.301 1 98.88 251 VAL B O 1
ATOM 4284 N N . VAL B 1 252 ? -6.102 15.352 2.629 1 98.88 252 VAL B N 1
ATOM 4285 C CA . VAL B 1 252 ? -5.949 14.539 3.83 1 98.88 252 VAL B CA 1
ATOM 4286 C C . VAL B 1 252 ? -6.637 13.188 3.629 1 98.88 252 VAL B C 1
ATOM 4288 O O . VAL B 1 252 ? -7.781 13.125 3.184 1 98.88 252 VAL B O 1
ATOM 4291 N N . ILE B 1 253 ? -5.918 12.156 3.916 1 98.88 253 ILE B N 1
ATOM 4292 C CA . ILE B 1 253 ? -6.426 10.789 3.787 1 98.88 253 ILE B CA 1
ATOM 4293 C C . ILE B 1 253 ? -6.289 10.062 5.121 1 98.88 253 ILE B C 1
ATOM 4295 O O . ILE B 1 253 ? -5.176 9.805 5.582 1 98.88 253 ILE B O 1
ATOM 4299 N N . ALA B 1 254 ? -7.418 9.664 5.652 1 98.81 254 ALA B N 1
ATOM 4300 C CA . ALA B 1 254 ? -7.426 9.047 6.977 1 98.81 254 ALA B CA 1
ATOM 4301 C C . ALA B 1 254 ? -7.082 7.562 6.891 1 98.81 254 ALA B C 1
ATOM 4303 O O . ALA B 1 254 ? -7.023 6.996 5.797 1 98.81 254 ALA B O 1
ATOM 4304 N N . ALA B 1 255 ? -6.949 6.926 8.039 1 98.81 255 ALA B N 1
ATOM 4305 C CA . ALA B 1 255 ? -6.293 5.629 8.203 1 98.81 255 ALA B CA 1
ATOM 4306 C C . ALA B 1 255 ? -7.035 4.539 7.438 1 98.81 255 ALA B C 1
ATOM 4308 O O . ALA B 1 255 ? -8.266 4.555 7.352 1 98.81 255 ALA B O 1
ATOM 4309 N N . GLN B 1 256 ? -6.219 3.531 6.91 1 98.69 256 GLN B N 1
ATOM 4310 C CA . GLN B 1 256 ? -6.691 2.281 6.32 1 98.69 256 GLN B CA 1
ATOM 4311 C C . GLN B 1 256 ? -7.457 2.539 5.027 1 98.69 256 GLN B C 1
ATOM 4313 O O . GLN B 1 256 ? -8.188 1.668 4.547 1 98.69 256 GLN B O 1
ATOM 4318 N N . THR B 1 257 ? -7.355 3.77 4.48 1 98.88 257 THR B N 1
ATOM 4319 C CA . THR B 1 257 ? -7.902 4.035 3.154 1 98.88 257 THR B CA 1
ATOM 4320 C C . THR B 1 257 ? -7.051 3.367 2.076 1 98.88 257 THR B C 1
ATOM 4322 O O . THR B 1 257 ? -5.824 3.328 2.182 1 98.88 257 THR B O 1
ATOM 4325 N N . GLY B 1 258 ? -7.707 2.768 1.086 1 98.81 258 GLY B N 1
ATOM 4326 C CA . GLY B 1 258 ? -7.043 2.141 -0.045 1 98.81 258 GLY B CA 1
ATOM 4327 C C . GLY B 1 258 ? -7.426 2.756 -1.378 1 98.81 258 GLY B C 1
ATOM 4328 O O . GLY B 1 258 ? -8.602 2.789 -1.736 1 98.81 258 GLY B O 1
ATOM 4329 N N . ILE B 1 259 ? -6.445 3.209 -2.137 1 98.88 259 ILE B N 1
ATOM 4330 C CA . ILE B 1 259 ? -6.637 3.822 -3.445 1 98.88 259 ILE B CA 1
ATOM 4331 C C . ILE B 1 259 ? -6.023 2.936 -4.527 1 98.88 259 ILE B C 1
ATOM 4333 O O . ILE B 1 259 ? -4.809 2.732 -4.555 1 98.88 259 ILE B O 1
ATOM 4337 N N . SER B 1 260 ? -6.895 2.412 -5.434 1 98.62 260 SER B N 1
ATOM 4338 C CA . SER B 1 260 ? -6.418 1.518 -6.484 1 98.62 260 SER B CA 1
ATOM 4339 C C . SER B 1 260 ? -5.652 2.283 -7.555 1 98.62 260 SER B C 1
ATOM 4341 O O . SER B 1 260 ? -5.613 3.516 -7.539 1 98.62 260 SER B O 1
ATOM 4343 N N . GLY B 1 261 ? -5.055 1.548 -8.406 1 98.38 261 GLY B N 1
ATOM 4344 C CA . GLY B 1 261 ? -4.156 2.102 -9.406 1 98.38 261 GLY B CA 1
ATOM 4345 C C . GLY B 1 261 ? -4.824 3.127 -10.305 1 98.38 261 GLY B C 1
ATOM 4346 O O . GLY B 1 261 ? -5.996 2.982 -10.656 1 98.38 261 GLY B O 1
ATOM 4347 N N . SER B 1 262 ? -4.094 4.164 -10.68 1 97.81 262 SER B N 1
ATOM 4348 C CA . SER B 1 262 ? -4.41 5.137 -11.719 1 97.81 262 SER B CA 1
ATOM 4349 C C . SER B 1 262 ? -5.594 6.012 -11.32 1 97.81 262 SER B C 1
ATOM 4351 O O . SER B 1 262 ? -6.328 6.5 -12.18 1 97.81 262 SER B O 1
ATOM 4353 N N . CYS B 1 263 ? -5.891 6.09 -10.008 1 98.69 263 CYS B N 1
ATOM 4354 C CA . CYS B 1 263 ? -6.875 7.047 -9.516 1 98.69 263 CYS B CA 1
ATOM 4355 C C . CYS B 1 263 ? -6.305 8.461 -9.516 1 98.69 263 CYS B C 1
ATOM 4357 O O . CYS B 1 263 ? -5.09 8.648 -9.477 1 98.69 263 CYS B O 1
ATOM 4359 N N . THR B 1 264 ? -7.199 9.414 -9.617 1 98.81 264 THR B N 1
ATOM 4360 C CA . THR B 1 264 ? -6.859 10.82 -9.469 1 98.81 264 THR B CA 1
ATOM 4361 C C . THR B 1 264 ? -7.688 11.469 -8.367 1 98.81 264 THR B C 1
ATOM 4363 O O . THR B 1 264 ? -8.922 11.383 -8.375 1 98.81 264 THR B O 1
ATOM 4366 N N . ILE B 1 265 ? -7.051 12.094 -7.43 1 98.81 265 ILE B N 1
ATOM 4367 C CA . ILE B 1 265 ? -7.727 12.781 -6.336 1 98.81 265 ILE B CA 1
ATOM 4368 C C . ILE B 1 265 ? -7.445 14.281 -6.418 1 98.81 265 ILE B C 1
ATOM 4370 O O . ILE B 1 265 ? -6.293 14.703 -6.332 1 98.81 265 ILE B O 1
ATOM 4374 N N . GLY B 1 266 ? -8.484 15.07 -6.543 1 98.69 266 GLY B N 1
ATOM 4375 C CA . GLY B 1 266 ? -8.352 16.516 -6.668 1 98.69 266 GLY B CA 1
ATOM 4376 C C . GLY B 1 266 ? -7.855 17.172 -5.398 1 98.69 266 GLY B C 1
ATOM 4377 O O . GLY B 1 266 ? -8.133 16.703 -4.293 1 98.69 266 GLY B O 1
ATOM 4378 N N . ALA B 1 267 ? -7.25 18.344 -5.605 1 98.69 267 ALA B N 1
ATOM 4379 C CA . ALA B 1 267 ? -6.652 19.109 -4.508 1 98.69 267 ALA B CA 1
ATOM 4380 C C . ALA B 1 267 ? -7.699 19.469 -3.459 1 98.69 267 ALA B C 1
ATOM 4382 O O . ALA B 1 267 ? -8.875 19.672 -3.787 1 98.69 267 ALA B O 1
ATOM 4383 N N . GLY B 1 268 ? -7.273 19.484 -2.213 1 98.56 268 GLY B N 1
ATOM 4384 C CA . GLY B 1 268 ? -8.117 19.969 -1.133 1 98.56 268 GLY B CA 1
ATOM 4385 C C . GLY B 1 268 ? -9.156 18.953 -0.686 1 98.56 268 GLY B C 1
ATOM 4386 O O . GLY B 1 268 ? -10.031 19.266 0.12 1 98.56 268 GLY B O 1
ATOM 4387 N N . SER B 1 269 ? -9.109 17.734 -1.184 1 98.69 269 SER B N 1
ATOM 4388 C CA . SER B 1 269 ? -10.094 16.719 -0.828 1 98.69 269 SER B CA 1
ATOM 4389 C C . SER B 1 269 ? -9.844 16.172 0.575 1 98.69 269 SER B C 1
ATOM 4391 O O . SER B 1 269 ? -8.711 16.219 1.068 1 98.69 269 SER B O 1
ATOM 4393 N N . ILE B 1 270 ? -10.867 15.758 1.214 1 98.75 270 ILE B N 1
ATOM 4394 C CA . ILE B 1 270 ? -10.859 15.148 2.537 1 98.75 270 ILE B CA 1
ATOM 4395 C C . ILE B 1 270 ? -11.414 13.727 2.455 1 98.75 270 ILE B C 1
ATOM 4397 O O . ILE B 1 270 ? -12.602 13.531 2.191 1 98.75 270 ILE B O 1
ATOM 4401 N N . ILE B 1 271 ? -10.578 12.805 2.744 1 98.75 271 ILE B N 1
ATOM 4402 C CA . ILE B 1 271 ? -10.961 11.406 2.609 1 98.75 271 ILE B CA 1
ATOM 4403 C C . ILE B 1 271 ? -10.977 10.734 3.984 1 98.75 271 ILE B C 1
ATOM 4405 O O . ILE B 1 271 ? -9.93 10.617 4.629 1 98.75 271 ILE B O 1
ATOM 4409 N N . GLY B 1 272 ? -12.125 10.219 4.391 1 98.62 272 GLY B N 1
ATOM 4410 C CA . GLY B 1 272 ? -12.273 9.586 5.691 1 98.62 272 GLY B CA 1
ATOM 4411 C C . GLY B 1 272 ? -11.586 8.234 5.777 1 98.62 272 GLY B C 1
ATOM 4412 O O . GLY B 1 272 ? -10.922 7.809 4.832 1 98.62 272 GLY B O 1
ATOM 4413 N N . GLY B 1 273 ? -11.695 7.602 6.977 1 98.5 273 GLY B N 1
ATOM 4414 C CA . GLY B 1 273 ? -11.008 6.34 7.211 1 98.5 273 GLY B CA 1
ATOM 4415 C C . GLY B 1 273 ? -11.648 5.168 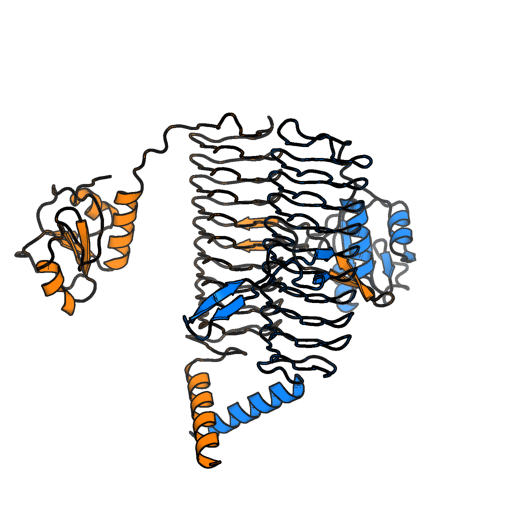6.488 1 98.5 273 GLY B C 1
ATOM 4416 O O . GLY B 1 273 ? -12.875 5.109 6.355 1 98.5 273 GLY B O 1
ATOM 4417 N N . GLN B 1 274 ? -10.797 4.246 6.039 1 98.38 274 GLN B N 1
ATOM 4418 C CA . GLN B 1 274 ? -11.219 2.986 5.43 1 98.38 274 GLN B CA 1
ATOM 4419 C C . GLN B 1 274 ? -12.023 3.234 4.16 1 98.38 274 GLN B C 1
ATOM 4421 O O . GLN B 1 274 ? -12.922 2.451 3.826 1 98.38 274 GLN B O 1
ATOM 4426 N N . VAL B 1 275 ? -11.82 4.391 3.516 1 98.69 275 VAL B N 1
ATOM 4427 C CA . VAL B 1 275 ? -12.406 4.602 2.193 1 98.69 275 VAL B CA 1
ATOM 4428 C C . VAL B 1 275 ? -11.719 3.695 1.175 1 98.69 275 VAL B C 1
ATOM 4430 O O . VAL B 1 275 ? -10.523 3.416 1.288 1 98.69 275 VAL B O 1
ATOM 4433 N N . GLY B 1 276 ? -12.461 3.148 0.205 1 98.5 276 GLY B N 1
ATOM 4434 C CA . GLY B 1 276 ? -11.938 2.383 -0.911 1 98.5 276 GLY B CA 1
ATOM 4435 C C . GLY B 1 276 ? -12.25 2.996 -2.262 1 98.5 276 GLY B C 1
ATOM 4436 O O . GLY B 1 276 ? -13.398 3.383 -2.52 1 98.5 276 GLY B O 1
ATOM 4437 N N . MET B 1 277 ? -11.266 3.098 -3.08 1 98.19 277 MET B N 1
ATOM 4438 C CA . MET B 1 277 ? -11.461 3.613 -4.43 1 98.19 277 MET B CA 1
ATOM 4439 C C . MET B 1 277 ? -11.062 2.574 -5.473 1 98.19 277 MET B C 1
ATOM 4441 O O . MET B 1 277 ? -9.938 2.068 -5.453 1 98.19 277 MET B O 1
ATOM 4445 N N . GLY B 1 278 ? -12.039 2.264 -6.418 1 97.81 278 GLY B N 1
ATOM 4446 C CA . GLY B 1 278 ? -11.734 1.378 -7.531 1 97.81 278 GLY B CA 1
ATOM 4447 C C . GLY B 1 278 ? -10.773 1.988 -8.531 1 97.81 278 GLY B C 1
ATOM 4448 O O . GLY B 1 278 ? -10.547 3.199 -8.523 1 97.81 278 GLY B O 1
ATOM 4449 N N . ASP B 1 279 ? -10.234 1.186 -9.359 1 97.75 279 ASP B N 1
ATOM 4450 C CA . ASP B 1 279 ? -9.172 1.622 -10.25 1 97.75 279 ASP B CA 1
ATOM 4451 C C . ASP B 1 279 ? -9.672 2.689 -11.227 1 97.75 279 ASP B C 1
ATOM 4453 O O . ASP B 1 279 ? -10.852 2.699 -11.594 1 97.75 279 ASP B O 1
ATOM 4457 N N . HIS B 1 280 ? -8.836 3.674 -11.609 1 97.5 280 HIS B N 1
ATOM 4458 C CA . HIS B 1 280 ? -9.047 4.711 -12.609 1 97.5 280 HIS B CA 1
ATOM 4459 C C . HIS B 1 280 ? -10.18 5.648 -12.211 1 97.5 280 HIS B C 1
ATOM 4461 O O . HIS B 1 280 ? -10.797 6.285 -13.062 1 97.5 280 HIS B O 1
ATOM 4467 N N . ALA B 1 281 ? -10.578 5.617 -10.906 1 97.94 281 ALA B N 1
ATOM 4468 C CA . ALA B 1 281 ? -11.57 6.582 -10.438 1 97.94 281 ALA B CA 1
ATOM 4469 C C . ALA B 1 281 ? -10.961 7.977 -10.312 1 97.94 281 ALA B C 1
ATOM 4471 O O . ALA B 1 281 ? -9.758 8.117 -10.094 1 97.94 281 ALA B O 1
ATOM 4472 N N . THR B 1 282 ? -11.812 8.992 -10.445 1 98.56 282 THR B N 1
ATOM 4473 C CA . THR B 1 282 ? -11.383 10.383 -10.336 1 98.56 282 THR B CA 1
ATOM 4474 C C . THR B 1 282 ? -12.266 11.141 -9.344 1 98.56 282 THR B C 1
ATOM 4476 O O . THR B 1 282 ? -13.492 11.094 -9.43 1 98.56 282 THR B O 1
ATOM 4479 N N . LEU B 1 283 ? -11.664 11.75 -8.359 1 98.44 283 LEU B N 1
ATOM 4480 C CA . LEU B 1 283 ? -12.344 12.672 -7.453 1 98.44 283 LEU B CA 1
ATOM 4481 C C . LEU B 1 283 ? -12.047 14.117 -7.816 1 98.44 283 LEU B C 1
ATOM 4483 O O . LEU B 1 283 ? -10.883 14.516 -7.887 1 98.44 283 LEU B O 1
ATOM 4487 N N . GLU B 1 284 ? -13.039 14.891 -8.016 1 97.81 284 GLU B N 1
ATOM 4488 C CA . GLU B 1 284 ? -12.844 16.312 -8.289 1 97.81 284 GLU B CA 1
ATOM 4489 C C . GLU B 1 284 ? -12.281 17.047 -7.07 1 97.81 284 GLU B C 1
ATOM 4491 O O . GLU B 1 284 ? -12.289 16.5 -5.965 1 97.81 284 GLU B O 1
ATOM 4496 N N . GLU B 1 285 ? -11.836 18.266 -7.32 1 97.75 285 GLU B N 1
ATOM 4497 C CA . GLU B 1 285 ? -11.25 19.078 -6.258 1 97.75 285 GLU B CA 1
ATOM 4498 C C . GLU B 1 285 ? -12.242 19.297 -5.121 1 97.75 285 GLU B C 1
ATOM 4500 O O . GLU B 1 285 ? -13.43 19.531 -5.359 1 97.75 285 GLU B O 1
ATOM 4505 N N . GLY B 1 286 ? -11.773 19.156 -3.961 1 98 286 GLY B N 1
ATOM 4506 C CA . GLY B 1 286 ? -12.562 19.516 -2.793 1 98 286 GLY B CA 1
ATOM 4507 C C . GLY B 1 286 ? -13.562 18.438 -2.404 1 98 286 GLY B C 1
ATOM 4508 O O . GLY B 1 286 ? -14.508 18.703 -1.653 1 98 286 GLY B O 1
ATOM 4509 N N . THR B 1 287 ? -13.438 17.219 -2.834 1 97.88 287 THR B N 1
ATOM 4510 C CA . THR B 1 287 ? -14.344 16.125 -2.512 1 97.88 287 THR B CA 1
ATOM 4511 C C . THR B 1 287 ? -14.219 15.734 -1.044 1 97.88 287 THR B C 1
ATOM 4513 O O . THR B 1 287 ? -13.109 15.68 -0.505 1 97.88 287 THR B O 1
ATOM 4516 N N . ILE B 1 288 ? -15.344 15.492 -0.432 1 98.56 288 ILE B N 1
ATOM 4517 C CA . ILE B 1 288 ? -15.367 15.047 0.958 1 98.56 288 ILE B CA 1
ATOM 4518 C C . ILE B 1 288 ? -16.047 13.688 1.056 1 98.56 288 ILE B C 1
ATOM 4520 O O . ILE B 1 288 ? -17.25 13.562 0.8 1 98.56 288 ILE B O 1
ATOM 4524 N N . LEU B 1 289 ? -15.328 12.672 1.453 1 98.5 289 LEU B N 1
ATOM 4525 C CA . LEU B 1 289 ? -15.844 11.32 1.615 1 98.5 289 LEU B CA 1
ATOM 4526 C C . LEU B 1 289 ? -15.797 10.891 3.078 1 98.5 289 LEU B C 1
ATOM 4528 O O . LEU B 1 289 ? -14.727 10.906 3.699 1 98.5 289 LEU B O 1
ATOM 4532 N N . GLY B 1 290 ? -16.938 10.484 3.584 1 98.06 290 GLY B N 1
ATOM 4533 C CA . GLY B 1 290 ? -16.984 9.945 4.934 1 98.06 290 GLY B CA 1
ATOM 4534 C C . GLY B 1 290 ? -16.359 8.562 5.043 1 98.06 290 GLY B C 1
ATOM 4535 O O . GLY B 1 290 ? -16.062 7.926 4.027 1 98.06 290 GLY B O 1
ATOM 4536 N N . GLY B 1 291 ? -16.156 8.133 6.258 1 97.38 291 GLY B N 1
ATOM 4537 C CA . GLY B 1 291 ? -15.5 6.863 6.508 1 97.38 291 GLY B CA 1
ATOM 4538 C C . GLY B 1 291 ? -16.234 5.684 5.898 1 97.38 291 GLY B C 1
ATOM 4539 O O . GLY B 1 291 ? -17.469 5.637 5.918 1 97.38 291 GLY B O 1
ATOM 4540 N N . GLN B 1 292 ? -15.414 4.746 5.391 1 96.81 292 GLN B N 1
ATOM 4541 C CA . GLN B 1 292 ? -15.875 3.471 4.855 1 96.81 292 GLN B CA 1
ATOM 4542 C C . GLN B 1 292 ? -16.656 3.67 3.561 1 96.81 292 GLN B C 1
ATOM 4544 O O . GLN B 1 292 ? -17.344 2.756 3.094 1 96.81 292 GLN B O 1
ATOM 4549 N N . SER B 1 293 ? -16.594 4.875 2.992 1 97.56 293 SER B N 1
ATOM 4550 C CA . SER B 1 293 ? -17.219 5.094 1.696 1 97.56 293 SER B CA 1
ATOM 4551 C C . SER B 1 293 ? -16.453 4.379 0.583 1 97.56 293 SER B C 1
ATOM 4553 O O . SER B 1 293 ? -15.281 4.043 0.745 1 97.56 293 SER B O 1
ATOM 4555 N N . GLY B 1 294 ? -17.156 4.133 -0.537 1 97.31 294 GLY B N 1
ATOM 4556 C CA . GLY B 1 294 ? -16.547 3.471 -1.681 1 97.31 294 GLY B CA 1
ATOM 4557 C C . GLY B 1 294 ? -16.828 4.168 -2.996 1 97.31 294 GLY B C 1
ATOM 4558 O O . GLY B 1 294 ? -17.953 4.637 -3.223 1 97.31 294 GLY B O 1
ATOM 4559 N N . ILE B 1 295 ? -15.82 4.301 -3.781 1 97.31 295 ILE B N 1
ATOM 4560 C CA . ILE B 1 295 ? -15.945 4.832 -5.133 1 97.31 295 ILE B CA 1
ATOM 4561 C C . ILE B 1 295 ? -15.703 3.715 -6.148 1 97.31 295 ILE B C 1
ATOM 4563 O O . ILE B 1 295 ? -14.695 3.014 -6.082 1 97.31 295 ILE B O 1
ATOM 4567 N N . LEU B 1 296 ? -16.656 3.564 -7.109 1 94.56 296 LEU B N 1
ATOM 4568 C CA . LEU B 1 296 ? -16.547 2.496 -8.094 1 94.56 296 LEU B CA 1
ATOM 4569 C C . LEU B 1 296 ? -15.453 2.801 -9.109 1 94.56 296 LEU B C 1
ATOM 4571 O O . LEU B 1 296 ? -15.109 3.965 -9.336 1 94.56 296 LEU B O 1
ATOM 4575 N N . SER B 1 297 ? -14.945 1.771 -9.766 1 96.38 297 SER B N 1
ATOM 4576 C CA . SER B 1 297 ? -13.906 1.897 -10.781 1 96.38 297 SER B CA 1
ATOM 4577 C C . SER B 1 297 ? -14.344 2.826 -11.906 1 96.38 297 SER B C 1
ATOM 4579 O O . SER B 1 297 ? -15.508 2.824 -12.305 1 96.38 297 SER B O 1
ATOM 4581 N N . GLU B 1 298 ? -13.398 3.629 -12.43 1 96.25 298 GLU B N 1
ATOM 4582 C CA . GLU B 1 298 ? -13.547 4.473 -13.609 1 96.25 298 GLU B CA 1
ATOM 4583 C C . GLU B 1 298 ? -14.555 5.59 -13.367 1 96.25 298 GLU B C 1
ATOM 4585 O O . GLU B 1 298 ? -14.867 6.359 -14.273 1 96.25 298 GLU B O 1
ATOM 4590 N N . LYS B 1 299 ? -15.055 5.648 -12.125 1 95.31 299 LYS B N 1
ATOM 4591 C CA . LYS B 1 299 ? -16.047 6.676 -11.82 1 95.31 299 LYS B CA 1
ATOM 4592 C C . LYS B 1 299 ? -15.398 8.055 -11.719 1 95.31 299 LYS B C 1
ATOM 4594 O O . LYS B 1 299 ? -14.328 8.203 -11.125 1 95.31 299 LYS B O 1
ATOM 4599 N N . ILE B 1 300 ? -16.062 9.008 -12.383 1 97 300 ILE B N 1
ATOM 4600 C CA . ILE B 1 300 ? -15.734 10.414 -12.148 1 97 300 ILE B CA 1
ATOM 4601 C C . ILE B 1 300 ? -16.672 10.992 -11.094 1 97 300 ILE B C 1
ATOM 4603 O O . ILE B 1 300 ? -17.844 11.242 -11.367 1 97 300 ILE B O 1
ATOM 4607 N N . PHE B 1 301 ? -16.156 11.227 -9.953 1 95.56 301 PHE B N 1
ATOM 4608 C CA . PHE B 1 301 ? -16.969 11.641 -8.805 1 95.56 301 PHE B CA 1
ATOM 4609 C C . PHE B 1 301 ? -16.953 13.156 -8.664 1 95.56 301 PHE B C 1
ATOM 4611 O O . PHE B 1 301 ? -15.922 13.75 -8.367 1 95.56 301 PHE B O 1
ATOM 4618 N N . ARG B 1 302 ? -18.156 13.828 -8.75 1 94.81 302 ARG B N 1
ATOM 4619 C CA . ARG B 1 302 ? -18.25 15.281 -8.867 1 94.81 302 ARG B CA 1
ATOM 4620 C C . ARG B 1 302 ? -19.078 15.867 -7.73 1 94.81 302 ARG B C 1
ATOM 4622 O O . ARG B 1 302 ? -19.281 17.078 -7.668 1 94.81 302 ARG B O 1
ATOM 4629 N N . GLU B 1 303 ? -19.531 15.039 -6.867 1 92.62 303 GLU B N 1
ATOM 4630 C CA . GLU B 1 303 ? -20.438 15.508 -5.832 1 92.62 303 GLU B CA 1
ATOM 4631 C C . GLU B 1 303 ? -19.766 16.516 -4.906 1 92.62 303 GLU B C 1
ATOM 4633 O O . GLU B 1 303 ? -18.578 16.359 -4.574 1 92.62 303 GLU B O 1
ATOM 4638 N N . LYS B 1 304 ? -20.578 17.484 -4.527 1 91 304 LYS B N 1
ATOM 4639 C CA . LYS B 1 304 ? -20.109 18.484 -3.582 1 91 304 LYS B CA 1
ATOM 4640 C C . LYS B 1 304 ? -20.609 18.188 -2.17 1 91 304 LYS B C 1
ATOM 4642 O O . LYS B 1 304 ? -21.656 17.578 -1.995 1 91 304 LYS B O 1
ATOM 4647 N N . GLY B 1 305 ? -19.797 18.609 -1.247 1 94.06 305 GLY B N 1
ATOM 4648 C CA . GLY B 1 305 ? -20.188 18.359 0.134 1 94.06 305 GLY B CA 1
ATOM 4649 C C . GLY B 1 305 ? -19.859 16.953 0.607 1 94.06 305 GLY B C 1
ATOM 4650 O O . GLY B 1 305 ? -19.219 16.188 -0.106 1 94.06 305 GLY B O 1
ATOM 4651 N N . PRO B 1 306 ? -20.328 16.672 1.833 1 97.38 306 PRO B N 1
ATOM 4652 C CA . PRO B 1 306 ? -20 15.367 2.414 1 97.38 306 PRO B CA 1
ATOM 4653 C C . PRO B 1 306 ? -20.766 14.219 1.759 1 97.38 306 PRO B C 1
ATOM 4655 O O . PRO B 1 306 ? -21.969 14.336 1.517 1 97.38 306 PRO B O 1
ATOM 4658 N N . CYS B 1 307 ? -20.062 13.203 1.459 1 97.69 307 CYS B N 1
ATOM 4659 C CA . CYS B 1 307 ? -20.641 12 0.861 1 97.69 307 CYS B CA 1
ATOM 4660 C C . CYS B 1 307 ? -20.375 10.781 1.729 1 97.69 307 CYS B C 1
ATOM 4662 O O . CYS B 1 307 ? -19.422 10.766 2.52 1 97.69 307 CYS B O 1
ATOM 4664 N N . PHE B 1 308 ? -21.203 9.734 1.562 1 96.56 308 PHE B N 1
ATOM 4665 C CA . PHE B 1 308 ? -21.094 8.539 2.393 1 96.56 308 PHE B CA 1
ATOM 4666 C C . PHE B 1 308 ? -21.641 7.316 1.656 1 96.56 308 PHE B C 1
ATOM 4668 O O . PHE B 1 308 ? -22.359 7.453 0.662 1 96.56 308 PHE B O 1
ATOM 4675 N N . GLY B 1 309 ? -21.141 6.133 2.178 1 93.88 309 GLY B N 1
ATOM 4676 C CA . GLY B 1 309 ? -21.703 4.883 1.679 1 93.88 309 GLY B CA 1
ATOM 4677 C C . GLY B 1 309 ? -20.891 4.277 0.55 1 93.88 309 GLY B C 1
ATOM 4678 O O . GLY B 1 309 ? -19.891 4.859 0.116 1 93.88 309 GLY B O 1
ATOM 4679 N N . THR B 1 310 ? -21.375 3 0.132 1 92 310 THR B N 1
ATOM 4680 C CA . THR B 1 310 ? -20.781 2.277 -0.99 1 92 310 THR B CA 1
ATOM 4681 C C . THR B 1 310 ? -21.875 1.741 -1.917 1 92 310 THR B C 1
ATOM 4683 O O . THR B 1 310 ? -22.594 0.802 -1.564 1 92 310 THR B O 1
ATOM 4686 N N . PRO B 1 311 ? -22.016 2.352 -3.029 1 92.38 311 PRO B N 1
ATOM 4687 C CA . PRO B 1 311 ? -21.219 3.471 -3.549 1 92.38 311 PRO B CA 1
ATOM 4688 C C . PRO B 1 311 ? -21.547 4.793 -2.855 1 92.38 311 PRO B C 1
ATOM 4690 O O . PRO B 1 311 ? -22.656 4.977 -2.354 1 92.38 311 PRO B O 1
ATOM 4693 N N . ALA B 1 312 ? -20.594 5.633 -2.904 1 95.06 312 ALA B N 1
ATOM 4694 C CA . ALA B 1 312 ? -20.734 6.918 -2.219 1 95.06 312 ALA B CA 1
ATOM 4695 C C . ALA B 1 312 ? -21.812 7.777 -2.879 1 95.06 312 ALA B C 1
ATOM 4697 O O . ALA B 1 312 ? -21.906 7.816 -4.109 1 95.06 312 ALA B O 1
ATOM 4698 N N . LYS B 1 313 ? -22.531 8.484 -2.061 1 94.31 313 LYS B N 1
ATOM 4699 C CA . LYS B 1 313 ? -23.562 9.438 -2.461 1 94.31 313 LYS B CA 1
ATOM 4700 C C . LYS B 1 313 ? -23.672 10.578 -1.456 1 94.31 313 LYS B C 1
ATOM 4702 O O . LYS B 1 313 ? -23.109 10.5 -0.357 1 94.31 313 LYS B O 1
ATOM 4707 N N . PRO B 1 314 ? -24.344 11.641 -1.9 1 95.19 314 PRO B N 1
ATOM 4708 C CA . PRO B 1 314 ? -24.469 12.75 -0.953 1 95.19 314 PRO B CA 1
ATOM 4709 C C . PRO B 1 314 ? -25.062 12.312 0.387 1 95.19 314 PRO B C 1
ATOM 4711 O O . PRO B 1 314 ? -26 11.516 0.423 1 95.19 314 PRO B O 1
ATOM 4714 N N . LEU B 1 315 ? -24.562 12.812 1.441 1 95.81 315 LEU B N 1
ATOM 4715 C CA . LEU B 1 315 ? -24.875 12.367 2.795 1 95.81 315 LEU B CA 1
ATOM 4716 C C . LEU B 1 315 ? -26.375 12.422 3.049 1 95.81 315 LEU B C 1
ATOM 4718 O O . LEU B 1 315 ? -26.953 11.484 3.613 1 95.81 315 LEU B O 1
ATOM 4722 N N . LYS B 1 316 ? -27 13.508 2.646 1 93.88 316 LYS B N 1
ATOM 4723 C CA . LYS B 1 316 ? -28.438 13.656 2.865 1 93.88 316 LYS B CA 1
ATOM 4724 C C . LYS B 1 316 ? -29.219 12.531 2.189 1 93.88 316 LYS B C 1
ATOM 4726 O O . LYS B 1 316 ? -30.141 11.969 2.775 1 93.88 316 LYS B O 1
ATOM 4731 N N . GLN B 1 317 ? -28.828 12.266 1.017 1 92.75 317 GLN B N 1
ATOM 4732 C CA . GLN B 1 317 ? -29.469 11.172 0.283 1 92.75 317 GLN B CA 1
ATOM 4733 C C . GLN B 1 317 ? -29.234 9.836 0.974 1 92.75 317 GLN B C 1
ATOM 4735 O O . GLN B 1 317 ? -30.156 9.023 1.098 1 92.75 317 GLN B O 1
ATOM 4740 N N . TYR B 1 318 ? -28.109 9.586 1.434 1 93.88 318 TYR B N 1
ATOM 4741 C CA . TYR B 1 318 ? -27.766 8.352 2.121 1 93.88 318 TYR B CA 1
ATOM 4742 C C . TYR B 1 318 ? -28.609 8.156 3.369 1 93.88 318 TYR B C 1
ATOM 4744 O O . TYR B 1 318 ? -29.172 7.082 3.588 1 93.88 318 TYR B O 1
ATOM 4752 N N . LEU B 1 319 ? -28.688 9.219 4.121 1 93.62 319 LEU B N 1
ATOM 4753 C CA . LEU B 1 319 ? -29.453 9.148 5.363 1 93.62 319 LEU B CA 1
ATOM 4754 C C . LEU B 1 319 ? -30.922 8.922 5.074 1 93.62 319 LEU B C 1
ATOM 4756 O O . LEU B 1 319 ? -31.594 8.18 5.801 1 93.62 319 LEU B O 1
ATOM 4760 N N . ARG B 1 320 ? -31.391 9.531 4.02 1 93.44 320 ARG B N 1
ATOM 4761 C CA . ARG B 1 320 ? -32.781 9.328 3.627 1 93.44 320 ARG B CA 1
ATOM 4762 C C . ARG B 1 320 ? -33.031 7.867 3.258 1 93.44 320 ARG B C 1
ATOM 4764 O O . ARG B 1 320 ? -34.062 7.297 3.633 1 93.44 320 ARG B O 1
ATOM 4771 N N . GLU B 1 321 ? -32.156 7.336 2.582 1 92.38 321 GLU B N 1
ATOM 4772 C CA . GLU B 1 321 ? -32.281 5.945 2.156 1 92.38 321 GLU B CA 1
ATOM 4773 C C . GLU B 1 321 ? -32.25 4.996 3.35 1 92.38 321 GLU B C 1
ATOM 4775 O O . GLU B 1 321 ? -33 4.031 3.414 1 92.38 321 GLU B O 1
ATOM 4780 N N . GLN B 1 322 ? -31.422 5.273 4.266 1 92.06 322 GLN B N 1
ATOM 4781 C CA . GLN B 1 322 ? -31.328 4.453 5.469 1 92.06 322 GLN B CA 1
ATOM 4782 C C . GLN B 1 322 ? -32.625 4.539 6.281 1 92.06 322 GLN B C 1
ATOM 4784 O O . GLN B 1 322 ? -33.094 3.537 6.828 1 92.06 322 GLN B O 1
ATOM 4789 N N . ALA B 1 323 ? -33.094 5.746 6.32 1 91.94 323 ALA B N 1
ATOM 4790 C CA . ALA B 1 323 ? -34.375 5.938 7.035 1 91.94 323 ALA B CA 1
ATOM 4791 C C . ALA B 1 323 ? -35.5 5.164 6.367 1 91.94 323 ALA B C 1
ATOM 4793 O O . ALA B 1 323 ? -36.344 4.562 7.043 1 91.94 323 ALA B O 1
ATOM 4794 N N . ALA B 1 324 ? -35.469 5.215 5.098 1 90.25 324 ALA B N 1
ATOM 4795 C CA . ALA B 1 324 ? -36.5 4.496 4.348 1 90.25 324 ALA B CA 1
ATOM 4796 C C . ALA B 1 324 ? -36.406 2.992 4.598 1 90.25 324 ALA B C 1
ATOM 4798 O O . ALA B 1 324 ? -37.438 2.316 4.75 1 90.25 324 ALA B O 1
ATOM 4799 N N . LEU B 1 325 ? -35.344 2.506 4.652 1 89.62 325 LEU B N 1
ATOM 4800 C CA . LEU B 1 325 ? -35.125 1.086 4.902 1 89.62 325 LEU B CA 1
ATOM 4801 C C . LEU B 1 325 ? -35.625 0.693 6.289 1 89.62 325 LEU B C 1
ATOM 4803 O O . LEU B 1 325 ? -36.281 -0.345 6.453 1 89.62 325 LEU B O 1
ATOM 4807 N N . SER B 1 326 ? -35.312 1.562 7.227 1 90 326 SER B N 1
ATOM 4808 C CA . SER B 1 326 ? -35.719 1.306 8.602 1 90 326 SER B CA 1
ATOM 4809 C C . SER B 1 326 ? -37.25 1.281 8.719 1 90 326 SER B C 1
ATOM 4811 O O . SER B 1 326 ? -37.812 0.442 9.422 1 90 326 SER B O 1
ATOM 4813 N N . ARG B 1 327 ? -37.844 2.18 7.973 1 88.75 327 ARG B N 1
ATOM 4814 C CA . ARG B 1 327 ? -39.281 2.248 8.008 1 88.75 327 ARG B CA 1
ATOM 4815 C C . ARG B 1 327 ? -39.906 1.002 7.379 1 88.75 327 ARG B C 1
ATOM 4817 O O . ARG B 1 327 ? -40.906 0.483 7.879 1 88.75 327 ARG B O 1
ATOM 4824 N N . LEU B 1 328 ? -39.375 0.621 6.355 1 86.31 328 LEU B N 1
ATOM 4825 C CA . LEU B 1 328 ? -39.844 -0.56 5.652 1 86.31 328 LEU B CA 1
ATOM 4826 C C . LEU B 1 328 ? -39.75 -1.797 6.539 1 86.31 328 LEU B C 1
ATOM 4828 O O . LEU B 1 328 ? -40.656 -2.654 6.512 1 86.31 328 LEU B O 1
ATOM 4832 N N . SER B 1 329 ? -38.75 -1.965 7.34 1 84.38 329 SER B N 1
ATOM 4833 C CA . SER B 1 329 ? -38.531 -3.143 8.18 1 84.38 329 SER B CA 1
ATOM 4834 C C . SER B 1 329 ? -39.5 -3.162 9.359 1 84.38 329 SER B C 1
ATOM 4836 O O . SER B 1 329 ? -39.844 -4.23 9.867 1 84.38 329 SER B O 1
ATOM 4838 N N . ARG B 1 330 ? -39.938 -1.96 9.82 1 85.25 330 ARG B N 1
ATOM 4839 C CA . ARG B 1 330 ? -40.906 -1.877 10.922 1 85.25 330 ARG B CA 1
ATOM 4840 C C . ARG B 1 330 ? -42.312 -2.254 10.461 1 85.25 330 ARG B C 1
ATOM 4842 O O . ARG B 1 330 ? -43.094 -2.838 11.219 1 85.25 330 ARG B O 1
ATOM 4849 N N . ARG B 1 331 ? -42.562 -1.877 9.266 1 78.75 331 ARG B N 1
ATOM 4850 C CA . ARG B 1 331 ? -43.906 -2.18 8.75 1 78.75 331 ARG B CA 1
ATOM 4851 C C . ARG B 1 331 ? -44.062 -3.672 8.484 1 78.75 331 ARG B C 1
ATOM 4853 O O . ARG B 1 331 ? -45.156 -4.203 8.555 1 78.75 331 ARG B O 1
ATOM 4860 N N . SER B 1 332 ? -42.969 -4.273 8.156 1 71.62 332 SER B N 1
ATOM 4861 C CA . SER B 1 332 ? -43.062 -5.699 7.848 1 71.62 332 SER B CA 1
ATOM 4862 C C . SER B 1 332 ? -43.219 -6.531 9.117 1 71.62 332 SER B C 1
ATOM 4864 O O . SER B 1 332 ? -43.469 -7.73 9.047 1 71.62 332 SER B O 1
ATOM 4866 N N . GLU B 1 333 ? -42.969 -6 10.242 1 60.41 333 GLU B N 1
ATOM 4867 C CA . GLU B 1 333 ? -43.312 -6.703 11.469 1 60.41 333 GLU B CA 1
ATOM 4868 C C . GLU B 1 333 ? -44.781 -6.492 11.812 1 60.41 333 GLU B C 1
ATOM 4870 O O . GLU B 1 333 ? -45.344 -5.41 11.586 1 60.41 333 GLU B O 1
#

Sequence (666 aa):
MSATLQKLAELTGSSLIGDSTLTICSVANLNHATPRDLVFCEDEKYLGDAFASPAAAIVVGEFAASAHDAPKPLLISTQPRLAFAKAAKVLRSHKKRSGGIVHPTAVVPPTVVFGAEVVVGAYVVLGEHVHIGDRVCIGAGVCIGSDVKIGTDCEIHSRVTIYHGTHIGNHVIIHAGAVLGSDGFGYVRDKLTGRYHQMPQIGHLIVGDHVDIGANVTIDRGGLEDTVIGAGTKLDNLVHIGHNVRIGENVVIAAQTGISGSCTIGAGSIIGGQVGMGDHATLEEGTILGGQSGILSEKIFREKGPCFGTPAKPLKQYLREQAALSRLSRRSEMSATLQKLAELTGSSLIGDSTLTICSVANLNHATPRDLVFCEDEKYLGDAFASPAAAIVVGEFAASAHDAPKPLLISTQPRLAFAKAAKVLRSHKKRSGGIVHPTAVVPPTVVFGAEVVVGAYVVLGEHVHIGDRVCIGAGVCIGSDVKIGTDCEIHSRVTIYHGTHIGNHVIIHAGAVLGSDGFGYVRDKLTGRYHQMPQIGHLIVGDHVDIGANVTIDRGGLEDTVIGAGTKLDNLVHIGHNVRIGENVVIAAQTGISGSCTIGAGSIIGGQVGMGDHATLEEGTILGGQSGILSEKIFREKGPCFGTPAKPLKQYLREQAALSRLSRRSE

Nearest PDB structures (foldseek):
  4e75-assembly1_B  TM=8.835E-01  e=5.537E-25  Acinetobacter baumannii
  4ihh-assembly2_E  TM=8.871E-01  e=5.690E-24  Escherichia coli K-12
  6ued-assembly1_A-2  TM=8.660E-01  e=5.316E-23  Pseudomonas aeruginosa PAO1
  3pmo-assembly1_A  TM=8.731E-01  e=4.517E-22  Pseudomonas aeruginosa
  3eh0-assemb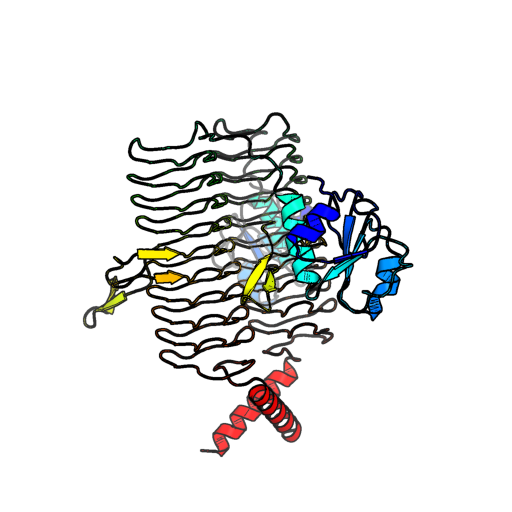ly1_C  TM=7.696E-01  e=8.788E-22  Escherichia coli K-12

Solvent-accessible surface area (backbone atoms only — not comparable to full-atom values): 30036 Å² total; per-residue (Å²): 72,72,43,34,43,47,58,45,22,63,74,46,68,27,48,77,47,72,68,49,75,46,67,36,49,44,67,35,38,64,91,69,28,41,69,42,13,36,27,63,38,77,48,75,88,48,44,64,58,56,69,69,30,51,37,44,30,34,24,22,27,59,89,53,68,78,52,82,81,50,94,52,29,34,32,32,21,96,48,16,66,53,34,44,22,52,41,38,50,61,29,60,62,53,70,70,70,70,73,56,40,68,34,86,63,33,44,72,46,88,60,42,44,75,39,56,51,28,30,36,27,48,50,19,37,48,30,52,53,22,38,39,26,37,44,22,39,37,28,39,49,20,36,37,30,34,48,20,36,36,32,33,50,23,39,37,32,37,43,22,36,35,33,54,48,24,36,39,32,33,43,24,37,35,32,37,47,17,36,38,29,42,76,37,96,44,66,45,67,37,85,85,79,64,48,77,42,76,49,73,50,75,26,34,23,38,38,31,36,45,21,37,39,24,38,48,19,39,34,20,7,1,28,92,44,52,11,36,39,25,37,34,17,36,37,27,38,46,23,39,39,28,18,31,20,38,37,30,37,29,24,40,38,31,38,49,18,38,38,32,38,43,19,36,38,26,35,51,17,40,37,28,33,44,23,38,36,30,41,43,16,33,37,40,65,48,27,29,38,37,57,54,14,25,44,56,56,59,36,74,46,75,66,73,55,58,22,30,40,76,68,52,35,48,39,70,56,47,52,50,51,51,50,51,42,54,52,49,34,57,63,75,101,66,71,43,34,42,44,57,45,21,64,73,47,67,26,48,76,46,71,66,49,76,45,66,36,48,41,68,38,54,67,90,70,28,42,67,40,12,36,27,67,38,77,48,78,87,47,43,65,58,55,66,70,29,52,37,43,30,35,24,22,27,60,89,54,69,78,52,81,82,50,93,53,28,36,32,32,21,97,48,17,67,58,35,44,50,53,43,42,49,62,28,61,60,53,70,74,72,70,70,52,39,71,35,88,61,34,44,72,46,87,60,43,44,73,39,57,52,28,31,37,27,50,52,19,38,46,28,50,52,23,37,39,26,36,44,22,38,37,28,41,46,21,36,37,28,33,48,21,37,38,33,34,50,22,40,36,32,39,42,23,36,35,31,53,48,23,36,39,34,33,44,25,37,37,31,41,47,16,37,37,28,42,76,38,88,44,67,40,67,38,88,86,79,55,43,63,41,58,42,62,55,76,27,35,24,39,38,30,36,45,21,36,38,23,38,47,18,36,33,19,7,1,28,72,43,52,10,35,41,24,37,47,18,36,38,34,40,46,24,38,38,27,17,31,21,38,36,31,38,45,23,42,37,31,38,49,18,38,37,31,37,45,21,35,39,26,36,51,16,39,37,30,36,42,23,40,36,30,42,46,17,34,38,42,65,48,29,31,39,36,58,54,13,25,43,56,57,60,35,76,46,74,68,73,56,58,22,28,40,76,66,53,37,49,38,69,59,47,53,42,32,52,50,39,51,54,51,54,59,56,66,72,97

pLDDT: mean 94.73, std 7.7, range [47.62, 98.94]

InterPro domains:
  IPR001451 Hexapeptide repeat [PF00132] (112-145)
  IPR001451 Hexapeptide repeat [PF00132] (147-181)
  IPR001451 Hexapeptide repeat [PF00132] (226-261)
  IPR007691 UDP-3-O-[3-hydroxymyristoyl] glucosamine N-acyltransferase LpxD [MF_00523] (1-331)
  IPR007691 UDP-3-O-[3-hydroxymyristoyl] glucosamine N-acyltransferase LpxD [PTHR43378] (1-330)
  IPR007691 UDP-3-O-[3-hydroxymyristoyl] glucosamine N-acyltransferase LpxD [TIGR01853] (8-331)
  IPR007691 UDP-3-O-[3-hydroxymyristoyl] glucosamine N-acyltransferase LpxD [cd03352] (111-319)
  IPR011004 Trimeric LpxA-like superfamily [SSF51161] (32-321)
  IPR018357 Hexapeptide transferase, conserved site [PS00101] (120-148)
  IPR020573 UDP-3-O-[3-hydroxymyristoyl] glucosamine N-acyltransferase, non-repeat region [PF04613] (22-89)

Organism: Koribacter versatilis (strain Ellin345) (NCBI:txid204669)

Secondary structure (DSSP, 8-state):
--EEHHHHHHHHT-EEES-TT-EE-EE--GGG--TTEEEEE-SGGGHHHHHHS--SEEEE-GGGTT-TT-SS-EEE-SSHHHHHHHHHHHHHTTS---S-EE-TT-B--TT-EE-TT-EE-TT-EE-TT-EE-TT-EE-TT-EE-TT-EE-SS-EE-TT-EE-TT-EE-SS-EE-TT-EEEEPP--EEE-TTT--EEEPP----EEE-TT-EE-TT-EEEPPSSS-EEE-TT-EE-TT-EE-TT-EE-TT-EE-TT-EE-TT-EE-TT-EE-TT-EE-TT-EEPTT-EE-TT-EE-TT-EE---SEEETTTTEEHHHHHHHHHHHHHHHHHT-/--EEHHHHHHHHT-EEES-TT-EE-EE--GGG--TTEEEEE-SGGGHHHHHHS--SEEEE-GGGTT-TT-SS-EEE-SSHHHHHHHHHHHHHTTS---S-EE-TT-B--TT-EE-TT-EE-TT-EE-TT-EE-TT-EE-TT-EE-TT-EE-SS-EE-TT-EE-TT-EE-SS-EE-TT-EEEEPP--EEE-TTT--EEEPP----EEE-TT-EE-TT-EEEPPSSS-EEE-TT-EE-TT-EE-TT-EE-SS-EE-TT-EE-TT-EE-TT-EE-TT-EE-TT-EEPTT-EE-TT-EE-TT-EE---SEEETTTTEEHHHHHHHHHHHHHHHHHT-